Protein AF-0000000072801506 (afdb_homodimer)

Nearest PDB structures (foldseek):
  8ja7-assembly1_B  TM=7.988E-01  e=1.682E-12  Mycobacterium tuberculosis H37Rv
  7cad-assembly1_B  TM=8.313E-01  e=4.176E-12  Mycolicibacterium smegmatis MC2 155
  8hpn-assembly1_B  TM=8.371E-01  e=3.179E-12  Mycolicibacterium smegmatis MC2 155
  3puv-assembly1_G  TM=8.352E-01  e=3.378E-11  Escherichia coli K-12
  8y5f-assembly1_C  TM=8.318E-01  e=2.211E-09  Escherichia coli

Secondary structure (DSSP, 8-state):
------------------------------GGGS-----S----HHHHHHHHS--HHHHHHHHHHHHHHHHHHHHHHHHHHHHTS-HHHHTT-TT--TT-----HHHHHHHT-SSS-HHHHHHHHHHHHHHHHHHHHHHHHHHHHHHHH---TTHHHHHHHHHHHHHS-HHHHHHHHHHHHHHTT-TTSHHHHHHHHHHHHHHHHHHHHHHHHHTS-HHHHHHHHHTT--HHHHIIIIIHHHTHHHHHHHHHHHHHHHHT--HHHHHH--SGGG--HHHHGGGGS-SSS--HHHHHHHHHHHHHHHHHHHHHHHHHHHHHHHHHHH-/------------------------------GGGS-----S----HHHHHHHHS--HHHHHHHHHHHHHHHHHHHHHHHHHHHHTS-HHHHTT-TT--TT-----HHHHHHHT-SSS-HHHHHHHHHHHHHHHHHHHHHHHHHHHHHHHH---TTHHHHHHHHHHHHHS-HHHHHHHHHHHHHHTT-TTSHHHHHHHHHHHHHHHHHHHHHHHHHTS-HHHHHHHHHTT--HHHHIIIIIHHHTHHHHHHHHHHHHHHHHT--HHHHHH--SGGG--HHHHGGGGS-SSS--HHHHHHHHHHHHHHHHHHHHHHHHHHHHHHHHHHH-

Sequence (654 aa):
MTEDSFNSTDSSTDRNANTDARADGGRYLSVDEIPETAPVADRTWSERIADAVPSKRRGLKYVIAITIALLWIVPFIGLVMASIRPLSEIIGGWWHLEGMTITFENYYQAWNHSTAPMGQALRNTFIVTIPAVLVVMLLGVMAAYPFARFEFPLKRTLFFLILLVMAAPPELVAMGNYNALREFGLFDTYMGLILVHIGWGLGWVVLFLRNYLLGIPKELEEAARIDGASRYQIFRTIILPLSTPALVSVAVIQFTWVWNAFFFPLVFMRSPELYLAPQALPLMRGRVQVEWGLIAAGSIMTMAVPVILFLLLERYYKRGMVAAVADMTEDSFNSTDSSTDRNANTDARADGGRYLSVDEIPETAPVADRTWSERIADAVPSKRRGLKYVIAITIALLWIVPFIGLVMASIRPLSEIIGGWWHLEGMTITFENYYQAWNHSTAPMGQALRNTFIVTIPAVLVVMLLGVMAAYPFARFEFPLKRTLFFLILLVMAAPPELVAMGNYNALREFGLFDTYMGLILVHIGWGLGWVVLFLRNYLLGIPKELEEAARIDGASRYQIFRTIILPLSTPALVSVAVIQFTWVWNAFFFPLVFMRSPELYLAPQALPLMRGRVQVEWGLIAAGSIMTMAVPVILFLLLERYYKRGMVAAVAD

Structure (mmCIF, N/CA/C/O backbone):
data_AF-0000000072801506-model_v1
#
loop_
_entity.id
_entity.type
_entity.pdbx_description
1 polymer 'ABC transporter permease subunit'
#
loop_
_atom_site.group_PDB
_atom_site.id
_atom_site.type_symbol
_atom_site.label_atom_id
_atom_site.label_alt_id
_atom_site.label_comp_id
_atom_site.label_asym_id
_atom_site.label_entity_id
_atom_site.label_seq_id
_atom_site.pdbx_PDB_ins_code
_atom_site.Cartn_x
_atom_site.Cartn_y
_atom_site.Cartn_z
_atom_site.occupancy
_atom_site.B_iso_or_equiv
_atom_site.auth_seq_id
_atom_site.auth_comp_id
_atom_site.auth_asym_id
_atom_site.auth_atom_id
_atom_site.pdbx_PDB_model_num
ATOM 1 N N . MET A 1 1 ? -18.625 91.812 99.25 1 25.75 1 MET A N 1
ATOM 2 C CA . MET A 1 1 ? -18.391 92.312 97.875 1 25.75 1 MET A CA 1
ATOM 3 C C . MET A 1 1 ? -18.5 91.25 96.875 1 25.75 1 MET A C 1
ATOM 5 O O . MET A 1 1 ? -17.812 90.188 96.938 1 25.75 1 MET A O 1
ATOM 9 N N . THR A 1 2 ? -19.703 91 96.25 1 25.7 2 THR A N 1
ATOM 10 C CA . THR A 1 2 ? -20.828 90.188 95.938 1 25.7 2 THR A CA 1
ATOM 11 C C . THR A 1 2 ? -20.641 89.562 94.5 1 25.7 2 THR A C 1
ATOM 13 O O . THR A 1 2 ? -20.562 90.312 93.5 1 25.7 2 THR A O 1
ATOM 16 N N . GLU A 1 3 ? -19.672 88.562 94.5 1 25.98 3 GLU A N 1
ATOM 17 C CA . GLU A 1 3 ? -18.859 87.875 93.5 1 25.98 3 GLU A CA 1
ATOM 18 C C . GLU A 1 3 ? -19.734 87.312 92.375 1 25.98 3 GLU A C 1
ATOM 20 O O . GLU A 1 3 ? -20.609 86.438 92.625 1 25.98 3 GLU A O 1
ATOM 25 N N . ASP A 1 4 ? -20.031 88.188 91.438 1 24.28 4 ASP A N 1
ATOM 26 C CA . ASP A 1 4 ? -20.953 88.375 90.312 1 24.28 4 ASP A CA 1
ATOM 27 C C . ASP A 1 4 ? -20.781 87.25 89.312 1 24.28 4 ASP A C 1
ATOM 29 O O . ASP A 1 4 ? -19.719 87.062 88.688 1 24.28 4 ASP A O 1
ATOM 33 N N . SER A 1 5 ? -21.297 85.938 89.625 1 28.88 5 SER A N 1
ATOM 34 C CA . SER 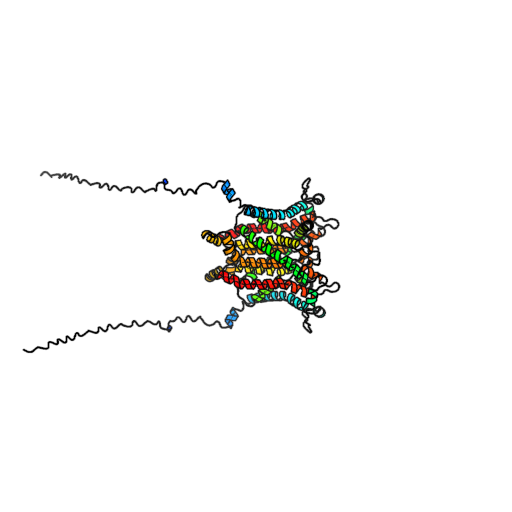A 1 5 ? -21.359 84.625 89.125 1 28.88 5 SER A CA 1
ATOM 35 C C . SER A 1 5 ? -21.828 84.562 87.688 1 28.88 5 SER A C 1
ATOM 37 O O . SER A 1 5 ? -23.016 84.75 87.375 1 28.88 5 SER A O 1
ATOM 39 N N . PHE A 1 6 ? -20.953 85.375 86.875 1 26.34 6 PHE A N 1
ATOM 40 C CA . PHE A 1 6 ? -21.359 85.812 85.5 1 26.34 6 PHE A CA 1
ATOM 41 C C . PHE A 1 6 ? -21.734 84.625 84.625 1 26.34 6 PHE A C 1
ATOM 43 O O . PHE A 1 6 ? -20.891 83.75 84.375 1 26.34 6 PHE A O 1
ATOM 50 N N . ASN A 1 7 ? -22.969 84.062 84.75 1 24.89 7 ASN A N 1
ATOM 51 C CA . ASN A 1 7 ? -23.734 82.938 84.188 1 24.89 7 ASN A CA 1
ATOM 52 C C . ASN A 1 7 ? -23.75 82.875 82.688 1 24.89 7 ASN A C 1
ATOM 54 O O . ASN A 1 7 ? -24.562 82.188 82.062 1 24.89 7 ASN A O 1
ATOM 58 N N . SER A 1 8 ? -22.781 83.688 82 1 24.42 8 SER A N 1
ATOM 59 C CA . SER A 1 8 ? -23.25 84.125 80.688 1 24.42 8 SER A CA 1
ATOM 60 C C . SER A 1 8 ? -23.5 82.875 79.812 1 24.42 8 SER A C 1
ATOM 62 O O . SER A 1 8 ? -22.672 82 79.75 1 24.42 8 SER A O 1
ATOM 64 N N . THR A 1 9 ? -24.734 82.5 79.438 1 26.19 9 THR A N 1
ATOM 65 C CA . THR A 1 9 ? -25.625 81.562 78.812 1 26.19 9 THR A CA 1
ATOM 66 C C . THR A 1 9 ? -25.312 81.375 77.375 1 26.19 9 THR A C 1
ATOM 68 O O . THR A 1 9 ? -26.031 80.688 76.625 1 26.19 9 THR A O 1
ATOM 71 N N . ASP A 1 10 ? -24.141 82 76.875 1 23.77 10 ASP A N 1
ATOM 72 C CA . ASP A 1 10 ? -24.266 82.312 75.438 1 23.77 10 ASP A CA 1
ATOM 73 C C . ASP A 1 10 ? -24.547 81.062 74.562 1 23.77 10 ASP A C 1
ATOM 75 O O . ASP A 1 10 ? -23.953 80.062 74.812 1 23.77 10 ASP A O 1
ATOM 79 N N . SER A 1 11 ? -25.703 81 73.875 1 26.81 11 SER A N 1
ATOM 80 C CA . SER A 1 11 ? -26.625 80.188 73.125 1 26.81 11 SER A CA 1
ATOM 81 C C . SER A 1 11 ? -26 79.75 71.812 1 26.81 11 SER A C 1
ATOM 83 O O . SER A 1 11 ? -26.703 79.375 70.812 1 26.81 11 SER A O 1
ATOM 85 N N . SER A 1 12 ? -24.672 79.625 71.688 1 24.58 12 SER A N 1
ATOM 86 C CA . SER A 1 12 ? -24.094 79.562 70.375 1 24.58 12 SER A CA 1
ATOM 87 C C . SER A 1 12 ? -24.719 78.5 69.5 1 24.58 12 SER A C 1
ATOM 89 O O . SER A 1 12 ? -24.703 77.312 69.938 1 24.58 12 SER A O 1
ATOM 91 N N . THR A 1 13 ? -25.734 78.812 68.688 1 27.42 13 THR A N 1
ATOM 92 C CA . THR A 1 13 ? -26.656 78.125 67.75 1 27.42 13 THR A CA 1
ATOM 93 C C . THR A 1 13 ? -25.891 77.312 66.75 1 27.42 13 THR A C 1
ATOM 95 O O . THR A 1 13 ? -25.156 77.875 65.938 1 27.42 13 THR A O 1
ATOM 98 N N . ASP A 1 14 ? -25.188 76.312 67.125 1 25.81 14 ASP A N 1
ATOM 99 C CA . ASP A 1 14 ? -24.391 75.375 66.312 1 25.81 14 ASP A CA 1
ATOM 100 C C . ASP A 1 14 ? -25.156 74.938 65.062 1 25.81 14 ASP A C 1
ATOM 102 O O . ASP A 1 14 ? -26.188 74.25 65.188 1 25.81 14 ASP A O 1
ATOM 106 N N . ARG A 1 15 ? -25.25 75.875 64.125 1 26.02 15 ARG A N 1
ATOM 107 C CA . ARG A 1 15 ? -25.922 75.688 62.812 1 26.02 15 ARG A CA 1
ATOM 108 C C . ARG A 1 15 ? -25.531 74.312 62.188 1 26.02 15 ARG A C 1
ATOM 110 O O . ARG A 1 15 ? -24.359 74.062 61.906 1 26.02 15 ARG A O 1
ATOM 117 N N . ASN A 1 16 ? -26.156 73.25 62.625 1 26.73 16 ASN A N 1
ATOM 118 C CA . ASN A 1 16 ? -26.125 71.875 62.156 1 26.73 16 ASN A CA 1
ATOM 119 C C . ASN A 1 16 ? -26.234 71.75 60.656 1 26.73 16 ASN A C 1
ATOM 121 O O . ASN A 1 16 ? -27.297 72 60.094 1 26.73 16 ASN A O 1
ATOM 125 N N . ALA A 1 17 ? -25.328 72.438 60 1 26.56 17 ALA A N 1
ATOM 126 C CA . ALA A 1 17 ? -25.391 72.438 58.531 1 26.56 17 ALA A CA 1
ATOM 127 C C . ALA A 1 17 ? -25.656 71 58.031 1 26.56 17 ALA A C 1
ATOM 129 O O . ALA A 1 17 ? -24.828 70.125 58.219 1 26.56 17 ALA A O 1
ATOM 130 N N . ASN A 1 18 ? -26.875 70.562 58 1 26.58 18 ASN A N 1
ATOM 131 C CA . ASN A 1 18 ? -27.516 69.375 57.438 1 26.58 18 ASN A CA 1
ATOM 132 C C . ASN A 1 18 ? -27.094 69.125 56 1 26.58 18 ASN A C 1
ATOM 134 O O . ASN A 1 18 ? -27.562 69.812 55.094 1 26.58 18 ASN A O 1
ATOM 138 N N . THR A 1 19 ? -25.828 69.25 55.688 1 26.78 19 THR A N 1
ATOM 139 C CA . THR A 1 19 ? -25.484 69 54.281 1 26.78 19 THR A CA 1
ATOM 140 C C . THR A 1 19 ? -26.203 67.812 53.719 1 26.78 19 THR A C 1
ATOM 142 O O . THR A 1 19 ? -26.078 66.688 54.25 1 26.78 19 THR A O 1
ATOM 145 N N . ASP A 1 20 ? -27.312 67.938 53.062 1 27.02 20 ASP A N 1
ATOM 146 C CA . ASP A 1 20 ? -28.203 67.062 52.312 1 27.02 20 ASP A CA 1
ATOM 147 C C . ASP A 1 20 ? -27.422 66.25 51.281 1 27.02 20 ASP A C 1
ATOM 149 O O . ASP A 1 20 ? -26.891 66.812 50.344 1 27.02 20 ASP A O 1
ATOM 153 N N . ALA A 1 21 ? -26.562 65.375 51.75 1 33.06 21 ALA A N 1
ATOM 154 C CA . ALA A 1 21 ? -25.922 64.438 50.844 1 33.06 21 ALA A CA 1
ATOM 155 C C . ALA A 1 21 ? -26.938 63.844 49.875 1 33.06 21 ALA A C 1
ATOM 157 O O . ALA A 1 21 ? -27.781 63.031 50.25 1 33.06 21 ALA A O 1
ATOM 158 N N . ARG A 1 22 ? -27.391 64.688 48.938 1 31.52 22 ARG A N 1
ATOM 159 C CA . ARG A 1 22 ? -28.25 64.125 47.906 1 31.52 22 ARG A CA 1
ATOM 160 C C . ARG A 1 22 ? -27.703 62.781 47.375 1 31.52 22 ARG A C 1
ATOM 162 O O . ARG A 1 22 ? -26.547 62.688 46.969 1 31.52 22 ARG A O 1
ATOM 169 N N . ALA A 1 23 ? -28.25 61.688 47.875 1 33.03 23 ALA A N 1
ATOM 170 C CA . ALA A 1 23 ? -28.172 60.281 47.5 1 33.03 23 ALA A CA 1
ATOM 171 C C . ALA A 1 23 ? -28.188 60.125 46 1 33.03 23 ALA A C 1
ATOM 173 O O . ALA A 1 23 ? -29.203 60.438 45.344 1 33.03 23 ALA A O 1
ATOM 174 N N . ASP A 1 24 ? -27.141 60.594 45.344 1 30.34 24 ASP A N 1
ATOM 175 C CA . ASP A 1 24 ? -27.156 60.312 43.906 1 30.34 24 ASP A CA 1
ATOM 176 C C . ASP A 1 24 ? -27.734 58.938 43.656 1 30.34 24 ASP A C 1
ATOM 178 O O . ASP A 1 24 ? -27.188 57.938 44.125 1 30.34 24 ASP A O 1
ATOM 182 N N . GLY A 1 25 ? -28.984 58.75 43.719 1 30.95 25 GLY A N 1
ATOM 183 C CA . GLY A 1 25 ? -29.734 57.562 43.344 1 30.95 25 GLY A CA 1
ATOM 184 C C . GLY A 1 25 ? -29.172 56.844 42.125 1 30.95 25 GLY A C 1
ATOM 185 O O . GLY A 1 25 ? -28.938 57.469 41.094 1 30.95 25 GLY A O 1
ATOM 186 N N . GLY A 1 26 ? -28.25 55.906 42.375 1 32.97 26 GLY A N 1
ATOM 187 C CA . GLY A 1 26 ? -27.688 55.031 41.375 1 32.97 26 GLY A CA 1
ATOM 188 C C . GLY A 1 26 ? -28.656 54.656 40.281 1 32.97 26 GLY A C 1
ATOM 189 O O . GLY A 1 26 ? -29.781 54.188 40.594 1 32.97 26 GLY A O 1
ATOM 190 N N . ARG A 1 27 ? -28.703 55.469 39.312 1 36.5 27 ARG A N 1
ATOM 191 C CA . ARG A 1 27 ? -29.484 55.125 38.125 1 36.5 27 ARG A CA 1
ATOM 192 C C . ARG A 1 27 ? -29.359 53.625 37.812 1 36.5 27 ARG A C 1
ATOM 194 O O . ARG A 1 27 ? -28.312 53.188 37.344 1 36.5 27 ARG A O 1
ATOM 201 N N . TYR A 1 28 ? -29.781 52.75 38.812 1 35.53 28 TYR A N 1
ATOM 202 C CA . TYR A 1 28 ? -30 51.375 38.344 1 35.53 28 TYR A CA 1
ATOM 203 C C . TYR A 1 28 ? -30.719 51.344 37 1 35.53 28 TYR A C 1
ATOM 205 O O . TYR A 1 28 ? -31.734 52.031 36.844 1 35.53 28 TYR A O 1
ATOM 213 N N . LEU A 1 29 ? -29.984 51.344 35.969 1 37.28 29 LEU A N 1
ATOM 214 C CA . LEU A 1 29 ? -30.641 51.156 34.688 1 37.28 29 LEU A CA 1
ATOM 215 C C . LEU A 1 29 ? -31.844 50.219 34.844 1 37.28 29 LEU A C 1
ATOM 217 O O . LEU A 1 29 ? -31.781 49.219 35.562 1 37.28 29 LEU A O 1
ATOM 221 N N . SER A 1 30 ? -32.969 50.688 34.969 1 36.06 30 SER A N 1
ATOM 222 C CA . SER A 1 30 ? -34.188 49.844 35.062 1 36.06 30 SER A CA 1
ATOM 223 C C . SER A 1 30 ? -34.094 48.625 34.188 1 36.06 30 SER A C 1
ATOM 225 O O . SER A 1 30 ? -33.406 48.625 33.156 1 36.06 30 SER A O 1
ATOM 227 N N . VAL A 1 31 ? -34.438 47.406 34.719 1 43.69 31 VAL A N 1
ATOM 228 C CA . VAL A 1 31 ? -34.531 46.094 34.156 1 43.69 31 VAL A CA 1
ATOM 229 C C . VAL A 1 31 ? -35.125 46.156 32.75 1 43.69 31 VAL A C 1
ATOM 231 O O . VAL A 1 31 ? -34.906 45.281 31.922 1 43.69 31 VAL A O 1
ATOM 234 N N . ASP A 1 32 ? -35.938 47.188 32.5 1 39.94 32 ASP A N 1
ATOM 235 C CA . ASP A 1 32 ? -36.688 47.188 31.25 1 39.94 32 ASP A CA 1
ATOM 236 C C . ASP A 1 32 ? -35.75 47.406 30.062 1 39.94 32 ASP A C 1
ATOM 238 O O . ASP A 1 32 ? -36.156 47.312 28.906 1 39.94 32 ASP A O 1
ATOM 242 N N . GLU A 1 33 ? -34.719 48.219 30.359 1 42.19 33 GLU A N 1
ATOM 243 C CA . GLU A 1 33 ? -33.906 48.469 29.172 1 42.19 33 GLU A CA 1
ATOM 244 C C . GLU A 1 33 ? -32.938 47.344 28.891 1 42.19 33 GLU A C 1
ATOM 246 O O . GLU A 1 33 ? -31.875 47.562 28.297 1 42.19 33 GLU A O 1
ATOM 251 N N . ILE A 1 34 ? -32.844 46.438 29.859 1 40.97 34 ILE A N 1
ATOM 252 C CA . ILE A 1 34 ? -32 45.312 29.391 1 40.97 34 ILE A CA 1
ATOM 253 C C . ILE A 1 34 ? -32.438 44.938 27.969 1 40.97 34 ILE A C 1
ATOM 255 O O . ILE A 1 34 ? -33.594 44.562 27.734 1 40.97 34 ILE A O 1
ATOM 259 N N . PRO A 1 35 ? -31.781 45.562 27 1 39.62 35 PRO A N 1
ATOM 260 C CA . PRO A 1 35 ? -32.219 45.094 25.688 1 39.62 35 PRO A CA 1
ATOM 261 C C . PRO A 1 35 ? -32.531 43.594 25.688 1 39.62 35 PRO A C 1
ATOM 263 O O . PRO A 1 35 ? -31.812 42.812 26.328 1 39.62 35 PRO A O 1
ATOM 266 N N . GLU A 1 36 ? -33.844 43.219 25.766 1 37.53 36 GLU A N 1
ATOM 267 C CA . GLU A 1 36 ? -34.25 41.812 25.578 1 37.53 36 GLU A CA 1
ATOM 268 C C . GLU A 1 36 ? -33.406 41.156 24.516 1 37.53 36 GLU A C 1
ATOM 270 O O . GLU A 1 36 ? -33.656 41.281 23.312 1 37.53 36 GLU A O 1
ATOM 275 N N . THR A 1 37 ? -32.156 41.281 24.484 1 41.22 37 THR A N 1
ATOM 276 C CA . THR A 1 37 ? -31.375 40.469 23.531 1 41.22 37 THR A CA 1
ATOM 277 C C . THR A 1 37 ? -31.828 39.031 23.547 1 41.22 37 THR A C 1
ATOM 279 O O . THR A 1 37 ? -31.094 38.125 23.969 1 41.22 37 THR A O 1
ATOM 282 N N . ALA A 1 38 ? -33.031 38.781 24.141 1 36.84 38 ALA A N 1
ATOM 283 C CA . ALA A 1 38 ? -33.469 37.375 24.031 1 36.84 38 ALA A CA 1
ATOM 284 C C . ALA A 1 38 ? -33.188 36.844 22.625 1 36.84 38 ALA A C 1
ATOM 286 O O . ALA A 1 38 ? -33.5 37.469 21.625 1 36.84 38 ALA A O 1
ATOM 287 N N . PRO A 1 39 ? -32.156 35.969 22.562 1 39.16 39 PRO A N 1
ATOM 288 C CA . PRO A 1 39 ? -32.062 35.375 21.234 1 39.16 39 PRO A CA 1
ATOM 289 C C . PRO A 1 39 ? -33.438 35.156 20.578 1 39.16 39 PRO A C 1
ATOM 291 O O . PRO A 1 39 ? -34.438 34.906 21.266 1 39.16 39 PRO A O 1
ATOM 294 N N . VAL A 1 40 ? -33.812 36.031 19.688 1 41.25 40 VAL A N 1
ATOM 295 C CA . VAL A 1 40 ? -35.062 35.812 18.938 1 41.25 40 VAL A CA 1
ATOM 296 C C . VAL A 1 40 ? -35.5 34.344 19.062 1 41.25 40 VAL A C 1
ATOM 298 O O . VAL A 1 40 ? -34.688 33.469 19.344 1 41.25 40 VAL A O 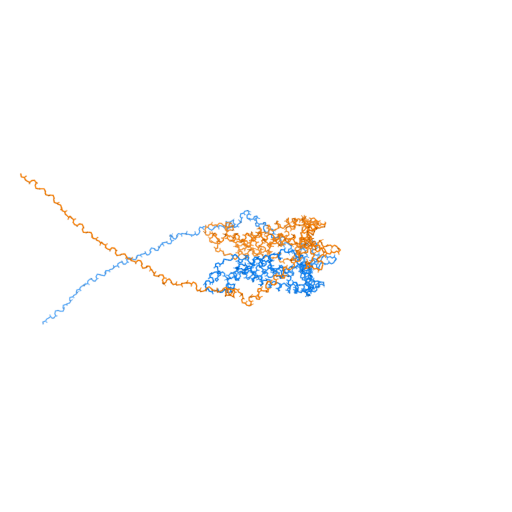1
ATOM 301 N N . ALA A 1 41 ? -36.719 34.094 18.828 1 40.88 41 ALA A N 1
ATOM 302 C CA . ALA A 1 41 ? -37.625 32.969 18.891 1 40.88 41 ALA A CA 1
ATOM 303 C C . ALA A 1 41 ? -36.969 31.672 18.406 1 40.88 41 ALA A C 1
ATOM 305 O O . ALA A 1 41 ? -36.062 31.703 17.547 1 40.88 41 ALA A O 1
ATOM 306 N N . ASP A 1 42 ? -37.219 30.531 19.062 1 43.19 42 ASP A N 1
ATOM 307 C CA . ASP A 1 42 ? -37.062 29.078 19.109 1 43.19 42 ASP A CA 1
ATOM 308 C C . ASP A 1 42 ? -37.281 28.453 17.719 1 43.19 42 ASP A C 1
ATOM 310 O O . ASP A 1 42 ? -38.375 28.516 17.172 1 43.19 42 ASP A O 1
ATOM 314 N N . ARG A 1 43 ? -36.312 28.641 16.859 1 47.81 43 ARG A N 1
ATOM 315 C CA . ARG A 1 43 ? -36.531 27.875 15.641 1 47.81 43 ARG A CA 1
ATOM 316 C C . ARG A 1 43 ? -37.25 26.562 15.945 1 47.81 43 ARG A C 1
ATOM 318 O O . ARG A 1 43 ? -36.938 25.891 16.938 1 47.81 43 ARG A O 1
ATOM 325 N N . THR A 1 44 ? -38.594 26.391 15.641 1 48.03 44 THR A N 1
ATOM 326 C CA . THR A 1 44 ? -39.375 25.188 15.836 1 48.03 44 THR A CA 1
ATOM 327 C C . THR A 1 44 ? -38.594 23.953 15.414 1 48.03 44 THR A C 1
ATOM 329 O O . THR A 1 44 ? -37.656 24.047 14.609 1 48.03 44 THR A O 1
ATOM 332 N N . TRP A 1 45 ? -38.719 22.875 16.109 1 46.09 45 TRP A N 1
ATOM 333 C CA . TRP A 1 45 ? -38.094 21.594 15.812 1 46.09 45 TRP A CA 1
ATOM 334 C C . TRP A 1 45 ? -38.094 21.328 14.312 1 46.09 45 TRP A C 1
ATOM 336 O O . TRP A 1 45 ? -37.125 20.828 13.75 1 46.09 45 TRP A O 1
ATOM 346 N N . SER A 1 46 ? -39.312 21.75 13.727 1 49.91 46 SER A N 1
ATOM 347 C CA . SER A 1 46 ? -39.438 21.531 12.289 1 49.91 46 SER A CA 1
ATOM 348 C C . SER A 1 46 ? -38.438 22.328 11.5 1 49.91 46 SER A C 1
ATOM 350 O O . SER A 1 46 ? -37.906 21.844 10.492 1 49.91 46 SER A O 1
ATOM 352 N N . GLU A 1 47 ? -38.156 23.531 11.953 1 51.34 47 GLU A N 1
ATOM 353 C CA . GLU A 1 47 ? -37.219 24.344 11.219 1 51.34 47 GLU A CA 1
ATOM 354 C C . GLU A 1 47 ? -35.781 23.859 11.453 1 51.34 47 GLU A C 1
ATOM 356 O O . GLU A 1 47 ? -34.938 23.938 10.555 1 51.34 47 GLU A O 1
ATOM 361 N N . ARG A 1 48 ? -35.562 23.469 12.695 1 51.22 48 ARG A N 1
ATOM 362 C CA . ARG A 1 48 ? -34.219 22.906 12.992 1 51.22 48 ARG A CA 1
ATOM 363 C C . ARG A 1 48 ? -33.969 21.641 12.172 1 51.22 48 ARG A C 1
ATOM 365 O O . ARG A 1 48 ? -32.875 21.422 11.68 1 51.22 48 ARG A O 1
ATOM 372 N N . ILE A 1 49 ? -35.062 20.781 12.133 1 49.34 49 ILE A N 1
ATOM 373 C CA . ILE A 1 49 ? -34.938 19.594 11.312 1 49.34 49 ILE A CA 1
ATOM 374 C C . ILE A 1 49 ? -34.875 19.984 9.836 1 49.34 49 ILE A C 1
ATOM 376 O O . ILE A 1 49 ? -34.125 19.391 9.062 1 49.34 49 ILE A O 1
ATOM 380 N N . ALA A 1 50 ? -35.688 20.922 9.492 1 51.44 50 ALA A N 1
ATOM 381 C CA . ALA A 1 50 ? -35.719 21.359 8.102 1 51.44 50 ALA A CA 1
ATOM 382 C C . ALA A 1 50 ? -34.344 21.922 7.695 1 51.44 50 ALA A C 1
ATOM 384 O O . ALA A 1 50 ? -33.906 21.734 6.559 1 51.44 50 ALA A O 1
ATOM 385 N N . ASP A 1 51 ? -33.75 22.656 8.609 1 51.25 51 ASP A N 1
ATOM 386 C CA . ASP A 1 51 ? -32.438 23.203 8.312 1 51.25 51 ASP A CA 1
ATOM 387 C C . ASP A 1 51 ? -31.359 22.109 8.367 1 51.25 51 ASP A C 1
ATOM 389 O O . ASP A 1 51 ? -30.266 22.266 7.809 1 51.25 51 ASP A O 1
ATOM 393 N N . ALA A 1 52 ? -31.625 21.203 9.297 1 51.72 52 ALA A N 1
ATOM 394 C CA . ALA A 1 52 ? -30.688 20.078 9.383 1 51.72 52 ALA A CA 1
ATOM 395 C C . ALA A 1 52 ? -30.875 19.125 8.203 1 51.72 52 ALA A C 1
ATOM 397 O O . ALA A 1 52 ? -30 18.297 7.926 1 51.72 52 ALA A O 1
ATOM 398 N N . VAL A 1 53 ? -32.125 18.984 7.746 1 50.38 53 VAL A N 1
ATOM 399 C CA . VAL A 1 53 ? -32.375 18.156 6.57 1 50.38 53 VAL A CA 1
ATOM 400 C C . VAL A 1 53 ? -31.594 18.719 5.379 1 50.38 53 VAL A C 1
ATOM 402 O O . VAL A 1 53 ? -31.812 19.875 4.988 1 50.38 53 VAL A O 1
ATOM 405 N N . PRO A 1 54 ? -30.469 18.188 5.121 1 54.5 54 PRO A N 1
ATOM 406 C CA . PRO A 1 54 ? -29.734 18.734 3.977 1 54.5 54 PRO A CA 1
ATOM 407 C C . PRO A 1 54 ? -30.625 19 2.77 1 54.5 54 PRO A C 1
ATOM 409 O O . PRO A 1 54 ? -31.688 18.391 2.629 1 54.5 54 PRO A O 1
ATOM 412 N N . SER A 1 55 ? -30.453 20.094 2.135 1 59.94 55 SER A N 1
ATOM 413 C CA . SER A 1 55 ? -31.125 20.359 0.866 1 59.94 55 SER A CA 1
ATOM 414 C C . SER A 1 55 ? -31.25 19.078 0.038 1 59.94 55 SER A C 1
ATOM 416 O O . SER A 1 55 ? -30.516 18.109 0.271 1 59.94 55 SER A O 1
ATOM 418 N N . LYS A 1 56 ? -32.312 18.859 -0.674 1 61.84 56 LYS A N 1
ATOM 419 C CA . LYS A 1 56 ? -32.625 17.703 -1.521 1 61.84 56 LYS A CA 1
ATOM 420 C C . LYS A 1 56 ? -31.344 17.156 -2.17 1 61.84 56 LYS A C 1
ATOM 422 O O . LYS A 1 56 ? -31.141 15.945 -2.236 1 61.84 56 LYS A O 1
ATOM 427 N N . ARG A 1 57 ? -30.516 18.062 -2.494 1 64.38 57 ARG A N 1
ATOM 428 C CA . ARG A 1 57 ? -29.297 17.641 -3.166 1 64.38 57 ARG A CA 1
ATOM 429 C C . ARG A 1 57 ? -28.312 17.031 -2.18 1 64.38 57 ARG A C 1
ATOM 431 O O . ARG A 1 57 ? -27.672 16.016 -2.482 1 64.38 57 ARG A O 1
ATOM 438 N N . ARG A 1 58 ? -28.281 17.609 -1.063 1 65.31 58 ARG A N 1
ATOM 439 C CA . ARG A 1 58 ? -27.391 17.062 -0.048 1 65.31 58 ARG A CA 1
ATOM 440 C C . ARG A 1 58 ? -27.891 15.727 0.463 1 65.31 58 ARG A C 1
ATOM 442 O O . ARG A 1 58 ? -27.109 14.805 0.697 1 65.31 58 ARG A O 1
ATOM 449 N N . GLY A 1 59 ? -29.203 15.695 0.62 1 64.06 59 GLY A N 1
ATOM 450 C CA . GLY A 1 59 ? -29.828 14.438 1.028 1 64.06 59 GLY A CA 1
ATOM 451 C C . GLY A 1 59 ? -29.547 13.297 0.073 1 64.06 59 GLY A C 1
ATOM 452 O O . GLY A 1 59 ? -29.219 12.188 0.503 1 64.06 59 GLY A O 1
ATOM 453 N N . LEU A 1 60 ? -29.562 13.609 -1.21 1 69.12 60 LEU A N 1
ATOM 454 C CA . LEU A 1 60 ? -29.312 12.594 -2.229 1 69.12 60 LEU A CA 1
ATOM 455 C C . LEU A 1 60 ? -27.859 12.109 -2.164 1 69.12 60 LEU A C 1
ATOM 457 O O . LEU A 1 60 ? -27.594 10.914 -2.314 1 69.12 60 LEU A O 1
ATOM 461 N N . LYS A 1 61 ? -27.031 13.047 -1.912 1 65.62 61 LYS A N 1
ATOM 462 C CA . LYS A 1 61 ? -25.625 12.672 -1.816 1 65.62 61 LYS A CA 1
ATOM 463 C C . LYS A 1 61 ? -25.391 11.758 -0.62 1 65.62 61 LYS A C 1
ATOM 465 O O . LYS A 1 61 ? -24.625 10.781 -0.719 1 65.62 61 LYS A O 1
ATOM 470 N N . TYR A 1 62 ? -26.094 12.07 0.418 1 64.31 62 TYR A N 1
ATOM 471 C CA . TYR A 1 62 ? -25.953 11.211 1.59 1 64.31 62 TYR A CA 1
ATOM 472 C C . TYR A 1 62 ? -26.547 9.836 1.343 1 64.31 62 TYR A C 1
ATOM 474 O O . TYR A 1 62 ? -25.969 8.82 1.744 1 64.31 62 TYR A O 1
ATOM 482 N N . VAL A 1 63 ? -27.625 9.852 0.699 1 66.5 63 VAL A N 1
ATOM 483 C CA . VAL A 1 63 ? -28.281 8.586 0.401 1 66.5 63 VAL A CA 1
ATOM 484 C C . VAL A 1 63 ? -27.375 7.73 -0.488 1 66.5 63 VAL A C 1
ATOM 486 O O . VAL A 1 63 ? -27.219 6.527 -0.255 1 66.5 63 VAL A O 1
ATOM 489 N N . ILE A 1 64 ? -26.75 8.383 -1.38 1 65.12 64 ILE A N 1
ATOM 490 C CA . ILE A 1 64 ? -25.859 7.664 -2.295 1 65.12 64 ILE A CA 1
ATOM 491 C C . ILE A 1 64 ? -24.641 7.16 -1.541 1 65.12 64 ILE A C 1
ATOM 493 O O . ILE A 1 64 ? -24.234 6.008 -1.703 1 65.12 64 ILE A O 1
ATOM 497 N N . ALA A 1 65 ? -24.219 8.039 -0.704 1 63.66 65 ALA A N 1
ATOM 498 C CA . ALA A 1 65 ? -23.031 7.664 0.06 1 63.66 65 ALA A CA 1
ATOM 499 C C . ALA A 1 65 ? -23.344 6.504 1.004 1 63.66 65 ALA A C 1
ATOM 501 O O . ALA A 1 65 ? -22.547 5.559 1.106 1 63.66 65 ALA A O 1
ATOM 502 N N . ILE A 1 66 ? -24.453 6.562 1.608 1 63.16 66 ILE A N 1
ATOM 503 C CA . ILE A 1 66 ? -24.844 5.531 2.561 1 63.16 66 ILE A CA 1
ATOM 504 C C . ILE A 1 66 ? -25.125 4.227 1.819 1 63.16 66 ILE A C 1
ATOM 506 O O . ILE A 1 66 ? -24.766 3.146 2.289 1 63.16 66 ILE A O 1
ATOM 510 N N . THR A 1 67 ? -25.719 4.348 0.666 1 64 67 THR A N 1
ATOM 511 C CA . THR A 1 67 ? -26.016 3.164 -0.132 1 64 67 THR A CA 1
ATOM 512 C C . THR A 1 67 ? -24.734 2.467 -0.58 1 64 67 THR A C 1
ATOM 514 O O . THR A 1 67 ? -24.625 1.242 -0.495 1 64 67 THR A O 1
ATOM 517 N N . ILE A 1 68 ? -23.859 3.291 -0.931 1 62.84 68 ILE A N 1
ATOM 518 C CA . ILE A 1 68 ? -22.578 2.746 -1.374 1 62.84 68 ILE A CA 1
ATOM 519 C C . ILE A 1 68 ? -21.859 2.082 -0.199 1 62.84 68 ILE A C 1
ATOM 521 O O . ILE A 1 68 ? -21.312 0.986 -0.337 1 62.84 68 ILE A O 1
ATOM 525 N N . ALA A 1 69 ? -22.016 2.777 0.888 1 62.94 69 ALA A N 1
ATOM 526 C CA . ALA A 1 69 ? -21.422 2.225 2.096 1 62.94 69 ALA A CA 1
ATOM 527 C C . ALA A 1 69 ? -22.078 0.902 2.482 1 62.94 69 ALA A C 1
ATOM 529 O O . ALA A 1 69 ? -21.391 -0.058 2.84 1 62.94 69 ALA A O 1
ATOM 530 N N . LEU A 1 70 ? -23.359 0.856 2.398 1 63.44 70 LEU A N 1
ATOM 531 C CA . LEU A 1 70 ? -24.094 -0.345 2.76 1 63.44 70 LEU A CA 1
ATOM 532 C C . LEU A 1 70 ? -23.781 -1.487 1.798 1 63.44 70 LEU A C 1
ATOM 534 O O . LEU A 1 70 ? -23.656 -2.639 2.219 1 63.44 70 LEU A O 1
ATOM 538 N N . LEU A 1 71 ? -23.578 -1.134 0.59 1 65.25 71 LEU A N 1
ATOM 539 C CA . LEU A 1 71 ? -23.281 -2.15 -0.41 1 65.25 71 LEU A CA 1
ATOM 540 C C . LEU A 1 71 ? -21.922 -2.781 -0.144 1 65.25 71 LEU A C 1
ATOM 542 O O . LEU A 1 71 ? -21.719 -3.979 -0.377 1 65.25 71 LEU A O 1
ATOM 546 N N . TRP A 1 72 ? -21.141 -1.956 0.457 1 63.66 72 TRP A N 1
ATOM 547 C CA . TRP A 1 72 ? -19.797 -2.465 0.729 1 63.66 72 TRP A CA 1
ATOM 548 C C . TRP A 1 72 ? -19.797 -3.322 1.989 1 63.66 72 TRP A C 1
ATOM 550 O O . TRP A 1 72 ? -18.891 -4.152 2.174 1 63.66 72 TRP A O 1
ATOM 560 N N . ILE A 1 73 ? -20.875 -3.24 2.775 1 71.88 73 ILE A N 1
ATOM 561 C CA . ILE A 1 73 ? -20.969 -3.973 4.035 1 71.88 73 ILE A CA 1
ATOM 562 C C . ILE A 1 73 ? -21.547 -5.363 3.775 1 71.88 73 ILE A C 1
ATOM 564 O O . ILE A 1 73 ? -21.297 -6.297 4.543 1 71.88 73 ILE A O 1
ATOM 568 N N . VAL A 1 74 ? -22.219 -5.512 2.75 1 72.25 74 VAL A N 1
ATOM 569 C CA . VAL A 1 74 ? -22.969 -6.73 2.465 1 72.25 74 VAL A CA 1
ATOM 570 C C . VAL A 1 74 ? -22.016 -7.914 2.361 1 72.25 74 VAL A C 1
ATOM 572 O O . VAL A 1 74 ? -22.25 -8.961 2.973 1 72.25 74 VAL A O 1
ATOM 575 N N . PRO A 1 75 ? -20.875 -7.742 1.683 1 73.31 75 PRO A N 1
ATOM 576 C CA . PRO A 1 75 ? -19.953 -8.891 1.613 1 73.31 75 PRO A CA 1
ATOM 577 C C . PRO A 1 75 ? -19.406 -9.281 2.98 1 73.31 75 PRO A C 1
ATOM 579 O O . PRO A 1 75 ? -19.156 -10.461 3.232 1 73.31 75 PRO A O 1
ATOM 582 N N . PHE A 1 76 ? -19.344 -8.375 3.801 1 80.5 76 PHE A N 1
ATOM 583 C CA . PHE A 1 76 ? -18.812 -8.664 5.133 1 80.5 76 PHE A CA 1
ATOM 584 C C . PHE A 1 76 ? -19.859 -9.391 5.973 1 80.5 76 PHE A C 1
ATOM 586 O O . PHE A 1 76 ? -19.531 -10.289 6.746 1 80.5 76 PHE A O 1
ATOM 593 N N . ILE A 1 77 ? -21.094 -8.977 5.828 1 82 77 ILE A N 1
ATOM 594 C CA . ILE A 1 77 ? -22.172 -9.688 6.516 1 82 77 ILE A CA 1
ATOM 595 C C . ILE A 1 77 ? -22.25 -11.125 6 1 82 77 ILE A C 1
ATOM 597 O O . ILE A 1 77 ? -22.406 -12.062 6.785 1 82 77 ILE A O 1
ATOM 601 N N . GLY A 1 78 ? -22.141 -11.258 4.77 1 82.62 78 GLY A N 1
ATOM 602 C CA . GLY A 1 78 ? -22.109 -12.586 4.188 1 82.62 78 GLY A CA 1
ATOM 603 C C . GLY A 1 78 ? -20.969 -13.445 4.711 1 82.62 78 GLY A C 1
ATOM 604 O O . GLY A 1 78 ? -21.141 -14.641 4.949 1 82.62 78 GLY A O 1
ATOM 605 N N . LEU A 1 79 ? -19.906 -12.773 4.844 1 85.88 79 LEU A N 1
ATOM 606 C CA . LEU A 1 79 ? -18.734 -13.469 5.367 1 85.88 79 LEU A CA 1
ATOM 607 C C . LEU A 1 79 ? -18.984 -13.961 6.793 1 85.88 79 LEU A C 1
ATOM 609 O O . LEU A 1 79 ? -18.641 -15.094 7.133 1 85.88 79 LEU A O 1
ATOM 613 N N . VAL A 1 80 ? -19.516 -13.117 7.582 1 89.44 80 VAL A N 1
ATOM 614 C CA . VAL A 1 80 ? -19.812 -13.484 8.961 1 89.44 80 VAL A CA 1
ATOM 615 C C . VAL A 1 80 ? -20.828 -14.625 8.977 1 89.44 80 VAL A C 1
ATOM 617 O O . VAL A 1 80 ? -20.656 -15.609 9.703 1 89.44 80 VAL A O 1
ATOM 620 N N . MET A 1 81 ? -21.797 -14.516 8.148 1 89.31 81 MET A N 1
ATOM 621 C CA . MET A 1 81 ? -22.844 -15.539 8.094 1 89.31 81 MET A CA 1
ATOM 622 C C . MET A 1 81 ? -22.266 -16.875 7.609 1 89.31 81 MET A C 1
ATOM 624 O O . MET A 1 81 ? -22.594 -17.922 8.133 1 89.31 81 MET A O 1
ATOM 628 N N . ALA A 1 82 ? -21.406 -16.812 6.684 1 88.94 82 ALA A N 1
ATOM 629 C CA . ALA A 1 82 ? -20.797 -18.016 6.141 1 88.94 82 ALA A CA 1
ATOM 630 C C . ALA A 1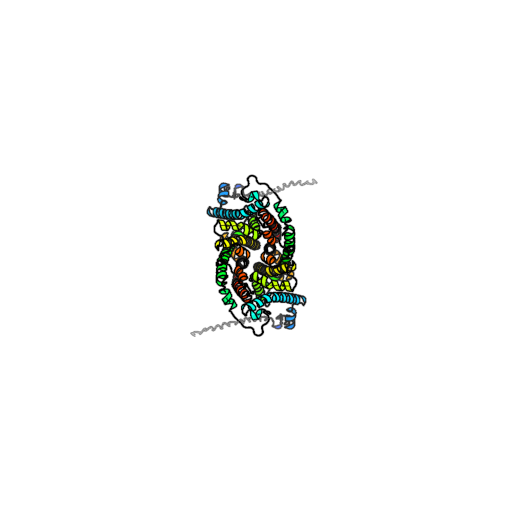 82 ? -19.859 -18.656 7.16 1 88.94 82 ALA A C 1
ATOM 632 O O . ALA A 1 82 ? -19.688 -19.891 7.176 1 88.94 82 ALA A O 1
ATOM 633 N N . SER A 1 83 ? -19.266 -17.844 7.992 1 92.88 83 SER A N 1
ATOM 634 C CA . SER A 1 83 ? -18.266 -18.359 8.93 1 92.88 83 SER A CA 1
ATOM 635 C C . SER A 1 83 ? -18.938 -19.062 10.109 1 92.88 83 SER A C 1
ATOM 637 O O . SER A 1 83 ? -18.312 -19.922 10.742 1 92.88 83 SER A O 1
ATOM 639 N N . ILE A 1 84 ? -20.219 -18.719 10.398 1 95.25 84 ILE A N 1
ATOM 640 C CA . ILE A 1 84 ? -20.812 -19.234 11.625 1 95.25 84 ILE A CA 1
ATOM 641 C C . ILE A 1 84 ? -21.969 -20.188 11.289 1 95.25 84 ILE A C 1
ATOM 643 O O . ILE A 1 84 ? -22.812 -20.484 12.141 1 95.25 84 ILE A O 1
ATOM 647 N N . ARG A 1 85 ? -22.016 -20.594 10.008 1 93.94 85 ARG A N 1
ATOM 648 C CA . ARG A 1 85 ? -23.078 -21.5 9.594 1 93.94 85 ARG A CA 1
ATOM 649 C C . ARG A 1 85 ? -22.516 -22.688 8.82 1 93.94 85 ARG A C 1
ATOM 651 O O . ARG A 1 85 ? -21.422 -22.609 8.242 1 93.94 85 ARG A O 1
ATOM 658 N N . PRO A 1 86 ? -23.312 -23.828 8.875 1 91.69 86 PRO A N 1
ATOM 659 C CA . PRO A 1 86 ? -22.875 -24.953 8.062 1 91.69 86 PRO A CA 1
ATOM 660 C C . PRO A 1 86 ? -22.969 -24.688 6.562 1 91.69 86 PRO A C 1
ATOM 662 O O . PRO A 1 86 ? -23.812 -23.891 6.133 1 91.69 86 PRO A O 1
ATOM 665 N N . LEU A 1 87 ? -22.094 -25.344 5.91 1 86.19 87 LEU A N 1
ATOM 666 C CA . LEU A 1 87 ? -22.016 -25.156 4.465 1 86.19 87 LEU A CA 1
ATOM 667 C C . LEU A 1 87 ? -23.359 -25.406 3.801 1 86.19 87 LEU A C 1
ATOM 669 O O . LEU A 1 87 ? -23.734 -24.719 2.855 1 86.19 87 LEU A O 1
ATOM 673 N N . SER A 1 88 ? -24.094 -26.375 4.227 1 85.94 88 SER A N 1
ATOM 674 C CA . SER A 1 88 ? -25.359 -26.781 3.631 1 85.94 88 SER A CA 1
ATOM 675 C C . SER A 1 88 ? -26.375 -25.656 3.656 1 85.94 88 SER A C 1
ATOM 677 O O . SER A 1 88 ? -27.25 -25.562 2.781 1 85.94 88 SER A O 1
ATOM 679 N N . GLU A 1 89 ? -26.188 -24.703 4.578 1 87.38 89 GLU A N 1
ATOM 680 C CA . GLU A 1 89 ? -27.156 -23.625 4.742 1 87.38 89 GLU A CA 1
ATOM 681 C C . GLU A 1 89 ? -26.766 -22.391 3.928 1 87.38 89 GLU A C 1
ATOM 683 O O . GLU A 1 89 ? -27.578 -21.5 3.711 1 87.38 89 GLU A O 1
ATOM 688 N N . ILE A 1 90 ? -25.531 -22.406 3.475 1 81.88 90 ILE A N 1
ATOM 689 C CA . ILE A 1 90 ? -25.078 -21.156 2.857 1 81.88 90 ILE A CA 1
ATOM 690 C C . ILE A 1 90 ? -24.922 -21.359 1.353 1 81.88 90 ILE A C 1
ATOM 692 O O . ILE A 1 90 ? -24.797 -20.391 0.602 1 81.88 90 ILE A O 1
ATOM 696 N N . ILE A 1 91 ? -24.953 -22.547 0.91 1 78 91 ILE A N 1
ATOM 697 C CA . ILE A 1 91 ? -24.766 -22.844 -0.506 1 78 91 ILE A CA 1
ATOM 698 C C . ILE A 1 91 ? -25.844 -22.156 -1.328 1 78 91 ILE A C 1
ATOM 700 O O . ILE A 1 91 ? -25.578 -21.672 -2.434 1 78 91 ILE A O 1
ATOM 704 N N . GLY A 1 92 ? -27.047 -22.062 -0.856 1 72.25 92 GLY A N 1
ATOM 705 C CA . GLY A 1 92 ? -28.125 -21.406 -1.575 1 72.25 92 GLY A CA 1
ATOM 706 C C . GLY A 1 92 ? -28.141 -19.906 -1.359 1 72.25 92 GLY A C 1
ATOM 707 O O . GLY A 1 92 ? -28.953 -19.188 -1.945 1 72.25 92 GLY A O 1
ATOM 708 N N . GLY A 1 93 ? -27.266 -19.375 -0.585 1 77.94 93 GLY A N 1
ATOM 709 C CA . GLY A 1 93 ? -27.219 -17.953 -0.251 1 77.94 93 GLY A CA 1
ATOM 710 C C . GLY A 1 93 ? -27.141 -17.703 1.241 1 77.94 93 GLY A C 1
ATOM 711 O O . GLY A 1 93 ? -27.953 -18.234 2.012 1 77.94 93 GLY A O 1
ATOM 712 N N . TRP A 1 94 ? -26.156 -16.859 1.541 1 78.62 94 TRP A N 1
ATOM 713 C CA . TRP A 1 94 ? -25.938 -16.578 2.957 1 78.62 94 TRP A CA 1
ATOM 714 C C . TRP A 1 94 ? -27.094 -15.758 3.531 1 78.62 94 TRP A C 1
ATOM 716 O O . TRP A 1 94 ? -27.25 -15.656 4.75 1 78.62 94 TRP A O 1
ATOM 726 N N . TRP A 1 95 ? -27.984 -15.25 2.643 1 79.19 95 TRP A N 1
ATOM 727 C CA . TRP A 1 95 ? -29.062 -14.375 3.074 1 79.19 95 TRP A CA 1
ATOM 728 C C . TRP A 1 95 ? -30.281 -15.188 3.525 1 79.19 95 TRP A C 1
ATOM 730 O O . TRP A 1 95 ? -31.234 -14.641 4.062 1 79.19 95 TRP A O 1
ATOM 740 N N . HIS A 1 96 ? -30.25 -16.453 3.258 1 83.25 96 HIS A N 1
ATOM 741 C CA . HIS A 1 96 ? -31.312 -17.312 3.764 1 83.25 96 HIS A CA 1
ATOM 742 C C . HIS A 1 96 ? -31.188 -17.531 5.266 1 83.25 96 HIS A C 1
ATOM 744 O O . HIS A 1 96 ? -30.375 -18.359 5.707 1 83.25 96 HIS A O 1
ATOM 750 N N . LEU A 1 97 ? -31.953 -16.812 6.062 1 84.31 97 LEU A N 1
ATOM 751 C CA . LEU A 1 97 ? -31.797 -16.797 7.512 1 84.31 97 LEU A CA 1
ATOM 752 C C . LEU A 1 97 ? -32.75 -17.797 8.172 1 84.31 97 LEU A C 1
ATOM 754 O O . LEU A 1 97 ? -32.594 -18.125 9.352 1 84.31 97 LEU A O 1
ATOM 758 N N . GLU A 1 98 ? -33.75 -18.188 7.402 1 82.62 98 GLU A N 1
ATOM 759 C CA . GLU A 1 98 ? -34.688 -19.125 7.988 1 82.62 98 GLU A CA 1
ATOM 760 C C . GLU A 1 98 ? -34.031 -20.453 8.336 1 82.62 98 GLU A C 1
ATOM 762 O O . GLU A 1 98 ? -33.406 -21.078 7.484 1 82.62 98 GLU A O 1
ATOM 767 N N . GLY A 1 99 ? -34.188 -20.938 9.602 1 83.69 99 GLY A N 1
ATOM 768 C CA . GLY A 1 99 ? -33.656 -22.203 10.055 1 83.69 99 GLY A CA 1
ATOM 769 C C . GLY A 1 99 ? -32.156 -22.188 10.227 1 83.69 99 GLY A C 1
ATOM 770 O O . GLY A 1 99 ? -31.5 -23.234 10.148 1 83.69 99 GLY A O 1
ATOM 771 N N . MET A 1 100 ? -31.641 -21.062 10.453 1 86 100 MET A N 1
ATOM 772 C CA . MET A 1 100 ? -30.188 -20.953 10.539 1 86 100 MET A CA 1
ATOM 773 C C . MET A 1 100 ? -29.672 -21.562 11.836 1 86 100 MET A C 1
ATOM 775 O O . MET A 1 100 ? -30.328 -21.469 12.883 1 86 100 MET A O 1
ATOM 779 N N . THR A 1 101 ? -28.625 -22.359 11.688 1 91.69 101 THR A N 1
ATOM 780 C CA . THR A 1 101 ? -27.891 -22.938 12.805 1 91.69 101 THR A CA 1
ATOM 781 C C . THR A 1 101 ? -26.531 -22.234 12.969 1 91.69 101 THR A C 1
ATOM 783 O O . THR A 1 101 ? -25.828 -22 11.984 1 91.69 101 THR A O 1
ATOM 786 N N . ILE A 1 102 ? -26.344 -21.781 14.172 1 93.12 102 ILE A N 1
ATOM 787 C CA . ILE A 1 102 ? -25.062 -21.141 14.477 1 93.12 102 ILE A CA 1
ATOM 788 C C . ILE A 1 102 ? -24.062 -22.188 14.961 1 93.12 102 ILE A C 1
ATOM 790 O O . ILE A 1 102 ? -24.391 -23.031 15.797 1 93.12 102 ILE A O 1
ATOM 794 N N . THR A 1 103 ? -22.938 -22.219 14.258 1 93.56 103 THR A N 1
ATOM 795 C CA . THR A 1 103 ? -21.891 -23.141 14.664 1 93.56 103 THR A CA 1
ATOM 796 C C . THR A 1 103 ? -20.531 -22.469 14.602 1 93.56 103 THR A C 1
ATOM 798 O O . THR A 1 103 ? -20.328 -21.516 13.828 1 93.56 103 THR A O 1
ATOM 801 N N . PHE A 1 104 ? -19.609 -22.938 15.461 1 95.5 104 PHE A N 1
ATOM 802 C CA . PHE A 1 104 ? -18.25 -22.453 15.43 1 95.5 104 PHE A CA 1
ATOM 803 C C . PHE A 1 104 ? -17.297 -23.516 14.906 1 95.5 104 PHE A C 1
ATOM 805 O O . PHE A 1 104 ? -16.078 -23.406 15.078 1 95.5 104 PHE A O 1
ATOM 812 N N . GLU A 1 105 ? -17.906 -24.484 14.266 1 95 105 GLU A N 1
ATOM 813 C CA . GLU A 1 105 ? -17.125 -25.594 13.727 1 95 105 GLU A CA 1
ATOM 814 C C . GLU A 1 105 ? -16.172 -25.109 12.633 1 95 105 GLU A C 1
ATOM 816 O O . GLU A 1 105 ? -15.062 -25.641 12.5 1 95 105 GLU A O 1
ATOM 821 N N . ASN A 1 106 ? -16.609 -24.125 11.867 1 94.88 106 ASN A N 1
ATOM 822 C CA . ASN A 1 106 ? -15.742 -23.578 10.828 1 94.88 106 ASN A CA 1
ATOM 823 C C . ASN A 1 106 ? -14.477 -22.969 11.422 1 94.88 106 ASN A C 1
ATOM 825 O O . ASN A 1 106 ? -13.398 -23.078 10.836 1 94.88 106 ASN A O 1
ATOM 829 N N . TYR A 1 107 ? -14.664 -22.375 12.531 1 96.44 107 TYR A N 1
ATOM 830 C CA . TYR A 1 107 ? -13.516 -21.766 13.195 1 96.44 107 TYR A CA 1
ATOM 831 C C . TYR A 1 107 ? -12.562 -22.828 13.727 1 96.44 107 TYR A C 1
ATOM 833 O O . TYR A 1 107 ? -11.344 -22.688 13.586 1 96.44 107 TYR A O 1
ATOM 841 N N . TYR A 1 108 ? -13.125 -23.812 14.297 1 96.25 108 TYR A N 1
ATOM 842 C CA . TYR A 1 108 ? -12.305 -24.906 14.82 1 96.25 108 TYR A CA 1
ATOM 843 C C . TYR A 1 108 ? -11.562 -25.609 13.695 1 96.25 108 TYR A C 1
ATOM 845 O O . TYR A 1 108 ? -10.359 -25.875 13.805 1 96.25 108 TYR A O 1
ATOM 853 N N . GLN A 1 109 ? -12.219 -25.875 12.664 1 94.25 109 GLN A N 1
ATOM 854 C CA . GLN A 1 109 ? -11.625 -26.594 11.531 1 94.25 109 GLN A CA 1
ATOM 855 C C . GLN A 1 109 ? -10.586 -25.734 10.82 1 94.25 109 GLN A C 1
ATOM 857 O O . GLN A 1 109 ? -9.555 -26.234 10.367 1 94.25 109 GLN A O 1
ATOM 862 N N . ALA A 1 110 ? -10.852 -24.484 10.727 1 94.62 110 ALA A N 1
ATOM 863 C CA . ALA A 1 110 ? -9.891 -23.578 10.102 1 94.62 110 ALA A CA 1
ATOM 864 C C . ALA A 1 110 ? -8.625 -23.453 10.953 1 94.62 110 ALA A C 1
ATOM 866 O O . ALA A 1 110 ? -7.512 -23.453 10.422 1 94.62 110 ALA A O 1
ATOM 867 N N . TRP A 1 111 ? -8.852 -23.422 12.273 1 96.06 111 TRP A N 1
ATOM 868 C CA . TRP A 1 111 ? -7.738 -23.266 13.203 1 96.06 111 TRP A CA 1
ATOM 869 C C . TRP A 1 111 ? -6.805 -24.469 13.141 1 96.06 111 TRP A C 1
ATOM 871 O O . TRP A 1 111 ? -5.578 -24.312 13.188 1 96.06 111 TRP A O 1
ATOM 881 N N . ASN A 1 112 ? -7.426 -25.625 12.953 1 94.38 112 ASN A N 1
ATOM 882 C CA . ASN A 1 112 ? -6.668 -26.859 13.008 1 94.38 112 ASN A CA 1
ATOM 883 C C . ASN A 1 112 ? -6.605 -27.547 11.641 1 94.38 112 ASN A C 1
ATOM 885 O O . ASN A 1 112 ? -6.461 -28.766 11.555 1 94.38 112 ASN A O 1
ATOM 889 N N . HIS A 1 113 ? -6.746 -26.75 10.695 1 91.75 113 HIS A N 1
ATOM 890 C CA . HIS A 1 113 ? -6.734 -27.312 9.359 1 91.75 113 HIS A CA 1
ATOM 891 C C . HIS A 1 113 ? -5.5 -28.188 9.141 1 91.75 113 HIS A C 1
ATOM 893 O O . HIS A 1 113 ? -4.41 -27.844 9.602 1 91.75 113 HIS A O 1
ATOM 899 N N . SER A 1 114 ? -5.625 -29.203 8.375 1 87.81 114 SER A N 1
ATOM 900 C CA . SER A 1 114 ? -4.578 -30.219 8.227 1 87.81 114 SER A CA 1
ATOM 901 C C . SER A 1 114 ? -3.416 -29.688 7.398 1 87.81 114 SER A C 1
ATOM 903 O O . SER A 1 114 ? -2.252 -29.906 7.742 1 87.81 114 SER A O 1
ATOM 905 N N . THR A 1 115 ? -3.688 -28.984 6.406 1 85.38 115 THR A N 1
ATOM 906 C CA . THR A 1 115 ? -2.648 -28.562 5.473 1 85.38 115 THR A CA 1
ATOM 907 C C . THR A 1 115 ? -2.184 -27.141 5.785 1 85.38 115 THR A C 1
ATOM 909 O O . THR A 1 115 ? -1.012 -26.812 5.598 1 85.38 115 THR A O 1
ATOM 912 N N . ALA A 1 116 ? -3.051 -26.391 6.223 1 87.75 116 ALA A N 1
ATOM 913 C CA . ALA A 1 116 ? -2.738 -24.984 6.477 1 87.75 116 ALA A CA 1
ATOM 914 C C . ALA A 1 116 ? -3.463 -24.469 7.723 1 87.75 116 ALA A C 1
ATOM 916 O O . ALA A 1 116 ? -4.371 -23.641 7.625 1 87.75 116 ALA A O 1
ATOM 917 N N . PRO A 1 117 ? -2.969 -24.938 8.844 1 94.75 117 PRO A N 1
ATOM 918 C CA . PRO A 1 117 ? -3.633 -24.5 10.07 1 94.75 117 PRO A CA 1
ATOM 919 C C . PRO A 1 117 ? -3.527 -23 10.305 1 94.75 117 PRO A C 1
ATOM 921 O O . PRO A 1 117 ? -2.422 -22.453 10.414 1 94.75 117 PRO A O 1
ATOM 924 N N . MET A 1 118 ? -4.656 -22.406 10.477 1 96.06 118 MET A N 1
ATOM 925 C CA . MET A 1 118 ? -4.715 -20.953 10.594 1 96.06 118 MET A CA 1
ATOM 926 C C . MET A 1 118 ? -4.031 -20.484 11.867 1 96.06 118 MET A C 1
ATOM 928 O O . MET A 1 118 ? -3.428 -19.406 11.898 1 96.06 118 MET A O 1
ATOM 932 N N . GLY A 1 119 ? -4.086 -21.312 12.891 1 97 119 GLY A N 1
ATOM 933 C CA . GLY A 1 119 ? -3.395 -20.938 14.117 1 97 119 GLY A CA 1
ATOM 934 C C . GLY A 1 119 ? -1.905 -20.719 13.922 1 97 119 GLY A C 1
ATOM 935 O O . GLY A 1 119 ? -1.352 -19.719 14.383 1 97 119 GLY A O 1
ATOM 936 N N . GLN A 1 120 ? -1.311 -21.625 13.297 1 97.06 120 GLN A N 1
ATOM 937 C CA . GLN A 1 120 ? 0.114 -21.516 12.992 1 97.06 120 GLN A CA 1
ATOM 938 C C . GLN A 1 120 ? 0.387 -20.406 11.992 1 97.06 120 GLN A C 1
ATOM 940 O O . GLN A 1 120 ? 1.356 -19.656 12.141 1 97.06 120 GLN A O 1
ATOM 945 N N . ALA A 1 121 ? -0.433 -20.312 11.055 1 97.44 121 ALA A N 1
ATOM 946 C CA . ALA A 1 121 ? -0.266 -19.297 10.023 1 97.44 121 ALA A CA 1
ATOM 947 C C . ALA A 1 121 ? -0.35 -17.891 10.625 1 97.44 121 ALA A C 1
ATOM 949 O O . ALA A 1 121 ? 0.397 -17 10.234 1 97.44 121 ALA A O 1
ATOM 950 N N . LEU A 1 122 ? -1.259 -17.734 11.555 1 97.88 122 LEU A N 1
ATOM 951 C CA . LEU A 1 122 ? -1.386 -16.438 12.227 1 97.88 122 LEU A CA 1
ATOM 952 C C . LEU A 1 122 ? -0.138 -16.125 13.047 1 97.88 122 LEU A C 1
ATOM 954 O O . LEU A 1 122 ? 0.352 -15 13.039 1 97.88 122 LEU A O 1
ATOM 958 N N . ARG A 1 123 ? 0.326 -17.078 13.711 1 98 123 ARG A N 1
ATOM 959 C CA . ARG A 1 123 ? 1.555 -16.891 14.477 1 98 123 ARG A CA 1
ATOM 960 C C . ARG A 1 123 ? 2.713 -16.5 13.57 1 98 123 ARG A C 1
ATOM 962 O O . ARG A 1 123 ? 3.467 -15.578 13.883 1 98 123 ARG A O 1
ATOM 969 N N . ASN A 1 124 ? 2.854 -17.219 12.484 1 98.44 124 ASN A N 1
ATOM 970 C CA . ASN A 1 124 ? 3.891 -16.891 11.508 1 98.44 124 ASN A CA 1
ATOM 971 C C . ASN A 1 124 ? 3.74 -15.469 10.984 1 98.44 124 ASN A C 1
ATOM 973 O O . ASN A 1 124 ? 4.734 -14.773 10.789 1 98.44 124 ASN A O 1
ATOM 977 N N . THR A 1 125 ? 2.514 -15.094 10.734 1 98.38 125 THR A N 1
ATOM 978 C CA . THR A 1 125 ? 2.24 -13.75 10.227 1 98.38 125 THR A CA 1
ATOM 979 C C . THR A 1 125 ? 2.672 -12.695 11.242 1 98.38 125 THR A C 1
ATOM 981 O O . THR A 1 125 ? 3.242 -11.664 10.867 1 98.38 125 THR A O 1
ATOM 984 N N . PHE A 1 126 ? 2.49 -12.984 12.531 1 98.5 126 PHE A N 1
ATOM 985 C CA . PHE A 1 126 ? 2.941 -12.078 13.578 1 98.5 126 PHE A CA 1
ATOM 986 C C . PHE A 1 126 ? 4.461 -11.977 13.586 1 98.5 126 PHE A C 1
ATOM 988 O O . PHE A 1 126 ? 5.02 -10.883 13.695 1 98.5 126 PHE A O 1
ATOM 995 N N . ILE A 1 127 ? 5.07 -13.031 13.516 1 98.56 127 ILE A N 1
ATOM 996 C CA . ILE A 1 127 ? 6.527 -13.109 13.602 1 98.56 127 ILE A CA 1
ATOM 997 C C . ILE A 1 127 ? 7.152 -12.281 12.477 1 98.56 127 ILE A C 1
ATOM 999 O O . ILE A 1 127 ? 8.164 -11.609 12.68 1 98.56 127 ILE A O 1
ATOM 1003 N N . VAL A 1 128 ? 6.543 -12.281 11.336 1 98.62 128 VAL A N 1
ATOM 1004 C CA . VAL A 1 128 ? 7.09 -11.578 10.18 1 98.62 128 VAL A CA 1
ATOM 1005 C C . VAL A 1 128 ? 6.672 -10.109 10.211 1 98.62 128 VAL A C 1
ATOM 1007 O O . VAL A 1 128 ? 7.5 -9.219 10.008 1 98.62 128 VAL A O 1
ATOM 1010 N N . THR A 1 129 ? 5.445 -9.859 10.523 1 98.5 129 THR A N 1
ATOM 1011 C CA . THR A 1 129 ? 4.863 -8.531 10.359 1 98.5 129 THR A CA 1
ATOM 1012 C C . THR A 1 129 ? 5.414 -7.562 11.406 1 98.5 129 THR A C 1
ATOM 1014 O O . THR A 1 129 ? 5.773 -6.43 11.078 1 98.5 129 THR A O 1
ATOM 1017 N N . ILE A 1 130 ? 5.551 -7.977 12.648 1 98.06 130 ILE A N 1
ATOM 1018 C CA . ILE A 1 130 ? 5.891 -7.07 13.742 1 98.06 130 ILE A CA 1
ATOM 1019 C C . ILE A 1 130 ? 7.289 -6.504 13.523 1 98.06 130 ILE A C 1
ATOM 1021 O O . ILE A 1 130 ? 7.473 -5.285 13.453 1 98.06 130 ILE A O 1
ATOM 1025 N N . PRO A 1 131 ? 8.281 -7.328 13.312 1 98.25 131 PRO A N 1
ATOM 1026 C CA . PRO A 1 131 ? 9.602 -6.742 13.094 1 98.25 131 PRO A CA 1
ATOM 1027 C C . PRO A 1 131 ? 9.695 -5.957 11.789 1 98.25 131 PRO A C 1
ATOM 1029 O O . PRO A 1 131 ? 10.383 -4.93 11.727 1 98.25 131 PRO A O 1
ATOM 1032 N N . ALA A 1 132 ? 9.039 -6.434 10.727 1 97.88 132 ALA A N 1
ATOM 1033 C CA . ALA A 1 132 ? 9.086 -5.742 9.445 1 97.88 132 ALA A CA 1
ATOM 1034 C C . ALA A 1 132 ? 8.531 -4.328 9.562 1 97.88 132 ALA A C 1
ATOM 1036 O O . ALA A 1 132 ? 9.094 -3.381 9.008 1 97.88 132 ALA A O 1
ATOM 1037 N N . VAL A 1 133 ? 7.461 -4.191 10.305 1 97.69 133 VAL A N 1
ATOM 1038 C CA . VAL A 1 133 ? 6.812 -2.895 10.461 1 97.69 133 VAL A CA 1
ATOM 1039 C C . VAL A 1 133 ? 7.645 -2.008 11.383 1 97.69 133 VAL A C 1
ATOM 1041 O O . VAL A 1 133 ? 7.879 -0.834 11.086 1 97.69 133 VAL A O 1
ATOM 1044 N N . LEU A 1 134 ? 8.117 -2.539 12.5 1 97.31 134 LEU A N 1
ATOM 1045 C CA . LEU A 1 134 ? 8.867 -1.762 13.477 1 97.31 134 LEU A CA 1
ATOM 1046 C C . LEU A 1 134 ? 10.156 -1.222 12.875 1 97.31 134 LEU A C 1
ATOM 1048 O O . LEU A 1 134 ? 10.492 -0.049 13.055 1 97.31 134 LEU A O 1
ATOM 1052 N N . VAL A 1 135 ? 10.828 -2.061 12.164 1 95.62 135 VAL A N 1
ATOM 1053 C CA . VAL A 1 135 ? 12.109 -1.652 11.586 1 95.62 135 VAL A CA 1
ATOM 1054 C C . VAL A 1 135 ? 11.875 -0.614 10.492 1 95.62 135 VAL A C 1
ATOM 1056 O O . VAL A 1 135 ? 12.594 0.38 10.406 1 95.62 135 VAL A O 1
ATOM 1059 N N . VAL A 1 136 ? 10.859 -0.824 9.672 1 95.12 136 VAL A N 1
ATOM 1060 C CA . VAL A 1 136 ? 10.555 0.124 8.602 1 95.12 136 VAL A CA 1
ATOM 1061 C C . VAL A 1 136 ? 10.148 1.469 9.211 1 95.12 136 VAL A C 1
ATOM 1063 O O . VAL A 1 136 ? 10.523 2.523 8.688 1 95.12 136 VAL A O 1
ATOM 1066 N N . MET A 1 137 ? 9.383 1.412 10.273 1 94.5 137 MET A N 1
ATOM 1067 C CA . MET A 1 137 ? 8.977 2.639 10.953 1 94.5 137 MET A CA 1
ATOM 1068 C C . MET A 1 137 ? 10.188 3.379 11.508 1 94.5 137 MET A C 1
ATOM 1070 O O . MET A 1 137 ? 10.312 4.594 11.344 1 94.5 137 MET A O 1
ATOM 1074 N N . LEU A 1 138 ? 11.031 2.703 12.125 1 92.69 138 LEU A N 1
ATOM 1075 C CA . LEU A 1 138 ? 12.219 3.295 12.727 1 92.69 138 LEU A CA 1
ATOM 1076 C C . LEU A 1 138 ? 13.125 3.896 11.656 1 92.69 138 LEU A C 1
ATOM 1078 O O . LEU A 1 138 ? 13.508 5.066 11.75 1 92.69 138 LEU A O 1
ATOM 1082 N N . LEU A 1 139 ? 13.406 3.109 10.672 1 90.25 139 LEU A N 1
ATOM 1083 C CA . LEU A 1 139 ? 14.281 3.574 9.609 1 90.25 139 LEU A CA 1
ATOM 1084 C C . LEU A 1 139 ? 13.617 4.684 8.797 1 90.25 139 LEU A C 1
ATOM 1086 O O . LEU A 1 139 ? 14.281 5.621 8.352 1 90.25 139 LEU A O 1
ATOM 1090 N N . GLY A 1 140 ? 12.32 4.539 8.586 1 92.62 140 GLY A N 1
ATOM 1091 C CA . GLY A 1 140 ? 11.586 5.535 7.82 1 92.62 140 GLY A CA 1
ATOM 1092 C C . GLY A 1 140 ? 11.578 6.902 8.477 1 92.62 140 GLY A C 1
ATOM 1093 O O . GLY A 1 140 ? 11.836 7.914 7.812 1 92.62 140 GLY A O 1
ATOM 1094 N N . VAL A 1 141 ? 11.297 6.926 9.742 1 90.62 141 VAL A N 1
ATOM 1095 C CA . VAL A 1 141 ? 11.258 8.18 10.484 1 90.62 141 VAL A CA 1
ATOM 1096 C C . VAL A 1 141 ? 12.656 8.805 10.508 1 90.62 141 VAL A C 1
ATOM 1098 O O . VAL A 1 141 ? 12.805 10.016 10.312 1 90.62 141 VAL A O 1
ATOM 1101 N N . MET A 1 142 ? 13.609 8 10.68 1 86.94 142 MET A N 1
ATOM 1102 C CA . MET A 1 142 ? 14.992 8.477 10.742 1 86.94 142 MET A CA 1
ATOM 1103 C C . MET A 1 142 ? 15.438 9.031 9.398 1 86.94 142 MET A C 1
ATOM 1105 O O . MET A 1 142 ? 16.219 9.984 9.344 1 86.94 142 MET A O 1
ATOM 1109 N N . ALA A 1 143 ? 14.984 8.477 8.391 1 89.56 143 ALA A N 1
ATOM 1110 C CA . ALA A 1 143 ? 15.391 8.906 7.059 1 89.56 143 ALA A CA 1
ATOM 1111 C C . ALA A 1 143 ? 14.562 10.094 6.586 1 89.56 143 ALA A C 1
ATOM 1113 O O . ALA A 1 143 ? 15.07 10.977 5.887 1 89.56 143 ALA A O 1
ATOM 1114 N N . ALA A 1 144 ? 13.344 10.133 6.949 1 93.44 144 ALA A N 1
ATOM 1115 C CA . ALA A 1 144 ? 12.422 11.156 6.457 1 93.44 144 ALA A CA 1
ATOM 1116 C C . ALA A 1 144 ? 12.828 12.547 6.953 1 93.44 144 ALA A C 1
ATOM 1118 O O . ALA A 1 144 ? 12.734 13.531 6.215 1 93.44 144 ALA A O 1
ATOM 1119 N N . TYR A 1 145 ? 13.32 12.672 8.156 1 91.62 145 TYR A N 1
ATOM 1120 C CA . TYR A 1 145 ? 13.617 13.961 8.758 1 91.62 145 TYR A CA 1
ATOM 1121 C C . TYR A 1 145 ? 14.75 14.664 8.023 1 91.62 145 TYR A C 1
ATOM 1123 O O . TYR A 1 145 ? 14.602 15.812 7.598 1 91.62 145 TYR A O 1
ATOM 1131 N N . PRO A 1 146 ? 15.891 13.969 7.828 1 89.88 146 PRO A N 1
ATOM 1132 C CA . PRO A 1 146 ? 16.953 14.625 7.055 1 89.88 146 PRO A CA 1
ATOM 1133 C C . PRO A 1 146 ? 16.516 14.969 5.633 1 89.88 146 PRO A C 1
ATOM 1135 O O . PRO A 1 146 ? 16.922 16 5.094 1 89.88 146 PRO A O 1
ATOM 1138 N N . PHE A 1 147 ? 15.711 14.234 5.07 1 90.38 147 PHE A N 1
ATOM 1139 C CA . PHE A 1 147 ? 15.273 14.5 3.709 1 90.38 147 PHE A CA 1
ATOM 1140 C C . PHE A 1 147 ? 14.328 15.695 3.67 1 90.38 147 PHE A C 1
ATOM 1142 O O . PHE A 1 147 ? 14.219 16.375 2.65 1 90.38 147 PHE A O 1
ATOM 1149 N N . ALA A 1 148 ? 13.703 15.969 4.762 1 90.75 148 ALA A N 1
ATOM 1150 C CA . ALA A 1 148 ? 12.766 17.094 4.832 1 90.75 148 ALA A CA 1
ATOM 1151 C C . ALA A 1 148 ? 13.469 18.375 5.25 1 90.75 148 ALA A C 1
ATOM 1153 O O . ALA A 1 148 ? 13.094 19.469 4.82 1 90.75 148 ALA A O 1
ATOM 1154 N N . ARG A 1 149 ? 14.5 18.266 6.051 1 90.38 149 ARG A N 1
ATOM 1155 C CA . ARG A 1 149 ? 14.969 19.453 6.738 1 90.38 149 ARG A CA 1
ATOM 1156 C C . ARG A 1 149 ? 16.422 19.766 6.375 1 90.38 149 ARG A C 1
ATOM 1158 O O . ARG A 1 149 ? 16.844 20.922 6.434 1 90.38 149 ARG A O 1
ATOM 1165 N N . PHE A 1 150 ? 17.141 18.797 6.051 1 88.25 150 PHE A N 1
ATOM 1166 C CA . PHE A 1 150 ? 18.562 19.016 5.859 1 88.25 150 PHE A CA 1
ATOM 1167 C C . PHE A 1 150 ? 18.906 19.125 4.379 1 88.25 150 PHE A C 1
ATOM 1169 O O . PHE A 1 150 ? 18.141 18.688 3.523 1 88.25 150 PHE A O 1
ATOM 1176 N N . GLU A 1 151 ? 19.984 19.922 4.23 1 86.56 151 GLU A N 1
ATOM 1177 C CA . GLU A 1 151 ? 20.625 19.938 2.916 1 86.56 151 GLU A CA 1
ATOM 1178 C C . GLU A 1 151 ? 21.984 19.25 2.953 1 86.56 151 GLU A C 1
ATOM 1180 O O . GLU A 1 151 ? 22.844 19.594 3.768 1 86.56 151 GLU A O 1
ATOM 1185 N N . PHE A 1 152 ? 22.062 18.156 2.32 1 81.62 152 PHE A N 1
ATOM 1186 C CA . PHE A 1 152 ? 23.312 17.422 2.279 1 81.62 152 PHE A CA 1
ATOM 1187 C C . PHE A 1 152 ? 23.625 16.938 0.862 1 81.62 152 PHE A C 1
ATOM 1189 O O . PHE A 1 152 ? 22.734 16.906 0.01 1 81.62 152 PHE A O 1
ATOM 1196 N N . PRO A 1 153 ? 24.953 16.734 0.767 1 80.75 153 PRO A N 1
ATOM 1197 C CA . PRO A 1 153 ? 25.328 16.297 -0.579 1 80.75 153 PRO A CA 1
ATOM 1198 C C . PRO A 1 153 ? 24.656 14.984 -0.978 1 80.75 153 PRO A C 1
ATOM 1200 O O . PRO A 1 153 ? 24.453 14.102 -0.134 1 80.75 153 PRO A O 1
ATOM 1203 N N . LEU A 1 154 ? 24.219 14.719 -2.158 1 80.62 154 LEU A N 1
ATOM 1204 C CA . LEU A 1 154 ? 23.625 13.531 -2.762 1 80.62 154 LEU A CA 1
ATOM 1205 C C . LEU A 1 154 ? 22.188 13.336 -2.297 1 80.62 154 LEU A C 1
ATOM 1207 O O . LEU A 1 154 ? 21.625 12.25 -2.453 1 80.62 154 LEU A O 1
ATOM 1211 N N . LYS A 1 155 ? 21.656 14.266 -1.622 1 85.88 155 LYS A N 1
ATOM 1212 C CA . LYS A 1 155 ? 20.297 14.195 -1.128 1 85.88 155 LYS A CA 1
ATOM 1213 C C . LYS A 1 155 ? 19.328 13.805 -2.244 1 85.88 155 LYS A C 1
ATOM 1215 O O . LYS A 1 155 ? 18.547 12.867 -2.094 1 85.88 155 LYS A O 1
ATOM 1220 N N . ARG A 1 156 ? 19.516 14.477 -3.295 1 83.31 156 ARG A N 1
ATOM 1221 C CA . ARG A 1 156 ? 18.609 14.25 -4.414 1 83.31 156 ARG A CA 1
ATOM 1222 C C . ARG A 1 156 ? 18.797 12.859 -5.004 1 83.31 156 ARG A C 1
ATOM 1224 O O . ARG A 1 156 ? 17.828 12.156 -5.293 1 83.31 156 ARG A O 1
ATOM 1231 N N . THR A 1 157 ? 20.016 12.523 -5.113 1 82.12 157 THR A N 1
ATOM 1232 C CA . THR A 1 157 ? 20.328 11.211 -5.68 1 82.12 157 THR A CA 1
ATOM 1233 C C . THR A 1 157 ? 19.828 10.094 -4.77 1 82.12 157 THR A C 1
ATOM 1235 O O . THR A 1 157 ? 19.266 9.109 -5.242 1 82.12 157 THR A O 1
ATOM 1238 N N . LEU A 1 158 ? 20.016 10.266 -3.484 1 83 158 LEU A N 1
ATOM 1239 C CA . LEU A 1 158 ? 19.594 9.25 -2.533 1 83 158 LEU A CA 1
ATOM 1240 C C . LEU A 1 158 ? 18.078 9.141 -2.496 1 83 158 LEU A C 1
ATOM 1242 O O . LEU A 1 158 ? 17.531 8.039 -2.426 1 83 158 LEU A O 1
ATOM 1246 N N . PHE A 1 159 ? 17.516 10.227 -2.541 1 85.31 159 PHE A N 1
ATOM 1247 C CA . PHE A 1 159 ? 16.047 10.219 -2.531 1 85.31 159 PHE A CA 1
ATOM 1248 C C . PHE A 1 159 ? 15.5 9.586 -3.805 1 85.31 159 PHE A C 1
ATOM 1250 O O . PHE A 1 159 ? 14.531 8.828 -3.758 1 85.31 159 PHE A O 1
ATOM 1257 N N . PHE A 1 160 ? 16.141 9.812 -4.887 1 81.06 160 PHE A N 1
ATOM 1258 C CA . PHE A 1 160 ? 15.742 9.211 -6.156 1 81.06 160 PHE A CA 1
ATOM 1259 C C . PHE A 1 160 ? 15.906 7.695 -6.109 1 81.06 160 PHE A C 1
ATOM 1261 O O . PHE A 1 160 ? 15.094 6.961 -6.672 1 81.06 160 PHE A O 1
ATOM 1268 N N . LEU A 1 161 ? 16.906 7.285 -5.539 1 81.94 161 LEU A N 1
ATOM 1269 C CA . LEU A 1 161 ? 17.125 5.848 -5.418 1 81.94 161 LEU A CA 1
ATOM 1270 C C . LEU A 1 161 ? 16.016 5.188 -4.613 1 81.94 161 LEU A C 1
ATOM 1272 O O . LEU A 1 161 ? 15.578 4.082 -4.941 1 81.94 161 LEU A O 1
ATOM 1276 N N . ILE A 1 162 ? 15.625 5.816 -3.594 1 83.44 162 ILE A N 1
ATOM 1277 C CA . ILE A 1 162 ? 14.523 5.309 -2.773 1 83.44 162 ILE A CA 1
ATOM 1278 C C . ILE A 1 162 ? 13.258 5.207 -3.615 1 83.44 162 ILE A C 1
ATOM 1280 O O . ILE A 1 162 ? 12.547 4.203 -3.559 1 83.44 162 ILE A O 1
ATOM 1284 N N . LEU A 1 163 ? 13.047 6.125 -4.445 1 82.69 163 LEU A N 1
ATOM 1285 C CA . LEU A 1 163 ? 11.867 6.156 -5.305 1 82.69 163 LEU A CA 1
ATOM 1286 C C . LEU A 1 163 ? 11.953 5.078 -6.379 1 82.69 163 LEU A C 1
ATOM 1288 O O . LEU A 1 163 ? 10.93 4.52 -6.781 1 82.69 163 LEU A O 1
ATOM 1292 N N . LEU A 1 164 ? 13.148 4.848 -6.824 1 83.19 164 LEU A N 1
ATOM 1293 C CA . LEU A 1 164 ? 13.359 3.812 -7.828 1 83.19 164 LEU A CA 1
ATOM 1294 C C . LEU A 1 164 ? 12.961 2.441 -7.293 1 83.19 164 LEU A C 1
ATOM 1296 O O . LEU A 1 164 ? 12.352 1.645 -8.008 1 83.19 164 LEU A O 1
ATOM 1300 N N . VAL A 1 165 ? 13.266 2.178 -6.109 1 81.12 165 VAL A N 1
ATOM 1301 C CA . VAL A 1 165 ? 12.914 0.91 -5.48 1 81.12 165 VAL A CA 1
ATOM 1302 C C . VAL A 1 165 ? 11.391 0.797 -5.379 1 81.12 165 VAL A C 1
ATOM 1304 O O . VAL A 1 165 ? 10.82 -0.267 -5.633 1 81.12 165 VAL A O 1
ATOM 1307 N N . MET A 1 166 ? 10.773 1.829 -5.047 1 83.5 166 MET A N 1
ATOM 1308 C CA . MET A 1 166 ? 9.32 1.866 -4.918 1 83.5 166 MET A CA 1
ATOM 1309 C C . MET A 1 166 ? 8.648 1.63 -6.266 1 83.5 166 MET A C 1
ATOM 1311 O O . MET A 1 166 ? 7.562 1.049 -6.328 1 83.5 166 MET A O 1
ATOM 1315 N N . ALA A 1 167 ? 9.344 2.018 -7.273 1 86 167 ALA A N 1
ATOM 1316 C CA . ALA A 1 167 ? 8.766 1.95 -8.617 1 86 167 ALA A CA 1
ATOM 1317 C C . ALA A 1 167 ? 8.898 0.545 -9.195 1 86 167 ALA A C 1
ATOM 1319 O O . ALA A 1 167 ? 8.25 0.217 -10.195 1 86 167 ALA A O 1
ATOM 1320 N N . ALA A 1 168 ? 9.719 -0.203 -8.648 1 86 168 ALA A N 1
ATOM 1321 C CA . ALA A 1 168 ? 9.969 -1.546 -9.164 1 86 168 ALA A CA 1
ATOM 1322 C C . ALA A 1 168 ? 8.75 -2.441 -8.984 1 86 168 ALA A C 1
ATOM 1324 O O . ALA A 1 168 ? 8.117 -2.439 -7.922 1 86 168 ALA A O 1
ATOM 1325 N N . PRO A 1 169 ? 8.359 -3.146 -10.008 1 86.06 169 PRO A N 1
ATOM 1326 C CA . PRO A 1 169 ? 7.297 -4.137 -9.82 1 86.06 169 PRO A CA 1
ATOM 1327 C C . PRO A 1 169 ? 7.691 -5.254 -8.859 1 86.06 169 PRO A C 1
ATOM 1329 O O . PRO A 1 169 ? 8.867 -5.617 -8.781 1 86.06 169 PRO A O 1
ATOM 1332 N N . PRO A 1 170 ? 6.738 -5.762 -8.18 1 84.94 170 PRO A N 1
ATOM 1333 C CA . PRO A 1 170 ? 7.047 -6.805 -7.199 1 84.94 170 PRO A CA 1
ATOM 1334 C C . PRO A 1 170 ? 7.703 -8.031 -7.832 1 84.94 170 PRO A C 1
ATOM 1336 O O . PRO A 1 170 ? 8.523 -8.695 -7.191 1 84.94 170 PRO A O 1
ATOM 1339 N N . GLU A 1 171 ? 7.363 -8.336 -8.992 1 82.31 171 GLU A N 1
ATOM 1340 C CA . GLU A 1 171 ? 7.941 -9.477 -9.688 1 82.31 171 GLU A CA 1
ATOM 1341 C C . GLU A 1 171 ? 9.453 -9.312 -9.859 1 82.31 171 GLU A C 1
ATOM 1343 O O . GLU A 1 171 ? 10.203 -10.289 -9.742 1 82.31 171 GLU A O 1
ATOM 1348 N N . LEU A 1 172 ? 9.805 -8.109 -10.203 1 78.62 172 LEU A N 1
ATOM 1349 C CA . LEU A 1 172 ? 11.234 -7.828 -10.328 1 78.62 172 LEU A CA 1
ATOM 1350 C C . LEU A 1 172 ? 11.938 -8.008 -8.984 1 78.62 172 LEU A C 1
ATOM 1352 O O . LEU A 1 172 ? 13.039 -8.562 -8.93 1 78.62 172 LEU A O 1
ATOM 1356 N N . VAL A 1 173 ? 11.328 -7.512 -8 1 81.5 173 VAL A N 1
ATOM 1357 C CA . VAL A 1 173 ? 11.891 -7.633 -6.664 1 81.5 173 VAL A CA 1
ATOM 1358 C C . VAL A 1 173 ? 12.008 -9.109 -6.281 1 81.5 173 VAL A C 1
ATOM 1360 O O . VAL A 1 173 ? 13.016 -9.539 -5.723 1 81.5 173 VAL A O 1
ATOM 1363 N N . ALA A 1 174 ? 10.984 -9.828 -6.633 1 84.25 174 ALA A N 1
ATOM 1364 C CA . ALA A 1 174 ? 10.992 -11.25 -6.328 1 84.25 174 ALA A CA 1
ATOM 1365 C C . ALA A 1 174 ? 12.102 -11.977 -7.086 1 84.25 174 ALA A C 1
ATOM 1367 O O . ALA A 1 174 ? 12.852 -12.766 -6.5 1 84.25 174 ALA A O 1
ATOM 1368 N N . MET A 1 175 ? 12.195 -11.703 -8.297 1 75.56 175 MET A N 1
ATOM 1369 C CA . MET A 1 175 ? 13.195 -12.367 -9.125 1 75.56 175 MET A CA 1
ATOM 1370 C C . MET A 1 175 ? 14.602 -11.992 -8.695 1 75.56 175 MET A C 1
ATOM 1372 O O . MET A 1 175 ? 15.492 -12.844 -8.633 1 75.56 175 MET A O 1
ATOM 1376 N N . GLY A 1 176 ? 14.805 -10.75 -8.422 1 75.38 176 GLY A N 1
ATOM 1377 C CA . GLY A 1 176 ? 16.125 -10.281 -8.023 1 75.38 176 GLY A CA 1
ATOM 1378 C C . GLY A 1 176 ? 16.578 -10.828 -6.688 1 75.38 176 GLY A C 1
ATOM 1379 O O . GLY A 1 176 ? 17.766 -11.07 -6.48 1 75.38 176 GLY A O 1
ATOM 1380 N N . ASN A 1 177 ? 15.625 -11.062 -5.816 1 80.88 177 ASN A N 1
ATOM 1381 C CA . ASN A 1 177 ? 15.984 -11.492 -4.473 1 80.88 177 ASN A CA 1
ATOM 1382 C C . ASN A 1 177 ? 15.969 -13.016 -4.352 1 80.88 177 ASN A C 1
ATOM 1384 O O . ASN A 1 177 ? 16.516 -13.57 -3.396 1 80.88 177 ASN A O 1
ATOM 1388 N N . TYR A 1 178 ? 15.352 -13.641 -5.27 1 83.31 178 TYR A N 1
ATOM 1389 C CA . TYR A 1 178 ? 15.188 -15.086 -5.18 1 83.31 178 TYR A CA 1
ATOM 1390 C C . TYR A 1 178 ? 16.547 -15.781 -5.051 1 83.31 178 TYR A C 1
ATOM 1392 O O . TYR A 1 178 ? 16.797 -16.5 -4.078 1 83.31 178 TYR A O 1
ATOM 1400 N N . ASN A 1 179 ? 17.422 -15.523 -5.984 1 77.25 179 ASN A N 1
ATOM 1401 C CA . ASN A 1 179 ? 18.734 -16.172 -5.977 1 77.25 179 ASN A CA 1
ATOM 1402 C C . ASN A 1 179 ? 19.594 -15.688 -4.812 1 77.25 179 ASN A C 1
ATOM 1404 O O . ASN A 1 179 ? 20.312 -16.469 -4.191 1 77.25 179 ASN A O 1
ATOM 1408 N N . ALA A 1 180 ? 19.5 -14.375 -4.539 1 79.25 180 ALA A N 1
ATOM 1409 C CA . ALA A 1 180 ? 20.266 -13.82 -3.432 1 79.25 180 ALA A CA 1
ATOM 1410 C C . ALA A 1 180 ? 19.875 -14.469 -2.107 1 79.25 180 ALA A C 1
ATOM 1412 O O . ALA A 1 180 ? 20.734 -14.867 -1.322 1 79.25 180 ALA A O 1
ATOM 1413 N N . LEU A 1 181 ? 18.625 -14.625 -1.857 1 89 181 LEU A N 1
ATOM 1414 C CA . LEU A 1 181 ? 18.156 -15.219 -0.611 1 89 181 LEU A CA 1
ATOM 1415 C C . LEU A 1 181 ? 18.562 -16.688 -0.527 1 89 181 LEU A C 1
ATOM 1417 O O . LEU A 1 181 ? 18.891 -17.188 0.554 1 89 181 LEU A O 1
ATOM 1421 N N . ARG A 1 182 ? 18.531 -17.328 -1.634 1 90.19 182 ARG A N 1
ATOM 1422 C CA . ARG A 1 182 ? 18.953 -18.719 -1.664 1 90.19 182 ARG A CA 1
ATOM 1423 C C . ARG A 1 182 ? 20.438 -18.844 -1.37 1 90.19 182 ARG A C 1
ATOM 1425 O O . ARG A 1 182 ? 20.859 -19.688 -0.578 1 90.19 182 ARG A O 1
ATOM 1432 N N . GLU A 1 183 ? 21.203 -18 -1.967 1 86.81 183 GLU A N 1
ATOM 1433 C CA . GLU A 1 183 ? 22.656 -18.031 -1.812 1 86.81 183 GLU A CA 1
ATOM 1434 C C . GLU A 1 183 ? 23.062 -17.703 -0.378 1 86.81 183 GLU A C 1
ATOM 1436 O O . GLU A 1 183 ? 24.016 -18.281 0.145 1 86.81 183 GLU A O 1
ATOM 1441 N N . PHE A 1 184 ? 22.359 -16.844 0.274 1 91.5 184 PHE A N 1
ATOM 1442 C CA . PHE A 1 184 ? 22.734 -16.422 1.62 1 91.5 184 PHE A CA 1
ATOM 1443 C C . PHE A 1 184 ? 22.031 -17.281 2.668 1 91.5 184 PHE A C 1
ATOM 1445 O O . PHE A 1 184 ? 22.156 -17.031 3.869 1 91.5 184 PHE A O 1
ATOM 1452 N N . GLY A 1 185 ? 21.281 -18.203 2.201 1 94.81 185 GLY A N 1
ATOM 1453 C CA . GLY A 1 185 ? 20.609 -19.109 3.115 1 94.81 185 GLY A CA 1
ATOM 1454 C C . GLY A 1 185 ? 19.422 -18.469 3.814 1 94.81 185 GLY A C 1
ATOM 1455 O O . GLY A 1 185 ? 19.062 -18.875 4.926 1 94.81 185 GLY A O 1
ATOM 1456 N N . LEU A 1 186 ? 18.844 -17.5 3.217 1 96.12 186 LEU A N 1
ATOM 1457 C CA . LEU A 1 186 ? 17.734 -16.781 3.832 1 96.12 186 LEU A CA 1
ATOM 1458 C C . LEU A 1 186 ? 16.422 -17.109 3.129 1 96.12 186 LEU A C 1
ATOM 1460 O O . LEU A 1 186 ? 15.367 -16.578 3.484 1 96.12 186 LEU A O 1
ATOM 1464 N N . PHE A 1 187 ? 16.531 -18.016 2.154 1 95.06 187 PHE A N 1
ATOM 1465 C CA . PHE A 1 187 ? 15.32 -18.469 1.467 1 95.06 187 PHE A CA 1
ATOM 1466 C C . PHE A 1 187 ? 14.492 -19.375 2.371 1 95.06 187 PHE A C 1
ATOM 1468 O O . PHE A 1 187 ? 15.039 -20.188 3.125 1 95.06 187 PHE A O 1
ATOM 1475 N N . ASP A 1 188 ? 13.148 -19.141 2.305 1 97.62 188 ASP A N 1
ATOM 1476 C CA . ASP A 1 188 ? 12.219 -19.938 3.096 1 97.62 188 ASP A CA 1
ATOM 1477 C C . ASP A 1 188 ? 12.5 -19.797 4.59 1 97.62 188 ASP A C 1
ATOM 1479 O O . ASP A 1 188 ? 12.578 -20.781 5.312 1 97.62 188 ASP A O 1
ATOM 1483 N N . THR A 1 189 ? 12.773 -18.531 4.977 1 98.12 189 THR A N 1
ATOM 1484 C CA . THR A 1 189 ? 12.969 -18.172 6.375 1 98.12 189 THR A CA 1
ATOM 1485 C C . THR A 1 189 ? 12.195 -16.906 6.719 1 98.12 189 THR A C 1
ATOM 1487 O O . THR A 1 189 ? 11.898 -16.094 5.84 1 98.12 189 THR A O 1
ATOM 1490 N N . TYR A 1 190 ? 11.898 -16.797 8.055 1 98.19 190 TYR A N 1
ATOM 1491 C CA . TYR A 1 190 ? 11.258 -15.57 8.516 1 98.19 190 TYR A CA 1
ATOM 1492 C C . TYR A 1 190 ? 12.133 -14.352 8.219 1 98.19 190 TYR A C 1
ATOM 1494 O O . TYR A 1 190 ? 11.641 -13.336 7.727 1 98.19 190 TYR A O 1
ATOM 1502 N N . MET A 1 191 ? 13.398 -14.5 8.453 1 97.62 191 MET A N 1
ATOM 1503 C CA . MET A 1 191 ? 14.312 -13.375 8.32 1 97.62 191 MET A CA 1
ATOM 1504 C C . MET A 1 191 ? 14.398 -12.906 6.871 1 97.62 191 MET A C 1
ATOM 1506 O O . MET A 1 191 ? 14.43 -11.703 6.602 1 97.62 191 MET A O 1
ATOM 1510 N N . GLY A 1 192 ? 14.5 -13.859 5.961 1 96.62 192 GLY A N 1
ATOM 1511 C CA . GLY A 1 192 ? 14.508 -13.484 4.555 1 96.62 192 GLY A CA 1
ATOM 1512 C C . GLY A 1 192 ? 13.289 -12.68 4.141 1 96.62 192 GLY A C 1
ATOM 1513 O O . GLY A 1 192 ? 13.422 -11.648 3.479 1 96.62 192 GLY A O 1
ATOM 1514 N N . LEU A 1 193 ? 12.117 -13.133 4.555 1 97.19 193 LEU A N 1
ATOM 1515 C CA . LEU A 1 193 ? 10.875 -12.445 4.207 1 97.19 193 LEU A CA 1
ATOM 1516 C C . LEU A 1 193 ? 10.797 -11.086 4.902 1 97.19 193 LEU A C 1
ATOM 1518 O O . LEU A 1 193 ? 10.344 -10.109 4.309 1 97.19 193 LEU A O 1
ATOM 1522 N N . ILE A 1 194 ? 11.242 -11.016 6.156 1 97.69 194 ILE A N 1
ATOM 1523 C CA . ILE A 1 194 ? 11.266 -9.773 6.918 1 97.69 194 ILE A CA 1
ATOM 1524 C C . ILE A 1 194 ? 12.117 -8.734 6.191 1 97.69 194 ILE A C 1
ATOM 1526 O O . ILE A 1 194 ? 11.695 -7.59 6.016 1 97.69 194 ILE A O 1
ATOM 1530 N N . LEU A 1 195 ? 13.234 -9.148 5.707 1 93.44 195 LEU A N 1
ATOM 1531 C CA . LEU A 1 195 ? 14.148 -8.242 5.02 1 93.44 195 LEU A CA 1
ATOM 1532 C C . LEU A 1 195 ? 13.531 -7.738 3.719 1 93.44 195 LEU A C 1
ATOM 1534 O O . LEU A 1 195 ? 13.672 -6.562 3.377 1 93.44 195 LEU A O 1
ATOM 1538 N N . VAL A 1 196 ? 12.867 -8.617 3.016 1 91.88 196 VAL A N 1
ATOM 1539 C CA . VAL A 1 196 ? 12.211 -8.227 1.772 1 91.88 196 VAL A CA 1
ATOM 1540 C C . VAL A 1 196 ? 11.133 -7.18 2.062 1 91.88 196 VAL A C 1
ATOM 1542 O O . VAL A 1 196 ? 11.039 -6.168 1.364 1 91.88 196 VAL A O 1
ATOM 1545 N N . HIS A 1 197 ? 10.367 -7.379 3.105 1 95 197 HIS A N 1
ATOM 1546 C CA . HIS A 1 197 ? 9.297 -6.445 3.459 1 95 197 HIS A CA 1
ATOM 1547 C C . HIS A 1 197 ? 9.867 -5.102 3.898 1 95 197 HIS A C 1
ATOM 1549 O O . HIS A 1 197 ? 9.289 -4.055 3.613 1 95 197 HIS A O 1
ATOM 1555 N N . ILE A 1 198 ? 10.969 -5.16 4.602 1 92.75 198 ILE A N 1
ATOM 1556 C CA . ILE A 1 198 ? 11.609 -3.918 5.035 1 92.75 198 ILE A CA 1
ATOM 1557 C C . ILE A 1 198 ? 12.047 -3.113 3.814 1 92.75 198 ILE A C 1
ATOM 1559 O O . ILE A 1 198 ? 11.742 -1.924 3.703 1 92.75 198 ILE A O 1
ATOM 1563 N N . GLY A 1 199 ? 12.727 -3.777 2.934 1 88.25 199 GLY A N 1
ATOM 1564 C CA . GLY A 1 199 ? 13.188 -3.105 1.726 1 88.25 199 GLY A CA 1
ATOM 1565 C C . GLY A 1 199 ? 12.047 -2.551 0.886 1 88.25 199 GLY A C 1
ATOM 1566 O O . GLY A 1 199 ? 12.141 -1.438 0.364 1 88.25 199 GLY A O 1
ATOM 1567 N N . TRP A 1 200 ? 10.992 -3.307 0.834 1 88.81 200 TRP A N 1
ATOM 1568 C CA . TRP A 1 200 ? 9.859 -2.938 -0.002 1 88.81 200 TRP A CA 1
ATOM 1569 C C . TRP A 1 200 ? 9.078 -1.782 0.617 1 88.81 200 TRP A C 1
ATOM 1571 O O . TRP A 1 200 ? 8.547 -0.927 -0.099 1 88.81 200 TRP A O 1
ATOM 1581 N N . GLY A 1 201 ? 9 -1.691 1.865 1 92.06 201 GLY A N 1
ATOM 1582 C CA . GLY A 1 201 ? 8.164 -0.728 2.561 1 92.06 201 GLY A CA 1
ATOM 1583 C C . GLY A 1 201 ? 8.859 0.598 2.809 1 92.06 201 GLY A C 1
ATOM 1584 O O . GLY A 1 201 ? 8.195 1.62 3.014 1 92.06 201 GLY A O 1
ATOM 1585 N N . LEU A 1 202 ? 10.148 0.633 2.727 1 90.31 202 LEU A N 1
ATOM 1586 C CA . LEU A 1 202 ? 10.898 1.814 3.139 1 90.31 202 LEU A CA 1
ATOM 1587 C C . LEU A 1 202 ? 10.609 2.992 2.213 1 90.31 202 LEU A C 1
ATOM 1589 O O . LEU A 1 202 ? 10.461 4.125 2.672 1 90.31 202 LEU A O 1
ATOM 1593 N N . GLY A 1 203 ? 10.508 2.717 0.955 1 89.88 203 GLY A N 1
ATOM 1594 C CA . GLY A 1 203 ? 10.344 3.791 -0.01 1 89.88 203 GLY A CA 1
ATOM 1595 C C . GLY A 1 203 ? 9.102 4.629 0.241 1 89.88 203 GLY A C 1
ATOM 1596 O O . GLY A 1 203 ? 9.195 5.855 0.36 1 89.88 203 GLY A O 1
ATOM 1597 N N . TRP A 1 204 ? 7.977 3.992 0.39 1 91.44 204 TRP A N 1
ATOM 1598 C CA . TRP A 1 204 ? 6.746 4.762 0.547 1 91.44 204 TRP A CA 1
ATOM 1599 C C . TRP A 1 204 ? 6.688 5.422 1.921 1 91.44 204 TRP A C 1
ATOM 1601 O O . TRP A 1 204 ? 6.18 6.539 2.061 1 91.44 204 TRP A O 1
ATOM 1611 N N . VAL A 1 205 ? 7.211 4.805 2.916 1 94.44 205 VAL A N 1
ATOM 1612 C CA . VAL A 1 205 ? 7.188 5.355 4.266 1 94.44 205 VAL A CA 1
ATOM 1613 C C . VAL A 1 205 ? 8.031 6.629 4.32 1 94.44 205 VAL A C 1
ATOM 1615 O O . VAL A 1 205 ? 7.602 7.641 4.875 1 94.44 205 VAL A O 1
ATOM 1618 N N . VAL A 1 206 ? 9.195 6.582 3.717 1 92.19 206 VAL A N 1
ATOM 1619 C CA . VAL A 1 206 ? 10.07 7.746 3.701 1 92.19 206 VAL A CA 1
ATOM 1620 C C . VAL A 1 206 ? 9.414 8.883 2.916 1 92.19 206 VAL A C 1
ATOM 1622 O O . VAL A 1 206 ? 9.398 10.031 3.367 1 92.19 206 VAL A O 1
ATOM 1625 N N . LEU A 1 207 ? 8.898 8.539 1.798 1 89.69 207 LEU A N 1
ATOM 1626 C CA . LEU A 1 207 ? 8.25 9.547 0.967 1 89.69 207 LEU A CA 1
ATOM 1627 C C . LEU A 1 207 ? 7.09 10.195 1.712 1 89.69 207 LEU A C 1
ATOM 1629 O O . LEU A 1 207 ? 6.973 11.422 1.737 1 89.69 207 LEU A O 1
ATOM 1633 N N . PHE A 1 208 ? 6.305 9.406 2.307 1 91.12 208 PHE A N 1
ATOM 1634 C CA . PHE A 1 208 ? 5.129 9.891 3.02 1 91.12 208 PHE A CA 1
ATOM 1635 C C . PHE A 1 208 ? 5.531 10.773 4.191 1 91.12 208 PHE A C 1
ATOM 1637 O O . PHE A 1 208 ? 5.023 11.891 4.34 1 91.12 208 PHE A O 1
ATOM 1644 N N . LEU A 1 209 ? 6.375 10.328 4.992 1 93.62 209 LEU A N 1
ATOM 1645 C CA . LEU A 1 209 ? 6.77 11.07 6.188 1 93.62 209 LEU A CA 1
ATOM 1646 C C . LEU A 1 209 ? 7.523 12.336 5.816 1 93.62 209 LEU A C 1
ATOM 1648 O O . LEU A 1 209 ? 7.348 13.383 6.449 1 93.62 209 LEU A O 1
ATOM 1652 N N . ARG A 1 210 ? 8.375 12.188 4.859 1 91.69 210 ARG A N 1
ATOM 1653 C CA . ARG A 1 210 ? 9.062 13.383 4.387 1 91.69 210 ARG A CA 1
ATOM 1654 C C . ARG A 1 210 ? 8.07 14.461 3.973 1 91.69 210 ARG A C 1
ATOM 1656 O O . ARG A 1 210 ? 8.219 15.625 4.348 1 91.69 210 ARG A O 1
ATOM 1663 N N . ASN A 1 211 ? 7.113 14.117 3.244 1 87.94 211 ASN A N 1
ATOM 1664 C CA . ASN A 1 211 ? 6.133 15.078 2.758 1 87.94 211 ASN A CA 1
ATOM 1665 C C . ASN A 1 211 ? 5.273 15.625 3.895 1 87.94 211 ASN A C 1
ATOM 1667 O O . ASN A 1 211 ? 4.883 16.797 3.879 1 87.94 211 ASN A O 1
ATOM 1671 N N . TYR A 1 212 ? 4.992 14.781 4.82 1 90.19 212 TYR A N 1
ATOM 1672 C CA . TYR A 1 212 ? 4.277 15.266 5.996 1 90.19 212 TYR A CA 1
ATOM 1673 C C . TYR A 1 212 ? 5.09 16.328 6.734 1 90.19 212 TYR A C 1
ATOM 1675 O O . TYR A 1 212 ? 4.559 17.359 7.117 1 90.19 212 TYR A O 1
ATOM 1683 N N . LEU A 1 213 ? 6.305 16.109 6.863 1 90.56 213 LEU A N 1
ATOM 1684 C CA . LEU A 1 213 ? 7.191 17 7.594 1 90.56 213 LEU A CA 1
ATOM 1685 C C . LEU A 1 213 ? 7.352 18.328 6.855 1 90.56 213 LEU A C 1
ATOM 1687 O O . LEU A 1 213 ? 7.5 19.375 7.484 1 90.56 213 LEU A O 1
ATOM 1691 N N . LEU A 1 214 ? 7.316 18.219 5.605 1 87.94 214 LEU A N 1
ATOM 1692 C CA . LEU A 1 214 ? 7.41 19.438 4.809 1 87.94 214 LEU A CA 1
ATOM 1693 C C . LEU A 1 214 ? 6.199 20.328 5.043 1 87.94 214 LEU A C 1
ATOM 1695 O O . LEU A 1 214 ? 6.266 21.547 4.82 1 87.94 214 LEU A O 1
ATOM 1699 N N . GLY A 1 215 ? 5.176 19.719 5.543 1 83.38 215 GLY A N 1
ATOM 1700 C CA . GLY A 1 215 ? 3.977 20.484 5.855 1 83.38 215 GLY A CA 1
ATOM 1701 C C . GLY A 1 215 ? 4.055 21.188 7.195 1 83.38 215 GLY A C 1
ATOM 1702 O O . GLY A 1 215 ? 3.268 22.109 7.473 1 83.38 215 GLY A O 1
ATOM 1703 N N . ILE A 1 216 ? 5.008 20.828 7.98 1 83.69 216 ILE A N 1
ATOM 1704 C CA . ILE A 1 216 ? 5.227 21.469 9.266 1 83.69 216 ILE A CA 1
ATOM 1705 C C . ILE A 1 216 ? 6.098 22.719 9.078 1 83.69 216 ILE A C 1
ATOM 1707 O O . ILE A 1 216 ? 7.199 22.625 8.531 1 83.69 216 ILE A O 1
ATOM 1711 N N . PRO A 1 217 ? 5.656 23.859 9.539 1 86.31 217 PRO A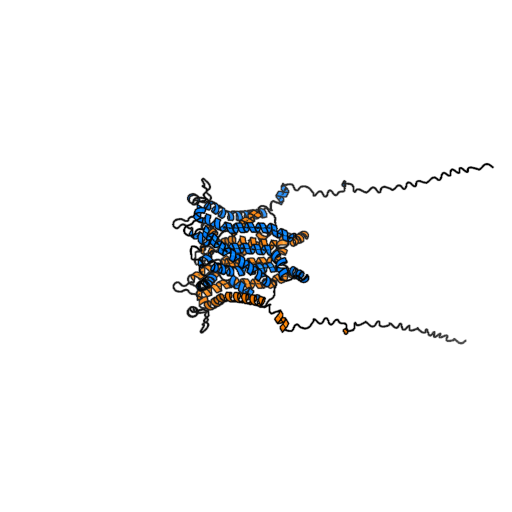 N 1
ATOM 1712 C CA . PRO A 1 217 ? 6.434 25.078 9.367 1 86.31 217 PRO A CA 1
ATOM 1713 C C . PRO A 1 217 ? 7.832 24.984 9.977 1 86.31 217 PRO A C 1
ATOM 1715 O O . PRO A 1 217 ? 7.984 24.594 11.133 1 86.31 217 PRO A O 1
ATOM 1718 N N . LYS A 1 218 ? 8.773 25.438 9.234 1 89.38 218 LYS A N 1
ATOM 1719 C CA . LYS A 1 218 ? 10.164 25.406 9.68 1 89.38 218 LYS A CA 1
ATOM 1720 C C . LYS A 1 218 ? 10.398 26.391 10.82 1 89.38 218 LYS A C 1
ATOM 1722 O O . LYS A 1 218 ? 11.359 26.234 11.586 1 89.38 218 LYS A O 1
ATOM 1727 N N . GLU A 1 219 ? 9.523 27.328 10.883 1 90.31 219 GLU A N 1
ATOM 1728 C CA . GLU A 1 219 ? 9.641 28.391 11.883 1 90.31 219 GLU A CA 1
ATOM 1729 C C . GLU A 1 219 ? 9.586 27.812 13.297 1 90.31 219 GLU A C 1
ATOM 1731 O O . GLU A 1 219 ? 10.211 28.344 14.211 1 90.31 219 GLU A O 1
ATOM 1736 N N . LEU A 1 220 ? 8.898 26.719 13.367 1 88.06 220 LEU A N 1
ATOM 1737 C CA . LEU A 1 220 ? 8.805 26.062 14.672 1 88.06 220 LEU A CA 1
ATOM 1738 C C . LEU A 1 220 ? 10.172 25.547 15.117 1 88.06 220 LEU A C 1
ATOM 1740 O O . LEU A 1 220 ? 10.539 25.672 16.281 1 88.06 220 LEU A O 1
ATOM 1744 N N . GLU A 1 221 ? 10.859 25.047 14.203 1 91.88 221 GLU A N 1
ATOM 1745 C CA . GLU A 1 221 ? 12.188 24.516 14.5 1 91.88 221 GLU A CA 1
ATOM 1746 C C . GLU A 1 221 ? 13.203 25.641 14.695 1 91.88 221 GLU A C 1
ATOM 1748 O O . GLU A 1 221 ? 14.07 25.562 15.57 1 91.88 221 GLU A O 1
ATOM 1753 N N . GLU A 1 222 ? 13.102 26.656 13.945 1 92.62 222 GLU A N 1
ATOM 1754 C CA . GLU A 1 222 ? 14.008 27.797 14.031 1 92.62 222 GLU A CA 1
ATOM 1755 C C . GLU A 1 222 ? 13.859 28.516 15.375 1 92.62 222 GLU A C 1
ATOM 1757 O O . GLU A 1 222 ? 14.852 28.906 15.984 1 92.62 222 GLU A O 1
ATOM 1762 N N . ALA A 1 223 ? 12.641 28.641 15.758 1 93.25 223 ALA A N 1
ATOM 1763 C CA . ALA A 1 223 ? 12.383 29.266 17.047 1 93.25 223 ALA A CA 1
ATOM 1764 C C . ALA A 1 223 ? 13.008 28.469 18.188 1 93.25 223 ALA A C 1
ATOM 1766 O O . ALA A 1 223 ? 13.594 29.047 19.109 1 93.25 223 ALA A O 1
ATOM 1767 N N . ALA A 1 224 ? 12.906 27.219 18.109 1 93.81 224 ALA A N 1
ATOM 1768 C CA . ALA A 1 224 ? 13.469 26.359 19.141 1 93.81 224 ALA A CA 1
ATOM 1769 C C . ALA A 1 224 ? 15 26.422 19.141 1 93.81 224 ALA A C 1
ATOM 1771 O O . ALA A 1 224 ? 15.633 26.359 20.188 1 93.81 224 ALA A O 1
ATOM 1772 N N . ARG A 1 225 ? 15.562 26.562 17.984 1 93.75 225 ARG A N 1
ATOM 1773 C CA . ARG A 1 225 ? 17.016 26.688 17.859 1 93.75 225 ARG A CA 1
ATOM 1774 C C . ARG A 1 225 ? 17.5 27.984 18.484 1 93.75 225 ARG A C 1
ATOM 1776 O O . ARG A 1 225 ? 18.578 28.016 19.094 1 93.75 225 ARG A O 1
ATOM 1783 N N . ILE A 1 226 ? 16.75 28.953 18.219 1 94.19 226 ILE A N 1
ATOM 1784 C CA . ILE A 1 226 ? 17.062 30.25 18.797 1 94.19 226 ILE A CA 1
ATOM 1785 C C . ILE A 1 226 ? 17.047 30.172 20.328 1 94.19 226 ILE A C 1
ATOM 1787 O O . ILE A 1 226 ? 17.875 30.797 21 1 94.19 226 ILE A O 1
ATOM 1791 N N . ASP A 1 227 ? 16.203 29.359 20.891 1 94.31 227 ASP A N 1
ATOM 1792 C CA . ASP A 1 227 ? 16.094 29.156 22.328 1 94.31 227 ASP A CA 1
ATOM 1793 C C . ASP A 1 227 ? 17.188 28.219 22.828 1 94.31 227 ASP A C 1
ATOM 1795 O O . ASP A 1 227 ? 17.25 27.922 24.031 1 94.31 227 ASP A O 1
ATOM 1799 N N . GLY A 1 228 ? 17.969 27.719 21.953 1 93.94 228 GLY A N 1
ATOM 1800 C CA . GLY A 1 228 ? 19.125 26.953 22.344 1 93.94 228 GLY A CA 1
ATOM 1801 C C . GLY A 1 228 ? 18.906 25.453 22.281 1 93.94 228 GLY A C 1
ATOM 1802 O O . GLY A 1 228 ? 19.75 24.672 22.719 1 93.94 228 GLY A O 1
ATOM 1803 N N . ALA A 1 229 ? 17.797 25.016 21.734 1 94.25 229 ALA A N 1
ATOM 1804 C CA . ALA A 1 229 ? 17.5 23.594 21.641 1 94.25 229 ALA A CA 1
ATOM 1805 C C . ALA A 1 229 ? 18.359 22.906 20.578 1 94.25 229 ALA A C 1
ATOM 1807 O O . ALA A 1 229 ? 18.609 23.484 19.516 1 94.25 229 ALA A O 1
ATOM 1808 N N . SER A 1 230 ? 18.781 21.703 20.953 1 94 230 SER A N 1
ATOM 1809 C CA . SER A 1 230 ? 19.547 20.906 20 1 94 230 SER A CA 1
ATOM 1810 C C . SER A 1 230 ? 18.641 20.266 18.953 1 94 230 SER A C 1
ATOM 1812 O O . SER A 1 230 ? 17.422 20.234 19.109 1 94 230 SER A O 1
ATOM 1814 N N . ARG A 1 231 ? 19.266 19.766 17.891 1 89.5 231 ARG A N 1
ATOM 1815 C CA . ARG A 1 231 ? 18.5 19.141 16.812 1 89.5 231 ARG A CA 1
ATOM 1816 C C . ARG A 1 231 ? 17.766 17.906 17.312 1 89.5 231 ARG A C 1
ATOM 1818 O O . ARG A 1 231 ? 16.641 17.641 16.906 1 89.5 231 ARG A O 1
ATOM 1825 N N . TYR A 1 232 ? 18.469 17.203 18.125 1 90.25 232 TYR A N 1
ATOM 1826 C CA . TYR A 1 232 ? 17.844 16 18.672 1 90.25 232 TYR A CA 1
ATOM 1827 C C . TYR A 1 232 ? 16.688 16.359 19.578 1 90.25 232 TYR A C 1
ATOM 1829 O O . TYR A 1 232 ? 15.648 15.688 19.578 1 90.25 232 TYR A O 1
ATOM 1837 N N . GLN A 1 233 ? 16.844 17.375 20.344 1 92.44 233 GLN A N 1
ATOM 1838 C CA . GLN A 1 233 ? 15.766 17.844 21.219 1 92.44 233 GLN A CA 1
ATOM 1839 C C . GLN A 1 233 ? 14.562 18.312 20.422 1 92.44 233 GLN A C 1
ATOM 1841 O O . GLN A 1 233 ? 13.422 18.031 20.766 1 92.44 233 GLN A O 1
ATOM 1846 N N . ILE A 1 234 ? 14.867 19.016 19.359 1 93.56 234 ILE A N 1
ATOM 1847 C CA . ILE A 1 234 ? 13.805 19.516 18.5 1 93.56 234 ILE A CA 1
ATOM 1848 C C . ILE A 1 234 ? 13.062 18.344 17.859 1 93.56 234 ILE A C 1
ATOM 1850 O O . ILE A 1 234 ? 11.828 18.328 17.859 1 93.56 234 ILE A O 1
ATOM 1854 N N . PHE A 1 235 ? 13.836 17.406 17.453 1 92.31 235 PHE A N 1
ATOM 1855 C CA . PHE A 1 235 ? 13.242 16.234 16.828 1 92.31 235 PHE A CA 1
ATOM 1856 C C . PHE A 1 235 ? 12.359 15.477 17.812 1 92.31 235 PHE A C 1
ATOM 1858 O O . PHE A 1 235 ? 11.211 15.156 17.5 1 92.31 235 PHE A O 1
ATOM 1865 N N . ARG A 1 236 ? 12.773 15.242 18.922 1 91.31 236 ARG A N 1
ATOM 1866 C CA . ARG A 1 236 ? 12.094 14.414 19.906 1 91.31 236 ARG A CA 1
ATOM 1867 C C . ARG A 1 236 ? 10.914 15.156 20.547 1 91.31 236 ARG A C 1
ATOM 1869 O O . ARG A 1 236 ? 9.875 14.562 20.812 1 91.31 236 ARG A O 1
ATOM 1876 N N . THR A 1 237 ? 11.016 16.484 20.719 1 92.12 237 THR A N 1
ATOM 1877 C CA . THR A 1 237 ? 10.039 17.219 21.531 1 92.12 237 THR A CA 1
ATOM 1878 C C . THR A 1 237 ? 9.07 17.984 20.641 1 92.12 237 THR A C 1
ATOM 1880 O O . THR A 1 237 ? 7.957 18.312 21.078 1 92.12 237 THR A O 1
ATOM 1883 N N . ILE A 1 238 ? 9.453 18.266 19.438 1 91.06 238 ILE A N 1
ATOM 1884 C CA . ILE A 1 238 ? 8.594 19.078 18.594 1 91.06 238 ILE A CA 1
ATOM 1885 C C . ILE A 1 238 ? 8.141 18.266 17.375 1 91.06 238 ILE A C 1
ATOM 1887 O O . ILE A 1 238 ? 6.949 18 17.203 1 91.06 238 ILE A O 1
ATOM 1891 N N . ILE A 1 239 ? 9.086 17.75 16.688 1 91.38 239 ILE A N 1
ATOM 1892 C CA . ILE A 1 239 ? 8.789 17.141 15.391 1 91.38 239 ILE A CA 1
ATOM 1893 C C . ILE A 1 239 ? 8.055 15.812 15.594 1 91.38 239 ILE A C 1
ATOM 1895 O O . ILE A 1 239 ? 7.02 15.57 14.969 1 91.38 239 ILE A O 1
ATOM 1899 N N . LEU A 1 240 ? 8.555 14.984 16.453 1 91.12 240 LEU A N 1
ATOM 1900 C CA . LEU A 1 240 ? 7.984 13.656 16.641 1 91.12 240 LEU A CA 1
ATOM 1901 C C . LEU A 1 240 ? 6.555 13.758 17.172 1 91.12 240 LEU A C 1
ATOM 1903 O O . LEU A 1 240 ? 5.645 13.117 16.641 1 91.12 240 LEU A O 1
ATOM 1907 N N . PRO A 1 241 ? 6.312 14.578 18.125 1 88.69 241 PRO A N 1
ATOM 1908 C CA . PRO A 1 241 ? 4.938 14.719 18.625 1 88.69 241 PRO A CA 1
ATOM 1909 C C . PRO A 1 241 ? 4 15.312 17.578 1 88.69 241 PRO A C 1
ATOM 1911 O O . PRO A 1 241 ? 2.855 14.875 17.438 1 88.69 241 PRO A O 1
ATOM 1914 N N . LEU A 1 242 ? 4.492 16.281 16.859 1 86.62 242 LEU A N 1
ATOM 1915 C CA . LEU A 1 242 ? 3.67 16.906 15.82 1 86.62 242 LEU A CA 1
ATOM 1916 C C . LEU A 1 242 ? 3.391 15.93 14.68 1 86.62 242 LEU A C 1
ATOM 1918 O O . LEU A 1 242 ? 2.424 16.094 13.938 1 86.62 242 LEU A O 1
ATOM 1922 N N . SER A 1 243 ? 4.234 14.883 14.578 1 90.56 243 SER A N 1
ATOM 1923 C CA . SER A 1 243 ? 4.117 13.93 13.484 1 90.56 243 SER A CA 1
ATOM 1924 C C . SER A 1 243 ? 3.33 12.688 13.906 1 90.56 243 SER A C 1
ATOM 1926 O O . SER A 1 243 ? 3.207 11.734 13.141 1 90.56 243 SER A O 1
ATOM 1928 N N . THR A 1 244 ? 2.76 12.648 15.047 1 88.94 244 THR A N 1
ATOM 1929 C CA . THR A 1 244 ? 2.102 11.477 15.602 1 88.94 244 THR A CA 1
ATOM 1930 C C . THR A 1 244 ? 0.971 11.008 14.688 1 88.94 244 THR A C 1
ATOM 1932 O O . THR A 1 244 ? 0.862 9.812 14.383 1 88.94 244 THR A O 1
ATOM 1935 N N . PRO A 1 245 ? 0.125 11.891 14.172 1 86.25 245 PRO A N 1
ATOM 1936 C CA . PRO A 1 245 ? -0.931 11.406 13.273 1 86.25 245 PRO A CA 1
ATOM 1937 C C . PRO A 1 245 ? -0.382 10.711 12.031 1 86.25 245 PRO A C 1
ATOM 1939 O O . PRO A 1 245 ? -0.927 9.695 11.602 1 86.25 245 PRO A O 1
ATOM 1942 N N . ALA A 1 246 ? 0.656 11.336 11.555 1 89.56 246 ALA A N 1
ATOM 1943 C CA . ALA A 1 246 ? 1.281 10.734 10.375 1 89.56 246 ALA A CA 1
ATOM 1944 C C . ALA A 1 246 ? 1.915 9.391 10.719 1 89.56 246 ALA A C 1
ATOM 1946 O O . ALA A 1 246 ? 1.817 8.438 9.945 1 89.56 246 ALA A O 1
ATOM 1947 N N . LEU A 1 247 ? 2.561 9.312 11.875 1 91.81 247 LEU A N 1
ATOM 1948 C CA . LEU A 1 247 ? 3.223 8.086 12.305 1 91.81 247 LEU A CA 1
ATOM 1949 C C . LEU A 1 247 ? 2.207 6.969 12.531 1 91.81 247 LEU A C 1
ATOM 1951 O O . LEU A 1 247 ? 2.447 5.816 12.156 1 91.81 247 LEU A O 1
ATOM 1955 N N . VAL A 1 248 ? 1.126 7.301 13.07 1 89 248 VAL A N 1
ATOM 1956 C CA . VAL A 1 248 ? 0.07 6.32 13.305 1 89 248 VAL A CA 1
ATOM 1957 C C . VAL A 1 248 ? -0.477 5.82 11.969 1 89 248 VAL A C 1
ATOM 1959 O O . VAL A 1 248 ? -0.685 4.621 11.781 1 89 248 VAL A O 1
ATOM 1962 N N . SER A 1 249 ? -0.735 6.766 11.062 1 89.5 249 SER A N 1
ATOM 1963 C CA . SER A 1 249 ? -1.232 6.395 9.742 1 89.5 249 SER A CA 1
ATOM 1964 C C . SER A 1 249 ? -0.283 5.426 9.047 1 89.5 249 SER A C 1
ATOM 1966 O O . SER A 1 249 ? -0.711 4.391 8.539 1 89.5 249 SER A O 1
ATOM 1968 N N . VAL A 1 250 ? 1.008 5.793 9.047 1 93.12 250 VAL A N 1
ATOM 1969 C CA . VAL A 1 250 ? 2.004 4.977 8.367 1 93.12 250 VAL A CA 1
ATOM 1970 C C . VAL A 1 250 ? 2.098 3.607 9.039 1 93.12 250 VAL A C 1
ATOM 1972 O O . VAL A 1 250 ? 2.219 2.584 8.359 1 93.12 250 VAL A O 1
ATOM 1975 N N . ALA A 1 251 ? 2.062 3.6 10.312 1 93.06 251 ALA A N 1
ATOM 1976 C CA . ALA A 1 251 ? 2.156 2.34 11.047 1 93.06 251 ALA A CA 1
ATOM 1977 C C . ALA A 1 251 ? 0.982 1.423 10.719 1 93.06 251 ALA A C 1
ATOM 1979 O O . ALA A 1 251 ? 1.171 0.232 10.453 1 93.06 251 ALA A O 1
ATOM 1980 N N . VAL A 1 252 ? -0.172 1.952 10.727 1 91.94 252 VAL A N 1
ATOM 1981 C CA . VAL A 1 252 ? -1.378 1.17 10.477 1 91.94 252 VAL A CA 1
ATOM 1982 C C . VAL A 1 252 ? -1.37 0.654 9.039 1 91.94 252 VAL A C 1
ATOM 1984 O O . VAL A 1 252 ? -1.65 -0.522 8.797 1 91.94 252 VAL A O 1
ATOM 1987 N N . ILE A 1 253 ? -1.104 1.546 8.195 1 92.25 253 ILE A N 1
ATOM 1988 C CA . ILE A 1 253 ? -1.118 1.191 6.777 1 92.25 253 ILE A CA 1
ATOM 1989 C C . ILE A 1 253 ? -0.022 0.168 6.488 1 92.25 253 ILE A C 1
ATOM 1991 O O . ILE A 1 253 ? -0.272 -0.854 5.848 1 92.25 253 ILE A O 1
ATOM 1995 N N . GLN A 1 254 ? 1.201 0.438 6.953 1 95.62 254 GLN A N 1
ATOM 1996 C CA . GLN A 1 254 ? 2.312 -0.487 6.762 1 95.62 254 GLN A CA 1
ATOM 1997 C C . GLN A 1 254 ? 2.016 -1.844 7.395 1 95.62 254 GLN A C 1
ATOM 1999 O O . GLN A 1 254 ? 2.33 -2.887 6.816 1 95.62 254 GLN A O 1
ATOM 2004 N N . PHE A 1 255 ? 1.501 -1.828 8.562 1 96.5 255 PHE A N 1
ATOM 2005 C CA . PHE A 1 255 ? 1.136 -3.072 9.227 1 96.5 255 PHE A CA 1
ATOM 2006 C C . PHE A 1 255 ? 0.135 -3.861 8.391 1 96.5 255 PHE A C 1
ATOM 2008 O O . PHE A 1 255 ? 0.314 -5.059 8.172 1 96.5 255 PHE A O 1
ATOM 2015 N N . THR A 1 256 ? -0.881 -3.203 8.008 1 94.44 256 THR A N 1
ATOM 2016 C CA . THR A 1 256 ? -1.938 -3.861 7.246 1 94.44 256 THR A CA 1
ATOM 2017 C C . THR A 1 256 ? -1.389 -4.434 5.941 1 94.44 256 THR A C 1
ATOM 2019 O O . THR A 1 256 ? -1.749 -5.543 5.543 1 94.44 256 THR A O 1
ATOM 2022 N N . TRP A 1 257 ? -0.563 -3.713 5.32 1 92.88 257 TRP A N 1
ATOM 2023 C CA . TRP A 1 257 ? 0.004 -4.148 4.047 1 92.88 257 TRP A CA 1
ATOM 2024 C C . TRP A 1 257 ? 0.889 -5.375 4.238 1 92.88 257 TRP A C 1
ATOM 2026 O O . TRP A 1 257 ? 0.8 -6.34 3.473 1 92.88 257 TRP A O 1
ATOM 2036 N N . VAL A 1 258 ? 1.713 -5.352 5.188 1 96.75 258 VAL A N 1
ATOM 2037 C CA . VAL A 1 258 ? 2.588 -6.488 5.441 1 96.75 258 VAL A CA 1
ATOM 2038 C C . VAL A 1 258 ? 1.764 -7.676 5.93 1 96.75 258 VAL A C 1
ATOM 2040 O O . VAL A 1 258 ? 1.974 -8.812 5.492 1 96.75 258 VAL A O 1
ATOM 2043 N N . TRP A 1 259 ? 0.838 -7.418 6.773 1 97.06 259 TRP A N 1
ATOM 2044 C CA . TRP A 1 259 ? -0.025 -8.445 7.344 1 97.06 259 TRP A CA 1
ATOM 2045 C C . TRP A 1 259 ? -0.789 -9.188 6.25 1 97.06 259 TRP A C 1
ATOM 2047 O O . TRP A 1 259 ? -0.979 -10.398 6.332 1 97.06 259 TRP A O 1
ATOM 2057 N N . ASN A 1 260 ? -1.157 -8.492 5.238 1 94.19 260 ASN A N 1
ATOM 2058 C CA . ASN A 1 260 ? -2.02 -9.047 4.199 1 94.19 260 ASN A CA 1
ATOM 2059 C C . ASN A 1 260 ? -1.227 -9.414 2.947 1 94.19 260 ASN A C 1
ATOM 2061 O O . ASN A 1 260 ? -1.808 -9.781 1.924 1 94.19 260 ASN A O 1
ATOM 2065 N N . ALA A 1 261 ? 0.04 -9.312 3.057 1 93.56 261 ALA A N 1
ATOM 2066 C CA . ALA A 1 261 ? 0.876 -9.586 1.894 1 93.56 261 ALA A CA 1
ATOM 2067 C C . ALA A 1 261 ? 0.72 -11.039 1.441 1 93.56 261 ALA A C 1
ATOM 2069 O O . ALA A 1 261 ? 0.816 -11.961 2.254 1 93.56 261 ALA A O 1
ATOM 2070 N N . PHE A 1 262 ? 0.512 -11.266 0.168 1 89.44 262 PHE A N 1
ATOM 2071 C CA . PHE A 1 262 ? 0.321 -12.602 -0.398 1 89.44 262 PHE A CA 1
ATOM 2072 C C . PHE A 1 262 ? 1.442 -12.938 -1.371 1 89.44 262 PHE A C 1
ATOM 2074 O O . PHE A 1 262 ? 1.946 -14.062 -1.377 1 89.44 262 PHE A O 1
ATOM 2081 N N . PHE A 1 263 ? 1.865 -11.992 -2.133 1 87.88 263 PHE A N 1
ATOM 2082 C CA . PHE A 1 263 ? 2.756 -12.266 -3.254 1 87.88 263 PHE A CA 1
ATOM 2083 C C . PHE A 1 263 ? 4.133 -12.695 -2.762 1 87.88 263 PHE A C 1
ATOM 2085 O O . PHE A 1 263 ? 4.621 -13.766 -3.125 1 87.88 263 PHE A O 1
ATOM 2092 N N . PHE A 1 264 ? 4.75 -11.93 -1.916 1 92.75 264 PHE A N 1
ATOM 2093 C CA . PHE A 1 264 ? 6.105 -12.242 -1.486 1 92.75 264 PHE A CA 1
ATOM 2094 C C . PHE A 1 264 ? 6.133 -13.539 -0.681 1 92.75 264 PHE A C 1
ATOM 2096 O O . PHE A 1 264 ? 6.992 -14.398 -0.902 1 92.75 264 PHE A O 1
ATOM 2103 N N . PRO A 1 265 ? 5.184 -13.695 0.215 1 94.94 265 PRO A N 1
ATOM 2104 C CA . PRO A 1 265 ? 5.148 -15 0.88 1 94.94 265 PRO A CA 1
ATOM 2105 C C . PRO A 1 265 ? 4.988 -16.156 -0.101 1 94.94 265 PRO A C 1
ATOM 2107 O O . PRO A 1 265 ? 5.609 -17.203 0.074 1 94.94 265 PRO A O 1
ATOM 2110 N N . LEU A 1 266 ? 4.199 -15.984 -1.046 1 90.56 266 LEU A N 1
ATOM 2111 C CA . LEU A 1 266 ? 4 -17.031 -2.043 1 90.56 266 LEU A CA 1
ATOM 2112 C C . LEU A 1 266 ? 5.312 -17.375 -2.738 1 90.56 266 LEU A C 1
ATOM 2114 O O . LEU A 1 266 ? 5.57 -18.531 -3.053 1 90.56 266 LEU A O 1
ATOM 2118 N N . VAL A 1 267 ? 6.105 -16.438 -2.941 1 89.88 267 VAL A N 1
ATOM 2119 C CA . VAL A 1 267 ? 7.332 -16.625 -3.705 1 89.88 267 VAL A CA 1
ATOM 2120 C C . VAL A 1 267 ? 8.438 -17.141 -2.787 1 89.88 267 VAL A C 1
ATOM 2122 O O . VAL A 1 267 ? 9.227 -18 -3.176 1 89.88 267 VAL A O 1
ATOM 2125 N N . PHE A 1 268 ? 8.508 -16.672 -1.557 1 95.25 268 PHE A N 1
ATOM 2126 C CA . PHE A 1 268 ? 9.719 -16.859 -0.767 1 95.25 268 PHE A CA 1
ATOM 2127 C C . PHE A 1 268 ? 9.492 -17.875 0.346 1 95.25 268 PHE A C 1
ATOM 2129 O O . PHE A 1 268 ? 10.445 -18.359 0.961 1 95.25 268 PHE A O 1
ATOM 2136 N N . MET A 1 269 ? 8.289 -18.125 0.68 1 96.12 269 MET A N 1
ATOM 2137 C CA . MET A 1 269 ? 7.965 -19.094 1.723 1 96.12 269 MET A CA 1
ATOM 2138 C C . MET A 1 269 ? 7.406 -20.391 1.118 1 96.12 269 MET A C 1
ATOM 2140 O O . MET A 1 269 ? 6.262 -20.422 0.666 1 96.12 269 MET A O 1
ATOM 2144 N N . ARG A 1 270 ? 8.141 -21.484 1.265 1 94.25 270 ARG A N 1
ATOM 2145 C CA . ARG A 1 270 ? 7.777 -22.719 0.565 1 94.25 270 ARG A CA 1
ATOM 2146 C C . ARG A 1 270 ? 7.352 -23.797 1.548 1 94.25 270 ARG A C 1
ATOM 2148 O O . ARG A 1 270 ? 6.469 -24.609 1.25 1 94.25 270 ARG A O 1
ATOM 2155 N N . SER A 1 271 ? 7.93 -23.812 2.682 1 95.88 271 SER A N 1
ATOM 2156 C CA . SER A 1 271 ? 7.598 -24.828 3.682 1 95.88 271 SER A CA 1
ATOM 2157 C C . SER A 1 271 ? 6.23 -24.547 4.301 1 95.88 271 SER A C 1
ATOM 2159 O O . SER A 1 271 ? 5.973 -23.453 4.809 1 95.88 271 SER A O 1
ATOM 2161 N N . PRO A 1 272 ? 5.43 -25.547 4.352 1 93.81 272 PRO A N 1
ATOM 2162 C CA . PRO A 1 272 ? 4.074 -25.375 4.875 1 93.81 272 PRO A CA 1
ATOM 2163 C C . PRO A 1 272 ? 4.059 -24.859 6.312 1 93.81 272 PRO A C 1
ATOM 2165 O O . PRO A 1 272 ? 3.156 -24.109 6.691 1 93.81 272 PRO A O 1
ATOM 2168 N N . GLU A 1 273 ? 5.004 -25.234 7.031 1 95.38 273 GLU A N 1
ATOM 2169 C CA . GLU A 1 273 ? 5.066 -24.797 8.422 1 95.38 273 GLU A CA 1
ATOM 2170 C C . GLU A 1 273 ? 5.324 -23.312 8.539 1 95.38 273 GLU A C 1
ATOM 2172 O O . GLU A 1 273 ? 5.152 -22.719 9.609 1 95.38 273 GLU A O 1
ATOM 2177 N N . LEU A 1 274 ? 5.734 -22.688 7.422 1 97.19 274 LEU A N 1
ATOM 2178 C CA . LEU A 1 274 ? 6.109 -21.281 7.453 1 97.19 274 LEU A CA 1
ATOM 2179 C C . LEU A 1 274 ? 5.066 -20.422 6.734 1 97.19 274 LEU A C 1
ATOM 2181 O O . LEU A 1 274 ? 5.223 -19.203 6.629 1 97.19 274 LEU A O 1
ATOM 2185 N N . TYR A 1 275 ? 3.963 -21 6.352 1 96.44 275 TYR A N 1
ATOM 2186 C CA . TYR A 1 275 ? 2.941 -20.266 5.621 1 96.44 275 TYR A CA 1
ATOM 2187 C C . TYR A 1 275 ? 2.344 -19.156 6.492 1 96.44 275 TYR A C 1
ATOM 2189 O O . TYR A 1 275 ? 2.131 -19.359 7.691 1 96.44 275 TYR A O 1
ATOM 2197 N N . LEU A 1 276 ? 2.123 -18.047 5.848 1 97.25 276 LEU A N 1
ATOM 2198 C CA . LEU A 1 276 ? 1.428 -16.953 6.512 1 97.25 276 LEU A CA 1
ATOM 2199 C C . LEU A 1 276 ? -0.075 -17.031 6.262 1 97.25 276 LEU A C 1
ATOM 2201 O O . LEU A 1 276 ? -0.529 -17.812 5.418 1 97.25 276 LEU A O 1
ATOM 2205 N N . ALA A 1 277 ? -0.822 -16.281 6.953 1 96 277 ALA A N 1
ATOM 2206 C CA . ALA A 1 277 ? -2.279 -16.375 6.98 1 96 277 ALA A CA 1
ATOM 2207 C C . ALA A 1 277 ? -2.871 -16.156 5.594 1 96 277 ALA A C 1
ATOM 2209 O O . ALA A 1 277 ? -3.689 -16.953 5.125 1 96 277 ALA A O 1
ATOM 2210 N N . PRO A 1 278 ? -2.441 -15.117 4.859 1 92.62 278 PRO A N 1
ATOM 2211 C CA . PRO A 1 278 ? -3.029 -14.922 3.529 1 92.62 278 PRO A CA 1
ATOM 2212 C C . PRO A 1 278 ? -2.711 -16.062 2.572 1 92.62 278 PRO A C 1
ATOM 2214 O O . PRO A 1 278 ? -3.492 -16.344 1.658 1 92.62 278 PRO A O 1
ATOM 2217 N N . GLN A 1 279 ? -1.617 -16.734 2.748 1 90.56 279 GLN A N 1
ATOM 2218 C CA . GLN A 1 279 ? -1.235 -17.875 1.936 1 90.56 279 GLN A CA 1
ATOM 2219 C C . GLN A 1 279 ? -2.08 -19.109 2.283 1 90.56 279 GLN A C 1
ATOM 2221 O O . GLN A 1 279 ? -2.354 -19.938 1.421 1 90.56 279 GLN A O 1
ATOM 2226 N N . ALA A 1 280 ? -2.428 -19.188 3.48 1 92.38 280 ALA A N 1
ATOM 2227 C CA . ALA A 1 280 ? -3.137 -20.375 3.975 1 92.38 280 ALA A CA 1
ATOM 2228 C C . ALA A 1 280 ? -4.59 -20.359 3.514 1 92.38 280 ALA A C 1
ATOM 2230 O O . ALA A 1 280 ? -5.188 -21.422 3.311 1 92.38 280 ALA A O 1
ATOM 2231 N N . LEU A 1 281 ? -5.156 -19.266 3.297 1 90.25 281 LEU A N 1
ATOM 2232 C CA . LEU A 1 281 ? -6.586 -19.109 3.045 1 90.25 281 LEU A CA 1
ATOM 2233 C C . LEU A 1 281 ? -6.996 -19.859 1.78 1 90.25 281 LEU A C 1
ATOM 2235 O O . LEU A 1 281 ? -7.93 -20.672 1.805 1 90.25 281 LEU A O 1
ATOM 2239 N N . PRO A 1 282 ? -6.277 -19.672 0.682 1 85.5 282 PRO A N 1
ATOM 2240 C CA . PRO A 1 282 ? -6.68 -20.391 -0.526 1 85.5 282 PRO A CA 1
ATOM 2241 C C . PRO A 1 282 ? -6.508 -21.906 -0.392 1 85.5 282 PRO A C 1
ATOM 2243 O O . PRO A 1 282 ? -7.137 -22.672 -1.131 1 85.5 282 PRO A O 1
ATOM 2246 N N . LEU A 1 283 ? -5.691 -22.328 0.467 1 87.44 283 LEU A N 1
ATOM 2247 C CA . LEU A 1 283 ? -5.426 -23.75 0.644 1 87.44 283 LEU A CA 1
ATOM 2248 C C . LEU A 1 283 ? -6.559 -24.422 1.417 1 87.44 283 LEU A C 1
ATOM 2250 O O . LEU A 1 283 ? -6.645 -25.641 1.457 1 87.44 283 LEU A O 1
ATOM 2254 N N . MET A 1 284 ? -7.352 -23.641 1.976 1 85.81 284 MET A N 1
ATOM 2255 C CA . MET A 1 284 ? -8.484 -24.172 2.73 1 85.81 284 MET A CA 1
ATOM 2256 C C . MET A 1 284 ? -9.648 -24.5 1.803 1 85.81 284 MET A C 1
ATOM 2258 O O . MET A 1 284 ? -10.68 -25 2.25 1 85.81 284 MET A O 1
ATOM 2262 N N . ARG A 1 285 ? -9.273 -24.219 0.525 1 81.06 285 ARG A N 1
ATOM 2263 C CA . ARG A 1 285 ? -10.297 -24.562 -0.455 1 81.06 285 ARG A CA 1
ATOM 2264 C C . ARG A 1 285 ? -10.406 -26.078 -0.627 1 81.06 285 ARG A C 1
ATOM 2266 O O . ARG A 1 285 ? -9.391 -26.781 -0.673 1 81.06 285 ARG A O 1
ATOM 2273 N N . GLY A 1 286 ? -11.445 -26.688 -0.218 1 72.06 286 GLY A N 1
ATOM 2274 C CA . GLY A 1 286 ? -11.641 -28.109 -0.372 1 72.06 286 GLY A CA 1
ATOM 2275 C C . GLY A 1 286 ? -11.305 -28.625 -1.761 1 72.06 286 GLY A C 1
ATOM 2276 O O . GLY A 1 286 ? -11.227 -27.844 -2.711 1 72.06 286 GLY A O 1
ATOM 2277 N N . ARG A 1 287 ? -10.766 -29.828 -1.893 1 68.25 287 ARG A N 1
ATOM 2278 C CA . ARG A 1 287 ? -10.391 -30.469 -3.152 1 68.25 287 ARG A CA 1
ATOM 2279 C C . ARG A 1 287 ? -11.625 -30.766 -3.998 1 68.25 287 ARG A C 1
ATOM 2281 O O . ARG A 1 287 ? -11.609 -30.562 -5.215 1 68.25 287 ARG A O 1
ATOM 2288 N N . VAL A 1 288 ? -12.594 -31.25 -3.33 1 65.31 288 VAL A N 1
ATOM 2289 C CA . VAL A 1 288 ? -13.797 -31.688 -4.035 1 65.31 288 VAL A CA 1
ATOM 2290 C C . VAL A 1 288 ? -14.789 -30.531 -4.125 1 65.31 288 VAL A C 1
ATOM 2292 O O . VAL A 1 288 ? -15.305 -30.219 -5.207 1 65.31 288 VAL A O 1
ATOM 2295 N N . GLN A 1 289 ? -15.102 -29.906 -2.963 1 71.38 289 GLN A N 1
ATOM 2296 C CA . GLN A 1 289 ? -16 -28.75 -2.881 1 71.38 289 GLN A CA 1
ATOM 2297 C C . GLN A 1 289 ? -15.352 -27.609 -2.109 1 71.38 289 GLN A C 1
ATOM 2299 O O . GLN A 1 289 ? -14.625 -27.828 -1.141 1 71.38 289 GLN A O 1
ATOM 2304 N N . VAL A 1 290 ? -15.688 -26.5 -2.668 1 73.62 290 VAL A N 1
ATOM 2305 C CA . VAL A 1 290 ? -15.148 -25.328 -1.976 1 73.62 290 VAL A CA 1
ATOM 2306 C C . VAL A 1 290 ? -15.773 -25.219 -0.585 1 73.62 290 VAL A C 1
ATOM 2308 O O . VAL A 1 290 ? -17 -25.234 -0.444 1 73.62 290 VAL A O 1
ATOM 2311 N N . GLU A 1 291 ? -14.938 -25.188 0.417 1 84.81 291 GLU A N 1
ATOM 2312 C CA . GLU A 1 291 ? -15.383 -25.031 1.799 1 84.81 291 GLU A CA 1
ATOM 2313 C C . GLU A 1 291 ? -15.469 -23.562 2.186 1 84.81 291 GLU A C 1
ATOM 2315 O O . GLU A 1 291 ? -14.648 -23.062 2.957 1 84.81 291 GLU A O 1
ATOM 2320 N N . TRP A 1 292 ? -16.531 -23.016 1.873 1 83.69 292 TRP A N 1
ATOM 2321 C CA . TRP A 1 292 ? -16.719 -21.578 2.037 1 83.69 292 TRP A CA 1
ATOM 2322 C C . TRP A 1 292 ? -16.734 -21.188 3.514 1 83.69 292 TRP A C 1
ATOM 2324 O O . TRP A 1 292 ? -16.266 -20.109 3.887 1 83.69 292 TRP A O 1
ATOM 2334 N N . GLY A 1 293 ? -17.312 -22.047 4.246 1 88.19 293 GLY A N 1
ATOM 2335 C CA . GLY A 1 293 ? -17.328 -21.766 5.672 1 88.19 293 GLY A CA 1
ATOM 2336 C C . GLY A 1 293 ? -15.938 -21.656 6.273 1 88.19 293 GLY A C 1
ATOM 2337 O O . GLY A 1 293 ? -15.672 -20.75 7.078 1 88.19 293 GLY A O 1
ATOM 2338 N N . LEU A 1 294 ? -15.07 -22.547 5.82 1 90 294 LEU A N 1
ATOM 2339 C CA . LEU A 1 294 ? -13.703 -22.531 6.316 1 90 294 LEU A CA 1
ATOM 2340 C C . LEU A 1 294 ? -12.969 -21.281 5.859 1 90 294 LEU A C 1
ATOM 2342 O O . LEU A 1 294 ? -12.266 -20.641 6.652 1 90 294 LEU A O 1
ATOM 2346 N N . ILE A 1 295 ? -13.148 -20.984 4.684 1 88.5 295 ILE A N 1
ATOM 2347 C CA . ILE A 1 295 ? -12.492 -19.797 4.121 1 88.5 295 ILE A CA 1
ATOM 2348 C C . ILE A 1 295 ? -13.008 -18.547 4.82 1 88.5 295 ILE A C 1
ATOM 2350 O O . ILE A 1 295 ? -12.227 -17.641 5.148 1 88.5 295 ILE A O 1
ATOM 2354 N N . ALA A 1 296 ? -14.305 -18.562 5.016 1 90.19 296 ALA A N 1
ATOM 2355 C CA . ALA A 1 296 ? -14.914 -17.406 5.691 1 90.19 296 ALA A CA 1
ATOM 2356 C C . ALA A 1 296 ? -14.375 -17.266 7.113 1 90.19 296 ALA A C 1
ATOM 2358 O O . ALA A 1 296 ? -14 -16.172 7.535 1 90.19 296 ALA A O 1
ATOM 2359 N N . ALA A 1 297 ? -14.328 -18.312 7.801 1 93.75 297 ALA A N 1
ATOM 2360 C CA . ALA A 1 297 ? -13.82 -18.297 9.172 1 93.75 297 ALA A CA 1
ATOM 2361 C C . ALA A 1 297 ? -12.359 -17.875 9.203 1 93.75 297 ALA A C 1
ATOM 2363 O O . ALA A 1 297 ? -11.961 -17.031 10.023 1 93.75 297 ALA A O 1
ATOM 2364 N N . GLY A 1 298 ? -11.57 -18.484 8.352 1 93.69 298 GLY A N 1
ATOM 2365 C CA . GLY A 1 298 ? -10.172 -18.094 8.258 1 93.69 298 GLY A CA 1
ATOM 2366 C C . GLY A 1 298 ? -9.992 -16.625 7.926 1 93.69 298 GLY A C 1
ATOM 2367 O O . GLY A 1 298 ? -9.094 -15.961 8.461 1 93.69 298 GLY A O 1
ATOM 2368 N N . SER A 1 299 ? -10.797 -16.109 7.074 1 91.94 299 SER A N 1
ATOM 2369 C CA . SER A 1 299 ? -10.742 -14.711 6.68 1 91.94 299 SER A CA 1
ATOM 2370 C C . SER A 1 299 ? -11.062 -13.789 7.852 1 91.94 299 SER A C 1
ATOM 2372 O O . SER A 1 299 ? -10.406 -12.758 8.039 1 91.94 299 SER A O 1
ATOM 2374 N N . ILE A 1 300 ? -12.039 -14.148 8.562 1 93 300 ILE A N 1
ATOM 2375 C CA . ILE A 1 300 ? -12.422 -13.352 9.719 1 93 300 ILE A CA 1
ATOM 2376 C C . ILE A 1 300 ? -11.273 -13.328 10.734 1 93 300 ILE A C 1
ATOM 2378 O O . ILE A 1 300 ? -10.938 -12.281 11.289 1 93 300 ILE A O 1
ATOM 2382 N N . MET A 1 301 ? -10.68 -14.445 10.953 1 95.5 301 MET A N 1
ATOM 2383 C CA . MET A 1 301 ? -9.555 -14.516 11.867 1 95.5 301 MET A CA 1
ATOM 2384 C C . MET A 1 301 ? -8.406 -13.633 11.391 1 95.5 301 MET A C 1
ATOM 2386 O O . MET A 1 301 ? -7.754 -12.961 12.195 1 95.5 301 MET A O 1
ATOM 2390 N N . THR A 1 302 ? -8.188 -13.68 10.156 1 94.56 302 THR A N 1
ATOM 2391 C CA . THR A 1 302 ? -7.105 -12.898 9.578 1 94.56 302 THR A CA 1
ATOM 2392 C C . THR A 1 302 ? -7.422 -11.406 9.648 1 94.56 302 THR A C 1
ATOM 2394 O O . THR A 1 302 ? -6.551 -10.594 9.977 1 94.56 302 THR A O 1
ATOM 2397 N N . MET A 1 303 ? -8.602 -11.031 9.391 1 93.19 303 MET A N 1
ATOM 2398 C CA . MET A 1 303 ? -9.008 -9.633 9.367 1 93.19 303 MET A CA 1
ATOM 2399 C C . MET A 1 303 ? -9.07 -9.062 10.781 1 93.19 303 MET A C 1
ATOM 2401 O O . MET A 1 303 ? -8.953 -7.852 10.969 1 93.19 303 MET A O 1
ATOM 2405 N N . ALA A 1 304 ? -9.266 -9.867 11.742 1 94.12 304 ALA A N 1
ATOM 2406 C CA . ALA A 1 304 ? -9.445 -9.43 13.117 1 94.12 304 ALA A CA 1
ATOM 2407 C C . ALA A 1 304 ? -8.234 -8.656 13.617 1 94.12 304 ALA A C 1
ATOM 2409 O O . ALA A 1 304 ? -8.367 -7.684 14.359 1 94.12 304 ALA A O 1
ATOM 2410 N N . VAL A 1 305 ? -7.098 -9 13.172 1 95.19 305 VAL A N 1
ATOM 2411 C CA . VAL A 1 305 ? -5.867 -8.438 13.727 1 95.19 305 VAL A CA 1
ATOM 2412 C C . VAL A 1 305 ? -5.723 -6.98 13.297 1 95.19 305 VAL A C 1
ATOM 2414 O O . VAL A 1 305 ? -5.617 -6.086 14.141 1 95.19 305 VAL A O 1
ATOM 2417 N N . PRO A 1 306 ? -5.781 -6.715 12.031 1 93.75 306 PRO A N 1
ATOM 2418 C CA . PRO A 1 306 ? -5.715 -5.297 11.672 1 93.75 306 PRO A CA 1
ATOM 2419 C C . PRO A 1 306 ? -6.875 -4.488 12.242 1 93.75 306 PRO A C 1
ATOM 2421 O O . PRO A 1 306 ? -6.711 -3.316 12.586 1 93.75 306 PRO A O 1
ATOM 2424 N N . VAL A 1 307 ? -8.008 -5.113 12.336 1 89.88 307 VAL A N 1
ATOM 2425 C CA . VAL A 1 307 ? -9.172 -4.418 12.883 1 89.88 307 VAL A CA 1
ATOM 2426 C C . VAL A 1 307 ? -8.914 -4.043 14.336 1 89.88 307 VAL A C 1
ATOM 2428 O O . VAL A 1 307 ? -9.188 -2.916 14.758 1 89.88 307 VAL A O 1
ATOM 2431 N N . ILE A 1 308 ? -8.414 -4.93 15.086 1 91.44 308 ILE A N 1
ATOM 2432 C CA . ILE A 1 308 ? -8.102 -4.684 16.484 1 91.44 308 ILE A CA 1
ATOM 2433 C C . ILE A 1 308 ? -7.027 -3.604 16.594 1 91.44 308 ILE A C 1
ATOM 2435 O O . ILE A 1 308 ? -7.117 -2.713 17.438 1 91.44 308 ILE A O 1
ATOM 2439 N N . LEU A 1 309 ? -6.055 -3.697 15.719 1 89.81 309 LEU A N 1
ATOM 2440 C CA . LEU A 1 309 ? -5.008 -2.68 15.703 1 89.81 309 LEU A CA 1
ATOM 2441 C C . LEU A 1 309 ? -5.602 -1.297 15.453 1 89.81 309 LEU A C 1
ATOM 2443 O O . LEU A 1 309 ? -5.227 -0.328 16.125 1 89.81 309 LEU A O 1
ATOM 2447 N N . PHE A 1 310 ? -6.473 -1.232 14.578 1 83.38 310 PHE A N 1
ATOM 2448 C CA . PHE A 1 310 ? -7.109 0.036 14.25 1 83.38 310 PHE A CA 1
ATOM 2449 C C . PHE A 1 310 ? -7.898 0.568 15.438 1 83.38 310 PHE A C 1
ATOM 2451 O O . PHE A 1 310 ? -7.836 1.76 15.75 1 83.38 310 PHE A O 1
ATOM 2458 N N . LEU A 1 311 ? -8.57 -0.28 16.062 1 81.44 311 LEU A N 1
ATOM 2459 C CA . LEU A 1 311 ? -9.398 0.12 17.203 1 81.44 311 LEU A CA 1
ATOM 2460 C C . LEU A 1 311 ? -8.531 0.594 18.359 1 81.44 311 LEU A C 1
ATOM 2462 O O . LEU A 1 311 ? -8.898 1.537 19.078 1 81.44 311 LEU A O 1
ATOM 2466 N N . LEU A 1 312 ? -7.473 0.022 18.5 1 82.44 312 LEU A N 1
ATOM 2467 C CA . LEU A 1 312 ? -6.566 0.386 19.594 1 82.44 312 LEU A CA 1
ATOM 2468 C C . LEU A 1 312 ? -5.91 1.734 19.312 1 82.44 312 LEU A C 1
ATOM 2470 O O . LEU A 1 312 ? -5.73 2.539 20.234 1 82.44 312 LEU A O 1
ATOM 2474 N N . LEU A 1 313 ? -5.586 1.984 18.094 1 75.5 313 LEU A N 1
ATOM 2475 C CA . LEU A 1 313 ? -4.867 3.211 17.766 1 75.5 313 LEU A CA 1
ATOM 2476 C C . LEU A 1 313 ? -5.828 4.391 17.672 1 75.5 313 LEU A C 1
ATOM 2478 O O . LEU A 1 313 ? -5.441 5.535 17.922 1 75.5 313 LEU A O 1
ATOM 2482 N N . GLU A 1 314 ? -6.977 4.125 17.203 1 69.12 314 GLU A N 1
ATOM 2483 C CA . GLU A 1 314 ? -7.977 5.184 17.156 1 69.12 314 GLU A CA 1
ATOM 2484 C C . GLU A 1 314 ? -8.281 5.719 18.562 1 69.12 314 GLU A C 1
ATOM 2486 O O . GLU A 1 314 ? -8.516 6.918 18.734 1 69.12 314 GLU A O 1
ATOM 2491 N N . ARG A 1 315 ? -8.297 4.926 19.5 1 65.81 315 ARG A N 1
ATOM 2492 C CA . ARG A 1 315 ? -8.531 5.355 20.875 1 65.81 315 ARG A CA 1
ATOM 2493 C C . ARG A 1 315 ? -7.391 6.242 21.375 1 65.81 315 ARG A C 1
ATOM 2495 O O . ARG A 1 315 ? -7.625 7.211 22.094 1 65.81 315 ARG A O 1
ATOM 2502 N N . TYR A 1 316 ? -6.258 5.883 20.969 1 59.06 316 TYR A N 1
ATOM 2503 C CA . TYR A 1 316 ? -5.102 6.68 21.359 1 59.06 316 TYR A CA 1
ATOM 2504 C C . TYR A 1 316 ? -5.164 8.07 20.734 1 59.06 316 TYR A C 1
ATOM 2506 O O . TYR A 1 316 ? -4.816 9.062 21.391 1 59.06 316 TYR A O 1
ATOM 2514 N N . TYR A 1 317 ? -5.547 8.109 19.516 1 58.75 317 TYR A N 1
ATOM 2515 C CA . TYR A 1 317 ? -5.637 9.383 18.797 1 58.75 317 TYR A CA 1
ATOM 2516 C C . TYR A 1 317 ? -6.594 10.328 19.5 1 58.75 317 TYR A C 1
ATOM 2518 O O . TYR A 1 317 ? -6.328 11.531 19.609 1 58.75 317 TYR A O 1
ATOM 2526 N N . LYS A 1 318 ? -7.656 9.812 19.844 1 54.91 318 LYS A N 1
ATOM 2527 C CA . LYS A 1 318 ? -8.641 10.656 20.516 1 54.91 318 LYS A CA 1
ATOM 2528 C C . LYS A 1 318 ? -8.07 11.227 21.812 1 54.91 318 LYS A C 1
ATOM 2530 O O . LYS A 1 318 ? -8.297 12.391 22.141 1 54.91 318 LYS A O 1
ATOM 2535 N N . ARG A 1 319 ? -7.207 10.461 22.359 1 50.19 319 ARG A N 1
ATOM 2536 C CA . ARG A 1 319 ? -6.707 10.914 23.656 1 50.19 319 ARG A CA 1
ATOM 2537 C C . ARG A 1 319 ? -5.457 11.773 23.484 1 50.19 319 ARG A C 1
ATOM 2539 O O . ARG A 1 319 ? -5.289 12.773 24.188 1 50.19 319 ARG A O 1
ATOM 2546 N N . GLY A 1 320 ? -4.523 11.328 22.688 1 47.69 320 GLY A N 1
ATOM 2547 C CA . GLY A 1 320 ? -3.219 11.961 22.594 1 47.69 320 GLY A CA 1
ATOM 2548 C C . GLY A 1 320 ? -3.236 13.258 21.812 1 47.69 320 GLY A C 1
ATOM 2549 O O . GLY A 1 320 ? -2.529 14.211 22.141 1 47.69 320 GLY A O 1
ATOM 2550 N N . MET A 1 321 ? -3.867 13.234 20.641 1 48.66 321 MET A N 1
ATOM 2551 C CA . MET A 1 321 ? -3.967 14.492 19.906 1 48.66 321 MET A CA 1
ATOM 2552 C C . MET A 1 321 ? -4.668 15.555 20.75 1 48.66 321 MET A C 1
ATOM 2554 O O . MET A 1 321 ? -4.316 16.734 20.688 1 48.66 321 MET A O 1
ATOM 2558 N N . VAL A 1 322 ? -5.578 15.156 21.531 1 43.16 322 VAL A N 1
ATOM 2559 C CA . VAL A 1 322 ? -6.23 16.094 22.453 1 43.16 322 VAL A CA 1
ATOM 2560 C C . VAL A 1 322 ? -5.211 16.609 23.453 1 43.16 322 VAL A C 1
ATOM 2562 O O . VAL A 1 322 ? -5.199 17.812 23.766 1 43.16 322 VAL A O 1
ATOM 2565 N N . ALA A 1 323 ? -4.379 15.789 23.922 1 43 323 ALA A N 1
ATOM 2566 C CA . ALA A 1 323 ? -3.451 16.25 24.953 1 43 323 ALA A CA 1
ATOM 2567 C C . ALA A 1 323 ? -2.391 17.172 24.359 1 43 323 ALA A C 1
ATOM 2569 O O . ALA A 1 323 ? -1.964 18.141 25 1 43 323 ALA A O 1
ATOM 2570 N N . ALA A 1 324 ? -1.894 17 23.219 1 44.5 324 ALA A N 1
ATOM 2571 C CA . ALA A 1 324 ? -0.837 17.828 22.641 1 44.5 324 ALA A CA 1
ATOM 2572 C C . ALA A 1 324 ? -1.353 19.234 22.328 1 44.5 324 ALA A C 1
ATOM 2574 O O . ALA A 1 324 ? -0.616 20.219 22.453 1 44.5 324 ALA A O 1
ATOM 2575 N N . VAL A 1 325 ? -2.578 19.391 21.875 1 42.31 325 VAL A N 1
ATOM 2576 C CA . VAL A 1 325 ? -3.135 20.719 21.609 1 42.31 325 VAL A CA 1
ATOM 2577 C C . VAL A 1 325 ? -3.426 21.422 22.938 1 42.31 325 VAL A C 1
ATOM 2579 O O . VAL A 1 325 ? -3.352 22.656 23.016 1 42.31 325 VAL A O 1
ATOM 2582 N N . ALA A 1 326 ? -3.736 20.766 23.969 1 40.19 326 ALA A N 1
ATOM 2583 C CA . ALA A 1 326 ? -4.102 21.391 25.234 1 40.19 326 ALA A CA 1
ATOM 2584 C C . ALA A 1 326 ? -2.861 21.891 25.984 1 40.19 326 ALA A C 1
ATOM 2586 O O . ALA A 1 326 ? -2.957 22.75 26.859 1 40.1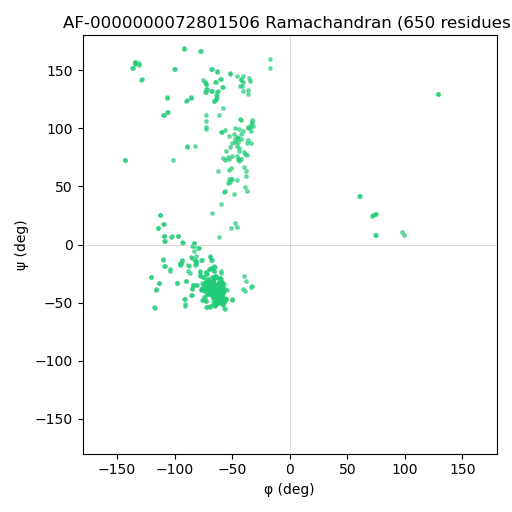9 326 ALA A O 1
ATOM 2587 N N . ASP A 1 327 ? -1.661 21.234 25.75 1 37.41 327 ASP A N 1
ATOM 2588 C CA . ASP A 1 327 ? -0.543 21.828 26.484 1 37.41 327 ASP A CA 1
ATOM 2589 C C . ASP A 1 327 ? 0.163 22.891 25.656 1 37.41 327 ASP A C 1
ATOM 2591 O O . ASP A 1 327 ? 0.385 22.703 24.453 1 37.41 327 ASP A O 1
ATOM 2595 N N . MET B 1 1 ? 21.641 134 -1.296 1 24.41 1 MET B N 1
ATOM 2596 C CA . MET B 1 1 ? 21.766 133.25 -0.037 1 24.41 1 MET B CA 1
ATOM 2597 C C . MET B 1 1 ? 21.719 131.75 -0.276 1 24.41 1 MET B C 1
ATOM 2599 O O . MET B 1 1 ? 20.922 131.25 -1.071 1 24.41 1 MET B O 1
ATOM 2603 N N . THR B 1 2 ? 22.781 131.125 0.075 1 25.47 2 THR B N 1
ATOM 2604 C CA . THR B 1 2 ? 23.828 130.125 -0.167 1 25.47 2 THR B CA 1
ATOM 2605 C C . THR B 1 2 ? 23.344 128.75 0.225 1 25.47 2 THR B C 1
ATOM 2607 O O . THR B 1 2 ? 22.906 128.5 1.356 1 25.47 2 THR B O 1
ATOM 2610 N N . GLU B 1 3 ? 22.641 128.125 -0.723 1 27.3 3 GLU B N 1
ATOM 2611 C CA . GLU B 1 3 ? 21.828 127 -0.927 1 27.3 3 GLU B CA 1
ATOM 2612 C C . GLU B 1 3 ? 22.547 125.75 -0.449 1 27.3 3 GLU B C 1
ATOM 2614 O O . GLU B 1 3 ? 23.484 125.25 -1.094 1 27.3 3 GLU B O 1
ATOM 2619 N N . ASP B 1 4 ? 22.938 125.812 0.857 1 26.39 4 ASP B N 1
ATOM 2620 C CA . ASP B 1 4 ? 23.734 125 1.742 1 26.39 4 ASP B CA 1
ATOM 2621 C C . ASP B 1 4 ? 23.312 123.5 1.654 1 26.39 4 ASP B C 1
ATOM 2623 O O . ASP B 1 4 ? 22.141 123.188 1.784 1 26.39 4 ASP B O 1
ATOM 2627 N N . SER B 1 5 ? 23.984 122.75 0.845 1 29.59 5 SER B N 1
ATOM 2628 C CA . SER B 1 5 ? 24.125 121.438 0.21 1 29.59 5 SER B CA 1
ATOM 2629 C C . SER B 1 5 ? 24.109 120.312 1.243 1 29.59 5 SER B C 1
ATOM 2631 O O . SER B 1 5 ? 25.062 120.125 1.995 1 29.59 5 SER B O 1
ATOM 2633 N N . PHE B 1 6 ? 23.062 120.312 2.066 1 27.77 6 PHE B N 1
ATOM 2634 C CA . PHE B 1 6 ? 22.984 119.625 3.352 1 27.77 6 PHE B CA 1
ATOM 2635 C C . PHE B 1 6 ? 23.172 118.125 3.184 1 27.77 6 PHE B C 1
ATOM 2637 O O . PHE B 1 6 ? 22.203 117.375 3.055 1 27.77 6 PHE B O 1
ATOM 2644 N N . ASN B 1 7 ? 24.062 117.625 2.197 1 28.3 7 ASN B N 1
ATOM 2645 C CA . ASN B 1 7 ? 24.031 116.25 1.739 1 28.3 7 ASN B CA 1
ATOM 2646 C C . ASN B 1 7 ? 24.328 115.312 2.875 1 28.3 7 ASN B C 1
ATOM 2648 O O . ASN B 1 7 ? 25.453 115.25 3.393 1 28.3 7 ASN B O 1
ATOM 2652 N N . SER B 1 8 ? 23.5 115.25 3.934 1 25.8 8 SER B N 1
ATOM 2653 C CA . SER B 1 8 ? 23.734 114.5 5.199 1 25.8 8 SER B CA 1
ATOM 2654 C C . SER B 1 8 ? 24.047 113.062 4.973 1 25.8 8 SER B C 1
ATOM 2656 O O . SER B 1 8 ? 23.203 112.312 4.449 1 25.8 8 SER B O 1
ATOM 2658 N N . THR B 1 9 ? 25.266 112.688 4.516 1 28.97 9 THR B N 1
ATOM 2659 C CA . THR B 1 9 ? 25.875 111.375 4.156 1 28.97 9 THR B CA 1
ATOM 2660 C C . THR B 1 9 ? 25.797 110.438 5.32 1 28.97 9 THR B C 1
ATOM 2662 O O . THR B 1 9 ? 26.562 110.5 6.285 1 28.97 9 THR B O 1
ATOM 2665 N N . ASP B 1 10 ? 24.656 110.312 6.016 1 24.73 10 ASP B N 1
ATOM 2666 C CA . ASP B 1 10 ? 24.656 109.562 7.277 1 24.73 10 ASP B CA 1
ATOM 2667 C C . ASP B 1 10 ? 25.172 108.125 7.086 1 24.73 10 ASP B C 1
ATOM 2669 O O . ASP B 1 10 ? 24.672 107.438 6.223 1 24.73 10 ASP B O 1
ATOM 2673 N N . SER B 1 11 ? 26.438 107.812 7.387 1 27.77 11 SER B N 1
ATOM 2674 C CA . SER B 1 11 ? 27.375 106.688 7.379 1 27.77 11 SER B CA 1
ATOM 2675 C C . SER B 1 11 ? 26.859 105.5 8.211 1 27.77 11 SER B C 1
ATOM 2677 O O . SER B 1 11 ? 26.859 105.562 9.445 1 27.77 11 SER B O 1
ATOM 2679 N N . SER B 1 12 ? 25.594 105.125 8.062 1 26.09 12 SER B N 1
ATOM 2680 C CA . SER B 1 12 ? 25.047 104.062 8.922 1 26.09 12 SER B CA 1
ATOM 2681 C C . SER B 1 12 ? 25.938 102.875 8.93 1 26.09 12 SER B C 1
ATOM 2683 O O . SER B 1 12 ? 26.172 102.25 7.883 1 26.09 12 SER B O 1
ATOM 2685 N N . THR B 1 13 ? 26.969 102.75 9.789 1 27.94 13 THR B N 1
ATOM 2686 C CA . THR B 1 13 ? 27.984 101.75 10.07 1 27.94 13 THR B CA 1
ATOM 2687 C C . THR B 1 13 ? 27.328 100.375 10.398 1 27.94 13 THR B C 1
ATOM 2689 O O . THR B 1 13 ? 26.625 100.25 11.406 1 27.94 13 THR B O 1
ATOM 2692 N N . ASP B 1 14 ? 26.781 99.688 9.438 1 27.31 14 ASP B N 1
ATOM 2693 C CA . ASP B 1 14 ? 26.141 98.375 9.469 1 27.31 14 ASP B CA 1
ATOM 2694 C C . ASP B 1 14 ? 27.016 97.312 10.172 1 27.31 14 ASP B C 1
ATOM 2696 O O . ASP B 1 14 ? 28.141 97.062 9.734 1 27.31 14 ASP B O 1
ATOM 2700 N N . ARG B 1 15 ? 27.047 97.375 11.523 1 26.14 15 ARG B N 1
ATOM 2701 C CA . ARG B 1 15 ? 27.766 96.438 12.406 1 26.14 15 ARG B CA 1
ATOM 2702 C C . ARG B 1 15 ? 27.547 95 11.992 1 26.14 15 ARG B C 1
ATOM 2704 O O . ARG B 1 15 ? 26.422 94.5 11.977 1 26.14 15 ARG B O 1
ATOM 2711 N N . ASN B 1 16 ? 28.359 94.438 11.078 1 27.36 16 ASN B N 1
ATOM 2712 C CA . ASN B 1 16 ? 28.516 93.125 10.531 1 27.36 16 ASN B CA 1
ATOM 2713 C C . ASN B 1 16 ? 28.641 92.062 11.641 1 27.36 16 ASN B C 1
ATOM 2715 O O . ASN B 1 16 ? 29.656 92 12.344 1 27.36 16 ASN B O 1
ATOM 2719 N N . ALA B 1 17 ? 27.656 92 12.531 1 27.98 17 ALA B N 1
ATOM 2720 C CA . ALA B 1 17 ? 27.703 91 13.578 1 27.98 17 ALA B CA 1
ATOM 2721 C C . ALA B 1 17 ? 28.078 89.625 13.008 1 27.98 17 ALA B C 1
ATOM 2723 O O . ALA B 1 17 ? 27.344 89.062 12.211 1 27.98 17 ALA B O 1
ATOM 2724 N N . ASN B 1 18 ? 29.359 89.312 12.844 1 27.28 18 ASN B N 1
ATOM 2725 C CA . ASN B 1 18 ? 30.062 88.125 12.453 1 27.28 18 ASN B CA 1
ATOM 2726 C C . ASN B 1 18 ? 29.656 86.938 13.336 1 27.28 18 ASN B C 1
ATOM 2728 O O . ASN B 1 18 ? 30.062 86.875 14.5 1 27.28 18 ASN B O 1
ATOM 2732 N N . THR B 1 19 ? 28.375 86.625 13.492 1 28.14 19 THR B N 1
ATOM 2733 C CA . THR B 1 19 ? 28 85.5 14.281 1 28.14 19 THR B CA 1
ATOM 2734 C C . THR B 1 19 ? 28.844 84.25 13.898 1 28.14 19 THR B C 1
ATOM 2736 O O . THR B 1 19 ? 28.812 83.812 12.75 1 28.14 19 THR B O 1
ATOM 2739 N N . ASP B 1 20 ? 29.953 84.062 14.492 1 27.8 20 ASP B N 1
ATOM 2740 C CA . ASP B 1 20 ? 30.875 82.875 14.367 1 27.8 20 ASP B CA 1
ATOM 2741 C C . ASP B 1 20 ? 30.141 81.562 14.617 1 27.8 20 ASP B C 1
ATOM 2743 O O . ASP B 1 20 ? 29.656 81.312 15.719 1 27.8 20 ASP B O 1
ATOM 2747 N N . ALA B 1 21 ? 29.359 81.125 13.727 1 32.97 21 ALA B N 1
ATOM 2748 C CA . ALA B 1 21 ? 28.781 79.812 13.711 1 32.97 21 ALA B CA 1
ATOM 2749 C C . ALA B 1 21 ? 29.844 78.75 14.039 1 32.97 21 ALA B C 1
ATOM 2751 O O . ALA B 1 21 ? 30.719 78.438 13.219 1 32.97 21 ALA B O 1
ATOM 2752 N N . ARG B 1 22 ? 30.266 78.625 15.266 1 31.95 22 ARG B N 1
ATOM 2753 C CA . ARG B 1 22 ? 31.156 77.562 15.633 1 31.95 22 ARG B CA 1
ATOM 2754 C C . ARG B 1 22 ? 30.641 76.188 15.078 1 31.95 22 ARG B C 1
ATOM 2756 O O . ARG B 1 22 ? 29.484 75.875 15.297 1 31.95 22 ARG B O 1
ATOM 2763 N N . ALA B 1 23 ? 31.219 75.75 13.992 1 31.34 23 ALA B N 1
ATOM 2764 C CA . ALA B 1 23 ? 31.094 74.438 13.289 1 31.34 23 ALA B CA 1
ATOM 2765 C C . ALA B 1 23 ? 31.156 73.25 14.266 1 31.34 23 ALA B C 1
ATOM 2767 O O . ALA B 1 23 ? 32.156 73.125 14.969 1 31.34 23 ALA B O 1
ATOM 2768 N N . ASP B 1 24 ? 30.078 73 14.992 1 30.38 24 ASP B N 1
ATOM 2769 C CA . ASP B 1 24 ? 30.062 71.812 15.773 1 30.38 24 ASP B CA 1
ATOM 2770 C C . ASP B 1 24 ? 30.734 70.625 15.016 1 30.38 24 ASP B C 1
ATOM 2772 O O . ASP B 1 24 ? 30.281 70.25 13.93 1 30.38 24 ASP B O 1
ATOM 2776 N N . GLY B 1 25 ? 32 70.5 14.93 1 31.64 25 GLY B N 1
ATOM 2777 C CA . GLY B 1 25 ? 32.781 69.438 14.352 1 31.64 25 GLY B CA 1
ATOM 2778 C C . GLY B 1 25 ? 32.219 68.062 14.672 1 31.64 25 GLY B C 1
ATOM 2779 O O . GLY B 1 25 ? 31.906 67.75 15.82 1 31.64 25 GLY B O 1
ATOM 2780 N N . GLY B 1 26 ? 31.438 67.438 13.781 1 33.34 26 GLY B N 1
ATOM 2781 C CA . GLY B 1 26 ? 30.922 66.125 13.773 1 33.34 26 GLY B CA 1
ATOM 2782 C C . GLY B 1 26 ? 31.891 65.062 14.336 1 33.34 26 GLY B C 1
ATOM 2783 O O . GLY B 1 26 ? 33.062 65 13.906 1 33.34 26 GLY B O 1
ATOM 2784 N N . ARG B 1 27 ? 31.844 64.875 15.617 1 36.44 27 ARG B N 1
ATOM 2785 C CA . ARG B 1 27 ? 32.562 63.781 16.219 1 36.44 27 ARG B CA 1
ATOM 2786 C C . ARG B 1 27 ? 32.5 62.562 15.344 1 36.44 27 ARG B C 1
ATOM 2788 O O . ARG B 1 27 ? 31.453 61.906 15.258 1 36.44 27 ARG B O 1
ATOM 2795 N N . TYR B 1 28 ? 33.062 62.594 14.086 1 35.66 28 TYR B N 1
ATOM 2796 C CA . TYR B 1 28 ? 33.312 61.344 13.422 1 35.66 28 TYR B CA 1
ATOM 2797 C C . TYR B 1 28 ? 33.969 60.344 14.375 1 35.66 28 TYR B C 1
ATOM 2799 O O . TYR B 1 28 ? 34.938 60.656 15.078 1 35.66 28 TYR B O 1
ATOM 2807 N N . LEU B 1 29 ? 33.156 59.562 15 1 37.53 29 LEU B N 1
ATOM 2808 C CA . LEU B 1 29 ? 33.719 58.438 15.758 1 37.53 29 LEU B CA 1
ATOM 2809 C C . LEU B 1 29 ? 35 57.906 15.094 1 37.53 29 LEU B C 1
ATOM 2811 O O . LEU B 1 29 ? 35.031 57.781 13.867 1 37.53 29 LEU B O 1
ATOM 2815 N N . SER B 1 30 ? 36.094 58.188 15.523 1 36.62 30 SER B N 1
ATOM 2816 C CA . SER B 1 30 ? 37.344 57.688 14.977 1 36.62 30 SER B CA 1
ATOM 2817 C C . SER B 1 30 ? 37.219 56.219 14.617 1 36.62 30 SER B C 1
ATOM 2819 O O . SER B 1 30 ? 36.469 55.469 15.258 1 36.62 30 SER B O 1
ATOM 2821 N N . VAL B 1 31 ? 37.656 55.781 13.383 1 44.16 31 VAL B N 1
ATOM 2822 C CA . VAL B 1 31 ? 37.781 54.469 12.75 1 44.16 31 VAL B CA 1
ATOM 2823 C C . VAL B 1 31 ? 38.25 53.438 13.773 1 44.16 31 VAL B C 1
ATOM 2825 O O . VAL B 1 31 ? 37.969 52.219 13.633 1 44.16 31 VAL B O 1
ATOM 2828 N N . ASP B 1 32 ? 39.031 53.844 14.742 1 40.53 32 ASP B N 1
ATOM 2829 C CA . ASP B 1 32 ? 39.688 52.844 15.594 1 40.53 32 ASP B CA 1
ATOM 2830 C C . ASP B 1 32 ? 38.688 52.156 16.484 1 40.53 32 ASP B C 1
ATOM 2832 O O . ASP B 1 32 ? 39.031 51.188 17.188 1 40.53 32 ASP B O 1
ATOM 2836 N N . GLU B 1 33 ? 37.656 52.906 16.859 1 42.56 33 GLU B N 1
ATOM 2837 C CA . GLU B 1 33 ? 36.781 52.219 17.781 1 42.56 33 GLU B CA 1
ATOM 2838 C C . GLU B 1 33 ? 35.781 51.312 17.031 1 42.56 33 GLU B C 1
ATOM 2840 O O . GLU B 1 33 ? 34.688 51.062 17.516 1 42.56 33 GLU B O 1
ATOM 2845 N N . ILE B 1 34 ? 35.812 51.406 15.703 1 40.97 34 ILE B N 1
ATOM 2846 C CA . ILE B 1 34 ? 34.969 50.375 15.109 1 40.97 34 ILE B CA 1
ATOM 2847 C C . ILE B 1 34 ? 35.281 49.031 15.75 1 40.97 34 ILE B C 1
ATOM 2849 O O . ILE B 1 34 ? 36.438 48.562 15.719 1 40.97 34 ILE B O 1
ATOM 2853 N N . PRO B 1 35 ? 34.531 48.719 16.828 1 40.22 35 PRO B N 1
ATOM 2854 C CA . PRO B 1 35 ? 34.844 47.375 17.312 1 40.22 35 PRO B CA 1
ATOM 2855 C C . PRO B 1 35 ? 35.156 46.406 16.172 1 40.22 35 PRO B C 1
ATOM 2857 O O . PRO B 1 35 ? 34.5 46.438 15.141 1 40.22 35 PRO B O 1
ATOM 2860 N N . GLU B 1 36 ? 36.5 46.125 15.914 1 38.31 36 GLU B N 1
ATOM 2861 C CA . GLU B 1 36 ? 36.875 45.062 14.977 1 38.31 36 GLU B CA 1
ATOM 2862 C C . GLU B 1 36 ? 35.938 43.844 15.109 1 38.31 36 GLU B C 1
ATOM 2864 O O . GLU B 1 36 ? 36.125 43.031 16 1 38.31 36 GLU B O 1
ATOM 2869 N N . THR B 1 37 ? 34.688 43.969 15.102 1 41.78 37 THR B N 1
ATOM 2870 C CA . THR B 1 37 ? 33.844 42.781 15.016 1 41.78 37 THR B CA 1
ATOM 2871 C C . THR B 1 37 ? 34.312 41.844 13.922 1 41.78 37 THR B C 1
ATOM 2873 O O . THR B 1 37 ? 33.656 41.688 12.891 1 41.78 37 THR B O 1
ATOM 2876 N N . ALA B 1 38 ? 35.594 42.031 13.492 1 37.28 38 ALA B N 1
ATOM 2877 C CA . ALA B 1 38 ? 36.031 41.031 12.523 1 37.28 38 ALA B CA 1
ATOM 2878 C C . ALA B 1 38 ? 35.594 39.625 12.922 1 37.28 38 ALA B C 1
ATOM 2880 O O . ALA B 1 38 ? 35.75 39.219 14.078 1 37.28 38 ALA B O 1
ATOM 2881 N N . PRO B 1 39 ? 34.594 39.125 12.156 1 39.31 39 PRO B N 1
ATOM 2882 C CA . PRO B 1 39 ? 34.344 37.719 12.461 1 39.31 39 PRO B CA 1
ATOM 2883 C C . PRO B 1 39 ? 35.594 36.938 12.844 1 39.31 39 PRO B C 1
ATOM 2885 O O . PRO B 1 39 ? 36.688 37.281 12.375 1 39.31 39 PRO B O 1
ATOM 2888 N N . VAL B 1 40 ? 35.781 36.656 14.125 1 43.16 40 VAL B N 1
ATOM 2889 C CA . VAL B 1 40 ? 36.906 35.812 14.516 1 43.16 40 VAL B CA 1
ATOM 2890 C C . VAL B 1 40 ? 37.438 35.062 13.305 1 43.16 40 VAL B C 1
ATOM 2892 O O . VAL B 1 40 ? 36.688 34.812 12.344 1 43.16 40 VAL B O 1
ATOM 2895 N N . ALA B 1 41 ? 38.656 34.719 13.25 1 42.44 41 ALA B N 1
ATOM 2896 C CA . ALA B 1 41 ? 39.531 34.031 12.32 1 42.44 41 ALA B CA 1
ATOM 2897 C C . ALA B 1 41 ? 38.812 32.906 11.609 1 42.44 41 ALA B C 1
ATOM 2899 O O . ALA B 1 41 ? 37.969 32.219 12.203 1 42.44 41 ALA B O 1
ATOM 2900 N N . ASP B 1 42 ? 38.875 32.812 10.281 1 43.66 42 ASP B N 1
ATOM 2901 C CA . ASP B 1 42 ? 38.531 31.922 9.18 1 43.66 42 ASP B CA 1
ATOM 2902 C C . ASP B 1 42 ? 38.812 30.469 9.547 1 43.66 42 ASP B C 1
ATOM 2904 O O . ASP B 1 42 ? 39.938 30.094 9.844 1 43.66 42 ASP B O 1
ATOM 2908 N N . ARG B 1 43 ? 37.906 29.875 10.297 1 47.91 43 ARG B N 1
ATOM 2909 C CA . ARG B 1 43 ? 38.156 28.438 10.492 1 47.91 43 ARG B CA 1
ATOM 2910 C C . ARG B 1 43 ? 38.812 27.828 9.266 1 47.91 43 ARG B C 1
ATOM 2912 O O . ARG B 1 43 ? 38.469 28.172 8.133 1 47.91 43 ARG B O 1
ATOM 2919 N N . THR B 1 44 ? 40.156 27.484 9.32 1 47.97 44 THR B N 1
ATOM 2920 C CA . THR B 1 44 ? 40.938 26.859 8.242 1 47.97 44 THR B CA 1
ATOM 2921 C C . THR B 1 44 ? 40.094 25.75 7.574 1 47.97 44 THR B C 1
ATOM 2923 O O . THR B 1 44 ? 39.156 25.219 8.172 1 47.97 44 THR B O 1
ATOM 2926 N N . TRP B 1 45 ? 40.188 25.625 6.289 1 45.75 45 TRP B N 1
ATOM 2927 C CA . TRP B 1 45 ? 39.5 24.594 5.504 1 45.75 45 TRP B CA 1
ATOM 2928 C C . TRP B 1 45 ? 39.531 23.25 6.242 1 45.75 45 TRP B C 1
ATOM 2930 O O . TRP B 1 45 ? 38.531 22.531 6.246 1 45.75 45 TRP B O 1
ATOM 2940 N N . SER B 1 46 ? 40.75 23.047 6.898 1 49.91 46 SER B N 1
ATOM 2941 C CA . SER B 1 46 ? 40.875 21.797 7.629 1 49.91 46 SER B CA 1
ATOM 2942 C C . SER B 1 46 ? 39.875 21.719 8.781 1 49.91 46 SER B C 1
ATOM 2944 O O . SER B 1 46 ? 39.344 20.641 9.07 1 49.91 46 SER B O 1
ATOM 2946 N N . GLU B 1 47 ? 39.688 22.812 9.453 1 51.56 47 GLU B N 1
ATOM 2947 C CA . GLU B 1 47 ? 38.75 22.797 10.578 1 51.56 47 GLU B CA 1
ATOM 2948 C C . GLU B 1 47 ? 37.312 22.703 10.102 1 51.56 47 GLU B C 1
ATOM 2950 O O . GLU B 1 47 ? 36.469 22.078 10.75 1 51.56 47 GLU B O 1
ATOM 2955 N N . ARG B 1 48 ? 37.062 23.422 9 1 50.62 48 ARG B N 1
ATOM 2956 C CA . ARG B 1 48 ? 35.719 23.328 8.422 1 50.62 48 ARG B CA 1
ATOM 2957 C C . ARG B 1 48 ? 35.438 21.906 7.973 1 50.62 48 ARG B C 1
ATOM 2959 O O . ARG B 1 48 ? 34.312 21.422 8.148 1 50.62 48 ARG B O 1
ATOM 2966 N N . ILE B 1 49 ? 36.469 21.297 7.293 1 49.38 49 ILE B N 1
ATOM 2967 C CA . ILE B 1 49 ? 36.312 19.906 6.891 1 49.38 49 ILE B CA 1
ATOM 2968 C C . ILE B 1 49 ? 36.25 19.016 8.125 1 49.38 49 ILE B C 1
ATOM 2970 O O . ILE B 1 49 ? 35.469 18.062 8.188 1 49.38 49 ILE B O 1
ATOM 2974 N N . ALA B 1 50 ? 37.125 19.281 9.047 1 51.44 50 ALA B N 1
ATOM 2975 C CA . ALA B 1 50 ? 37.125 18.484 10.273 1 51.44 50 ALA B CA 1
ATOM 2976 C C . ALA B 1 50 ? 35.812 18.562 11 1 51.44 50 ALA B C 1
ATOM 2978 O O . ALA B 1 50 ? 35.344 17.578 11.586 1 51.44 50 ALA B O 1
ATOM 2979 N N . ASP B 1 51 ? 35.25 19.766 11.023 1 51.41 51 ASP B N 1
ATOM 2980 C CA . ASP B 1 51 ? 33.938 19.906 11.672 1 51.41 51 ASP B CA 1
ATOM 2981 C C . ASP B 1 51 ? 32.812 19.297 10.82 1 51.41 51 ASP B C 1
ATOM 2983 O O . ASP B 1 51 ? 31.75 19 11.328 1 51.41 51 ASP B O 1
ATOM 2987 N N . ALA B 1 52 ? 33.062 19.422 9.523 1 51.5 52 ALA B N 1
ATOM 2988 C CA . ALA B 1 52 ? 32.094 18.812 8.625 1 51.5 52 ALA B CA 1
ATOM 2989 C C . ALA B 1 52 ? 32.219 17.297 8.625 1 51.5 52 ALA B C 1
ATOM 2991 O O . ALA B 1 52 ? 31.328 16.578 8.164 1 51.5 52 ALA B O 1
ATOM 2992 N N . VAL B 1 53 ? 33.469 16.797 8.773 1 49.91 53 VAL B N 1
ATOM 2993 C CA . VAL B 1 53 ? 33.656 15.344 8.875 1 49.91 53 VAL B CA 1
ATOM 2994 C C . VAL B 1 53 ? 32.875 14.805 10.078 1 49.91 53 VAL B C 1
ATOM 2996 O O . VAL B 1 53 ? 33.125 15.227 11.211 1 49.91 53 VAL B O 1
ATOM 2999 N N . PRO B 1 54 ? 31.734 14.328 9.844 1 54.34 54 PRO B N 1
ATOM 3000 C CA . PRO B 1 54 ? 30.984 13.797 10.992 1 54.34 54 PRO B CA 1
ATOM 3001 C C . PRO B 1 54 ? 31.875 13 11.945 1 54.34 54 PRO B C 1
ATOM 3003 O O . PRO B 1 54 ? 32.906 12.477 11.539 1 54.34 54 PRO B O 1
ATOM 3006 N N . SER B 1 55 ? 31.734 13.195 13.203 1 59.47 55 SER B N 1
ATOM 3007 C CA . SER B 1 55 ? 32.375 12.344 14.195 1 59.47 55 SER B CA 1
ATOM 3008 C C . SER B 1 55 ? 32.438 10.898 13.719 1 59.47 55 SER B C 1
ATOM 3010 O O . SER B 1 55 ? 31.688 10.492 12.836 1 59.47 55 SER B O 1
ATOM 3012 N N . LYS B 1 56 ? 33.5 10.164 13.953 1 61.75 56 LYS B N 1
ATOM 3013 C CA . LYS B 1 56 ? 33.719 8.766 13.586 1 61.75 56 LYS B CA 1
ATOM 3014 C C . LYS B 1 56 ? 32.438 7.973 13.609 1 61.75 56 LYS B C 1
ATOM 3016 O O . LYS B 1 56 ? 32.188 7.156 12.719 1 61.75 56 LYS B O 1
ATOM 3021 N N . ARG B 1 57 ? 31.656 8.328 14.531 1 64.25 57 ARG B N 1
ATOM 3022 C CA . ARG B 1 57 ? 30.406 7.594 14.672 1 64.25 57 ARG B CA 1
ATOM 3023 C C . ARG B 1 57 ? 29.406 8 13.586 1 64.25 57 ARG B C 1
ATOM 3025 O O . ARG B 1 57 ? 28.719 7.152 13.016 1 64.25 57 ARG B O 1
ATOM 3032 N N . ARG B 1 58 ? 29.422 9.234 13.336 1 64.81 58 ARG B N 1
ATOM 3033 C CA . ARG B 1 58 ? 28.531 9.703 12.289 1 64.81 58 ARG B CA 1
ATOM 3034 C C . ARG B 1 58 ? 28.984 9.227 10.914 1 64.81 58 ARG B C 1
ATOM 3036 O O . ARG B 1 58 ? 28.156 8.859 10.07 1 64.81 58 ARG B O 1
ATOM 3043 N N . GLY B 1 59 ? 30.297 9.281 10.766 1 63.78 59 GLY B N 1
ATOM 3044 C CA . GLY B 1 59 ? 30.859 8.773 9.531 1 63.78 59 GLY B CA 1
ATOM 3045 C C . GLY B 1 59 ? 30.516 7.32 9.266 1 63.78 59 GLY B C 1
ATOM 3046 O O . GLY B 1 59 ? 30.156 6.957 8.141 1 63.78 59 GLY B O 1
ATOM 3047 N N . LEU B 1 60 ? 30.531 6.527 10.32 1 69.19 60 LEU B N 1
ATOM 3048 C CA . LEU B 1 60 ? 30.219 5.105 10.195 1 69.19 60 LEU B CA 1
ATOM 3049 C C . LEU B 1 60 ? 28.766 4.902 9.812 1 69.19 60 LEU B C 1
ATOM 3051 O O . LEU B 1 60 ? 28.438 4.039 8.992 1 69.19 60 LEU B O 1
ATOM 3055 N N . LYS B 1 61 ? 27.969 5.73 10.383 1 65.06 61 LYS B N 1
ATOM 3056 C CA . LYS B 1 61 ? 26.562 5.617 10.062 1 65.06 61 LYS B CA 1
ATOM 3057 C C . LYS B 1 61 ? 26.297 5.969 8.602 1 65.06 61 LYS B C 1
ATOM 3059 O O . LYS B 1 61 ? 25.5 5.305 7.93 1 65.06 61 LYS B O 1
ATOM 3064 N N . TYR B 1 62 ? 27.031 6.934 8.172 1 64.25 62 TYR B N 1
ATOM 3065 C CA . TYR B 1 62 ? 26.859 7.301 6.773 1 64.25 62 TYR B CA 1
ATOM 3066 C C . TYR B 1 62 ? 27.406 6.211 5.855 1 64.25 62 TYR B C 1
ATOM 3068 O O . TYR B 1 62 ? 26.797 5.898 4.828 1 64.25 62 TYR B O 1
ATOM 3076 N N . VAL B 1 63 ? 28.453 5.676 6.25 1 66.38 63 VAL B N 1
ATOM 3077 C CA . VAL B 1 63 ? 29.062 4.617 5.445 1 66.38 63 VAL B CA 1
ATOM 3078 C C . VAL B 1 63 ? 28.109 3.422 5.371 1 66.38 63 VAL B C 1
ATOM 3080 O O . VAL B 1 63 ? 27.906 2.846 4.301 1 66.38 63 VAL B O 1
ATOM 3083 N N . ILE B 1 64 ? 27.484 3.178 6.453 1 65.12 64 ILE B N 1
ATOM 3084 C CA . ILE B 1 64 ? 26.562 2.049 6.504 1 65.12 64 ILE B CA 1
ATOM 3085 C C . ILE B 1 64 ? 25.328 2.355 5.664 1 65.12 64 ILE B C 1
ATOM 3087 O O . ILE B 1 64 ? 24.875 1.513 4.887 1 65.12 64 ILE B O 1
ATOM 3091 N N . ALA B 1 65 ? 24.969 3.576 5.82 1 63.59 65 ALA B N 1
ATOM 3092 C CA . ALA B 1 65 ? 23.781 3.969 5.074 1 63.59 65 ALA B CA 1
ATOM 3093 C C . ALA B 1 65 ? 24.047 3.949 3.57 1 63.59 65 ALA B C 1
ATOM 3095 O O . ALA B 1 65 ? 23.219 3.455 2.797 1 63.59 65 ALA B O 1
ATOM 3096 N N . ILE B 1 66 ? 25.156 4.41 3.209 1 63.06 66 ILE B N 1
ATOM 3097 C CA . ILE B 1 66 ? 25.531 4.477 1.799 1 63.06 66 ILE B CA 1
ATOM 3098 C C . ILE B 1 66 ? 25.75 3.066 1.256 1 63.06 66 ILE B C 1
ATOM 3100 O O . ILE B 1 66 ? 25.328 2.758 0.134 1 63.06 66 ILE B O 1
ATOM 3104 N N . THR B 1 67 ? 26.312 2.232 2.072 1 64.19 67 THR B N 1
ATOM 3105 C CA . THR B 1 67 ? 26.562 0.854 1.661 1 64.19 67 THR B CA 1
ATOM 3106 C C . THR B 1 67 ? 25.25 0.113 1.441 1 64.19 67 THR B C 1
ATOM 3108 O O . THR B 1 67 ? 25.078 -0.596 0.446 1 64.19 67 THR B O 1
ATOM 3111 N N . ILE B 1 68 ? 24.391 0.397 2.309 1 62.97 68 ILE B N 1
ATOM 3112 C CA . ILE B 1 68 ? 23.078 -0.243 2.203 1 62.97 68 ILE B CA 1
ATOM 3113 C C . ILE B 1 68 ? 22.359 0.269 0.96 1 62.97 68 ILE B C 1
ATOM 3115 O O . ILE B 1 68 ? 21.766 -0.514 0.216 1 62.97 68 ILE B O 1
ATOM 3119 N N . ALA B 1 69 ? 22.562 1.545 0.803 1 62.84 69 ALA B N 1
ATOM 3120 C CA . ALA B 1 69 ? 21.953 2.15 -0.377 1 62.84 69 ALA B CA 1
ATOM 3121 C C . ALA B 1 69 ? 22.547 1.583 -1.659 1 62.84 69 ALA B C 1
ATOM 3123 O O . ALA B 1 69 ? 21.828 1.275 -2.609 1 62.84 69 ALA B O 1
ATOM 3124 N N . LEU B 1 70 ? 23.828 1.442 -1.675 1 63.31 70 LEU B N 1
ATOM 3125 C CA . LEU B 1 70 ? 24.531 0.93 -2.85 1 63.31 70 LEU B CA 1
ATOM 3126 C C . LEU B 1 70 ? 24.156 -0.524 -3.113 1 63.31 70 LEU B C 1
ATOM 3128 O O . LEU B 1 70 ? 23.984 -0.925 -4.266 1 63.31 70 LEU B O 1
ATOM 3132 N N . LEU B 1 71 ? 23.953 -1.227 -2.074 1 65.31 71 LEU B N 1
ATOM 3133 C CA . LEU B 1 71 ? 23.578 -2.633 -2.217 1 65.31 71 LEU B CA 1
ATOM 3134 C C . LEU B 1 71 ? 22.203 -2.775 -2.838 1 65.31 71 LEU B C 1
ATOM 3136 O O . LEU B 1 71 ? 21.953 -3.707 -3.605 1 65.31 71 LEU B O 1
ATOM 3140 N N . TRP B 1 72 ? 21.469 -1.748 -2.562 1 63.53 72 TRP B N 1
ATOM 3141 C CA . TRP B 1 72 ? 20.109 -1.804 -3.096 1 63.53 72 TRP B CA 1
ATOM 3142 C C . TRP B 1 72 ? 20.094 -1.384 -4.562 1 63.53 72 TRP B C 1
ATOM 3144 O O . TRP B 1 72 ? 19.156 -1.73 -5.297 1 63.53 72 TRP B O 1
ATOM 3154 N N . ILE B 1 73 ? 21.188 -0.764 -5.023 1 71.75 73 ILE B N 1
ATOM 3155 C CA . ILE B 1 73 ? 21.281 -0.27 -6.391 1 71.75 73 ILE B CA 1
ATOM 3156 C C . ILE B 1 73 ? 21.766 -1.385 -7.309 1 71.75 73 ILE B C 1
ATOM 3158 O O . ILE B 1 73 ? 21.5 -1.379 -8.508 1 71.75 73 ILE B O 1
ATOM 3162 N N . VAL B 1 74 ? 22.422 -2.307 -6.797 1 72.19 74 VAL B N 1
ATOM 3163 C CA . VAL B 1 74 ? 23.109 -3.338 -7.566 1 72.19 74 VAL B CA 1
ATOM 3164 C C . VAL B 1 74 ? 22.094 -4.129 -8.391 1 72.19 74 VAL B C 1
ATOM 3166 O O . VAL B 1 74 ? 22.297 -4.34 -9.586 1 72.19 74 VAL B O 1
ATOM 3169 N N . PRO B 1 75 ? 20.938 -4.48 -7.801 1 73 75 PRO B N 1
ATOM 3170 C CA . PRO B 1 75 ? 19.969 -5.223 -8.609 1 73 75 PRO B CA 1
ATOM 3171 C C . PRO B 1 75 ? 19.422 -4.398 -9.773 1 73 75 PRO B C 1
ATOM 3173 O O . PRO B 1 75 ? 19.125 -4.949 -10.844 1 73 75 PRO B O 1
ATOM 3176 N N . PHE B 1 76 ? 19.422 -3.182 -9.602 1 80.38 76 PHE B N 1
ATOM 3177 C CA . PHE B 1 76 ? 18.906 -2.322 -10.664 1 80.38 76 PHE B CA 1
ATOM 3178 C C . PHE B 1 76 ? 19.938 -2.186 -11.781 1 80.38 76 PHE B C 1
ATOM 3180 O O . PHE B 1 76 ? 19.578 -2.148 -12.961 1 80.38 76 PHE B O 1
ATOM 3187 N N . ILE B 1 77 ? 21.188 -2.094 -11.398 1 81.88 77 ILE B N 1
ATOM 3188 C CA . ILE B 1 77 ? 22.234 -2.066 -12.406 1 81.88 77 ILE B CA 1
ATOM 3189 C C . ILE B 1 77 ? 22.234 -3.381 -13.188 1 81.88 77 ILE B C 1
ATOM 3191 O O . ILE B 1 77 ? 22.375 -3.385 -14.414 1 81.88 77 ILE B O 1
ATOM 3195 N N . GLY B 1 78 ? 22.094 -4.402 -12.5 1 82.44 78 GLY B N 1
ATOM 3196 C CA . GLY B 1 78 ? 21.984 -5.703 -13.148 1 82.44 78 GLY B CA 1
ATOM 3197 C C . GLY B 1 78 ? 20.812 -5.793 -14.117 1 82.44 78 GLY B C 1
ATOM 3198 O O . GLY B 1 78 ? 20.938 -6.379 -15.195 1 82.44 78 GLY B O 1
ATOM 3199 N N . LEU B 1 79 ? 19.797 -5.223 -13.664 1 85.88 79 LEU B N 1
ATOM 3200 C CA . LEU B 1 79 ? 18.594 -5.211 -14.5 1 85.88 79 LEU B CA 1
ATOM 3201 C C . LEU B 1 79 ? 18.859 -4.438 -15.789 1 85.88 79 LEU B C 1
ATOM 3203 O O . LEU B 1 79 ? 18.469 -4.887 -16.875 1 85.88 79 LEU B O 1
ATOM 3207 N N . VAL B 1 80 ? 19.453 -3.314 -15.672 1 89.38 80 VAL B N 1
ATOM 3208 C CA . VAL B 1 80 ? 19.766 -2.502 -16.844 1 89.38 80 VAL B CA 1
ATOM 3209 C C . VAL B 1 80 ? 20.719 -3.26 -17.75 1 89.38 80 VAL B C 1
ATOM 3211 O O . VAL B 1 80 ? 20.516 -3.322 -18.969 1 89.38 80 VAL B O 1
ATOM 3214 N N . MET B 1 81 ? 21.672 -3.877 -17.172 1 89.31 81 MET B N 1
ATOM 3215 C CA . MET B 1 81 ? 22.656 -4.629 -17.953 1 89.31 81 MET B CA 1
ATOM 3216 C C . MET B 1 81 ? 22 -5.816 -18.641 1 89.31 81 MET B C 1
ATOM 3218 O O . MET B 1 81 ? 22.297 -6.105 -19.797 1 89.31 81 MET B O 1
ATOM 3222 N N . ALA B 1 82 ? 21.125 -6.445 -17.984 1 89 82 ALA B N 1
ATOM 3223 C CA . ALA B 1 82 ? 20.453 -7.605 -18.547 1 89 82 ALA B CA 1
ATOM 3224 C C . ALA B 1 82 ? 19.5 -7.188 -19.672 1 89 82 ALA B C 1
ATOM 3226 O O . ALA B 1 82 ? 19.281 -7.945 -20.625 1 89 82 ALA B O 1
ATOM 3227 N N . SER B 1 83 ? 18.984 -6 -19.562 1 92.94 83 SER B N 1
ATOM 3228 C CA . SER B 1 83 ? 17.984 -5.551 -20.531 1 92.94 83 SER B CA 1
ATOM 3229 C C . SER B 1 83 ? 18.625 -5.129 -21.844 1 92.94 83 SER B C 1
ATOM 3231 O O . SER B 1 83 ? 17.984 -5.156 -22.891 1 92.94 83 SER B O 1
ATOM 3233 N N . ILE B 1 84 ? 19.953 -4.742 -21.797 1 95.25 84 ILE B N 1
ATOM 3234 C CA . ILE B 1 84 ? 20.547 -4.156 -22.984 1 95.25 84 ILE B CA 1
ATOM 3235 C C . ILE B 1 84 ? 21.641 -5.078 -23.531 1 95.25 84 ILE B C 1
ATOM 3237 O O . ILE B 1 84 ? 22.484 -4.656 -24.328 1 95.25 84 ILE B O 1
ATOM 3241 N N . ARG B 1 85 ? 21.641 -6.32 -23.031 1 93.94 85 ARG B N 1
ATOM 3242 C CA . ARG B 1 85 ? 22.656 -7.273 -23.5 1 93.94 85 ARG B CA 1
ATOM 3243 C C . ARG B 1 85 ? 22 -8.594 -23.906 1 93.94 85 ARG B C 1
ATOM 3245 O O . ARG B 1 85 ? 20.922 -8.93 -23.438 1 93.94 85 ARG B O 1
ATOM 3252 N N . PRO B 1 86 ? 22.75 -9.312 -24.812 1 91.69 86 PRO B N 1
ATOM 3253 C CA . PRO B 1 86 ? 22.234 -10.641 -25.156 1 91.69 86 PRO B CA 1
ATOM 3254 C C . PRO B 1 86 ? 22.312 -11.625 -23.984 1 91.69 86 PRO B C 1
ATOM 3256 O O . PRO B 1 86 ? 23.172 -11.492 -23.125 1 91.69 86 PRO B O 1
ATOM 3259 N N . LEU B 1 87 ? 21.391 -12.5 -24.062 1 86.06 87 LEU B N 1
ATOM 3260 C CA . LEU B 1 87 ? 21.281 -13.484 -22.984 1 86.06 87 LEU B CA 1
ATOM 3261 C C . LEU B 1 87 ? 22.594 -14.234 -22.797 1 86.06 87 LEU B C 1
ATOM 3263 O O . LEU B 1 87 ? 22.984 -14.539 -21.672 1 86.06 87 LEU B O 1
ATOM 3267 N N . SER B 1 88 ? 23.281 -14.555 -23.828 1 85.81 88 SER B N 1
ATOM 3268 C CA . SER B 1 88 ? 24.516 -15.336 -23.797 1 85.81 88 SER B CA 1
ATOM 3269 C C . SER B 1 88 ? 25.594 -14.641 -22.953 1 85.81 88 SER B C 1
ATOM 3271 O O . SER B 1 88 ? 26.438 -15.305 -22.359 1 85.81 88 SER B O 1
ATOM 3273 N N . GLU B 1 89 ? 25.484 -13.312 -22.812 1 87.31 89 GLU B N 1
ATOM 3274 C CA . GLU B 1 89 ? 26.516 -12.547 -22.109 1 87.31 89 GLU B CA 1
ATOM 3275 C C . GLU B 1 89 ? 26.156 -12.375 -20.641 1 87.31 89 GLU B C 1
ATOM 3277 O O . GLU B 1 89 ? 27.016 -12.008 -19.828 1 87.31 89 GLU B O 1
ATOM 3282 N N . ILE B 1 90 ? 24.906 -12.672 -20.312 1 81.81 90 ILE B N 1
ATOM 3283 C CA . ILE B 1 90 ? 24.5 -12.336 -18.953 1 81.81 90 ILE B CA 1
ATOM 3284 C C . ILE B 1 90 ? 24.312 -13.617 -18.141 1 81.81 90 ILE B C 1
ATOM 3286 O O . ILE B 1 90 ? 24.219 -13.57 -16.922 1 81.81 90 ILE B O 1
ATOM 3290 N N . ILE B 1 91 ? 24.266 -14.711 -18.781 1 77.81 91 ILE B N 1
ATOM 3291 C CA . ILE B 1 91 ? 24.047 -15.984 -18.109 1 77.81 91 ILE B CA 1
ATOM 3292 C C . ILE B 1 91 ? 25.141 -16.219 -17.078 1 77.81 91 ILE B C 1
ATOM 3294 O O . ILE B 1 91 ? 24.891 -16.75 -15.992 1 77.81 91 ILE B O 1
ATOM 3298 N N . GLY B 1 92 ? 26.359 -15.852 -17.344 1 72.19 92 GLY B N 1
ATOM 3299 C CA . GLY B 1 92 ? 27.453 -16.016 -16.391 1 72.19 92 GLY B CA 1
ATOM 3300 C C . GLY B 1 92 ? 27.547 -14.898 -15.375 1 72.19 92 GLY B C 1
ATOM 3301 O O . GLY B 1 92 ? 28.391 -14.938 -14.477 1 72.19 92 GLY B O 1
ATOM 3302 N N . GLY B 1 93 ? 26.719 -13.945 -15.445 1 77.81 93 GLY B N 1
ATOM 3303 C CA . GLY B 1 93 ? 26.75 -12.781 -14.562 1 77.81 93 GLY B CA 1
ATOM 3304 C C . GLY B 1 93 ? 26.719 -11.469 -15.312 1 77.81 93 GLY B C 1
ATOM 3305 O O . GLY B 1 93 ? 27.5 -11.242 -16.234 1 77.81 93 GLY B O 1
ATOM 3306 N N . TRP B 1 94 ? 25.766 -10.648 -14.828 1 78.56 94 TRP B N 1
ATOM 3307 C CA . TRP B 1 94 ? 25.594 -9.375 -15.508 1 78.56 94 TRP B CA 1
ATOM 3308 C C . TRP B 1 94 ? 26.797 -8.461 -15.273 1 78.56 94 TRP B C 1
ATOM 3310 O O . TRP B 1 94 ? 26.969 -7.469 -15.984 1 78.56 94 TRP B O 1
ATOM 3320 N N . TRP B 1 95 ? 27.688 -8.867 -14.336 1 79.25 95 TRP B N 1
ATOM 3321 C CA . TRP B 1 95 ? 28.828 -8.031 -13.961 1 79.25 95 TRP B CA 1
ATOM 3322 C C . TRP B 1 95 ? 30 -8.258 -14.914 1 79.25 95 TRP B C 1
ATOM 3324 O O . TRP B 1 95 ? 31 -7.535 -14.852 1 79.25 95 TRP B O 1
ATOM 3334 N N . HIS B 1 96 ? 29.891 -9.273 -15.711 1 83.19 96 HIS B N 1
ATOM 3335 C CA . HIS B 1 96 ? 30.922 -9.477 -16.719 1 83.19 96 HIS B CA 1
ATOM 3336 C C . HIS B 1 96 ? 30.812 -8.461 -17.844 1 83.19 96 HIS B C 1
ATOM 3338 O O . HIS B 1 96 ? 29.969 -8.594 -18.719 1 83.19 96 HIS B O 1
ATOM 3344 N N . LEU B 1 97 ? 31.656 -7.43 -17.812 1 84.19 97 LEU B N 1
ATOM 3345 C CA . LEU B 1 97 ? 31.531 -6.305 -18.734 1 84.19 97 LEU B CA 1
ATOM 3346 C C . LEU B 1 97 ? 32.438 -6.484 -19.953 1 84.19 97 LEU B C 1
ATOM 3348 O O . LEU B 1 97 ? 32.312 -5.777 -20.953 1 84.19 97 LEU B O 1
ATOM 3352 N N . GLU B 1 98 ? 33.406 -7.395 -19.797 1 82.62 98 GLU B N 1
ATOM 3353 C CA . GLU B 1 98 ? 34.312 -7.59 -20.906 1 82.62 98 GLU B CA 1
ATOM 3354 C C . GLU B 1 98 ? 33.594 -8.133 -22.125 1 82.62 98 GLU B C 1
ATOM 3356 O O . GLU B 1 98 ? 32.906 -9.148 -22.047 1 82.62 98 GLU B O 1
ATOM 3361 N N . GLY B 1 99 ? 33.781 -7.477 -23.312 1 83.56 99 GLY B N 1
ATOM 3362 C CA . GLY B 1 99 ? 33.188 -7.914 -24.562 1 83.56 99 GLY B CA 1
ATOM 3363 C C . GLY B 1 99 ? 31.672 -7.691 -24.625 1 83.56 99 GLY B C 1
ATOM 3364 O O . GLY B 1 99 ? 30.969 -8.383 -25.359 1 83.56 99 GLY B O 1
ATOM 3365 N N . MET B 1 100 ? 31.25 -6.766 -23.875 1 85.88 100 MET B N 1
ATOM 3366 C CA . MET B 1 100 ? 29.812 -6.547 -23.812 1 85.88 100 MET B CA 1
ATOM 3367 C C . MET B 1 100 ? 29.297 -5.926 -25.109 1 85.88 100 MET B C 1
ATOM 3369 O O . MET B 1 100 ? 29.969 -5.098 -25.719 1 85.88 100 MET B O 1
ATOM 3373 N N . THR B 1 101 ? 28.188 -6.492 -25.594 1 91.69 101 THR B N 1
ATOM 3374 C CA . THR B 1 101 ? 27.438 -5.961 -26.734 1 91.69 101 THR B CA 1
ATOM 3375 C C . THR B 1 101 ? 26.141 -5.324 -26.266 1 91.69 101 THR B C 1
ATOM 3377 O O . THR B 1 101 ? 25.438 -5.887 -25.438 1 91.69 101 THR B O 1
ATOM 3380 N N . ILE B 1 102 ? 25.969 -4.102 -26.688 1 93.12 102 ILE B N 1
ATOM 3381 C CA . ILE B 1 102 ? 24.75 -3.393 -26.359 1 93.12 102 ILE B CA 1
ATOM 3382 C C . ILE B 1 102 ? 23.703 -3.643 -27.453 1 93.12 102 ILE B C 1
ATOM 3384 O O . ILE B 1 102 ? 24 -3.547 -28.641 1 93.12 102 ILE B O 1
ATOM 3388 N N . THR B 1 103 ? 22.578 -4.156 -27 1 93.56 103 THR B N 1
ATOM 3389 C CA . THR B 1 103 ? 21.484 -4.375 -27.953 1 93.56 103 THR B CA 1
ATOM 3390 C C . THR B 1 103 ? 20.156 -3.924 -27.359 1 93.56 103 THR B C 1
ATOM 3392 O O . THR B 1 103 ? 20 -3.883 -26.141 1 93.56 103 THR B O 1
ATOM 3395 N N . PHE B 1 104 ? 19.25 -3.52 -28.266 1 95.56 104 PHE B N 1
ATOM 3396 C CA . PHE B 1 104 ? 17.906 -3.158 -27.828 1 95.56 104 PHE B CA 1
ATOM 3397 C C . PHE B 1 104 ? 16.891 -4.195 -28.297 1 95.56 104 PHE B C 1
ATOM 3399 O O . PHE B 1 104 ? 15.68 -3.934 -28.312 1 95.56 104 PHE B O 1
ATOM 3406 N N . GLU B 1 105 ? 17.438 -5.336 -28.656 1 95 105 GLU B N 1
ATOM 3407 C CA . GLU B 1 105 ? 16.594 -6.422 -29.141 1 95 105 GLU B CA 1
ATOM 3408 C C . GLU B 1 105 ? 15.641 -6.91 -28.047 1 95 105 GLU B C 1
ATOM 3410 O O . GLU B 1 105 ? 14.5 -7.293 -28.344 1 95 105 GLU B O 1
ATOM 3415 N N . ASN B 1 106 ? 16.109 -6.891 -26.812 1 94.94 106 ASN B N 1
ATOM 3416 C CA . ASN B 1 106 ? 15.25 -7.297 -25.703 1 94.94 106 ASN B CA 1
ATOM 3417 C C . ASN B 1 106 ? 14.023 -6.391 -25.578 1 94.94 106 ASN B C 1
ATOM 3419 O O . ASN B 1 106 ? 12.93 -6.859 -25.281 1 94.94 106 ASN B O 1
ATOM 3423 N N . TYR B 1 107 ? 14.266 -5.16 -25.844 1 96.44 107 TYR B N 1
ATOM 3424 C CA . TYR B 1 107 ? 13.164 -4.207 -25.766 1 96.44 107 TYR B CA 1
ATOM 3425 C C . TYR B 1 107 ? 12.172 -4.426 -26.906 1 96.44 107 TYR B C 1
ATOM 3427 O O . TYR B 1 107 ? 10.953 -4.391 -26.688 1 96.44 107 TYR B O 1
ATOM 3435 N N . TYR B 1 108 ? 12.703 -4.641 -28.047 1 96.25 108 TYR B N 1
ATOM 3436 C CA . TYR B 1 108 ? 11.844 -4.895 -29.203 1 96.25 108 TYR B CA 1
ATOM 3437 C C . TYR B 1 108 ? 11.039 -6.176 -29.016 1 96.25 108 TYR B C 1
ATOM 3439 O O . TYR B 1 108 ? 9.828 -6.195 -29.25 1 96.25 108 TYR B O 1
ATOM 3447 N N . GLN B 1 109 ? 11.664 -7.176 -28.578 1 94.25 109 GLN B N 1
ATOM 3448 C CA . GLN B 1 109 ? 11.008 -8.469 -28.391 1 94.25 109 GLN B CA 1
ATOM 3449 C C . GLN B 1 109 ? 10 -8.414 -27.25 1 94.25 109 GLN B C 1
ATOM 3451 O O . GLN B 1 109 ? 8.938 -9.031 -27.328 1 94.25 109 GLN B O 1
ATOM 3456 N N . ALA B 1 110 ? 10.328 -7.719 -26.234 1 94.62 110 ALA B N 1
ATOM 3457 C CA . ALA B 1 110 ? 9.391 -7.578 -25.109 1 94.62 110 ALA B CA 1
ATOM 3458 C C . ALA B 1 110 ? 8.156 -6.781 -25.531 1 94.62 110 ALA B C 1
ATOM 3460 O O . ALA B 1 110 ? 7.031 -7.133 -25.172 1 94.62 110 ALA B O 1
ATOM 3461 N N . TRP B 1 111 ? 8.414 -5.758 -26.359 1 96.06 111 TRP B N 1
ATOM 3462 C CA . TRP B 1 111 ? 7.328 -4.891 -26.812 1 96.06 111 TRP B CA 1
ATOM 3463 C C . TRP B 1 111 ? 6.336 -5.66 -27.672 1 96.06 111 TRP B C 1
ATOM 3465 O O . TRP B 1 111 ? 5.125 -5.465 -27.562 1 96.06 111 TRP B O 1
ATOM 3475 N N . ASN B 1 112 ? 6.906 -6.57 -28.453 1 94.38 112 ASN B N 1
ATOM 3476 C CA . ASN B 1 112 ? 6.09 -7.285 -29.422 1 94.38 112 ASN B CA 1
ATOM 3477 C C . ASN B 1 112 ? 5.961 -8.766 -29.078 1 94.38 112 ASN B C 1
ATOM 3479 O O . ASN B 1 112 ? 5.766 -9.602 -29.953 1 94.38 112 ASN B O 1
ATOM 3483 N N . HIS B 1 113 ? 6.113 -8.984 -27.875 1 91.81 113 HIS B N 1
ATOM 3484 C CA . HIS B 1 113 ? 6.043 -10.383 -27.453 1 91.81 113 HIS B CA 1
ATOM 3485 C C . HIS B 1 113 ? 4.762 -11.039 -27.969 1 91.81 113 HIS B C 1
ATOM 3487 O O . HIS B 1 113 ? 3.701 -10.414 -27.984 1 91.81 113 HIS B O 1
ATOM 3493 N N . SER B 1 114 ? 4.82 -12.289 -28.266 1 87.94 114 SER B N 1
ATOM 3494 C CA . SER B 1 114 ? 3.725 -12.992 -28.922 1 87.94 114 SER B CA 1
ATOM 3495 C C . SER B 1 114 ? 2.566 -13.227 -27.953 1 87.94 114 SER B C 1
ATOM 3497 O O . SER B 1 114 ? 1.402 -13.039 -28.312 1 87.94 114 SER B O 1
ATOM 3499 N N . THR B 1 115 ? 2.842 -13.562 -26.766 1 85.5 115 THR B N 1
ATOM 3500 C CA . THR B 1 115 ? 1.799 -13.953 -25.828 1 85.5 115 THR B CA 1
ATOM 3501 C C . THR B 1 115 ? 1.413 -12.789 -24.922 1 85.5 115 THR B C 1
ATOM 3503 O O . THR B 1 115 ? 0.257 -12.672 -24.516 1 85.5 115 THR B O 1
ATOM 3506 N N . ALA B 1 116 ? 2.324 -12.023 -24.641 1 87.88 116 ALA B N 1
ATOM 3507 C CA . ALA B 1 116 ? 2.088 -10.914 -23.719 1 87.88 116 ALA B CA 1
ATOM 3508 C C . ALA B 1 116 ? 2.869 -9.672 -24.141 1 87.88 116 ALA B C 1
ATOM 3510 O O . ALA B 1 116 ? 3.814 -9.266 -23.453 1 87.88 116 ALA B O 1
ATOM 3511 N N . PRO B 1 117 ? 2.381 -9.07 -25.203 1 94.75 117 PRO B N 1
ATOM 3512 C CA . PRO B 1 117 ? 3.096 -7.883 -25.672 1 94.75 117 PRO B CA 1
ATOM 3513 C C . PRO B 1 117 ? 3.07 -6.738 -24.656 1 94.75 117 PRO B C 1
ATOM 3515 O O . PRO B 1 117 ? 1.994 -6.258 -24.281 1 94.75 117 PRO B O 1
ATOM 3518 N N . MET B 1 118 ? 4.227 -6.289 -24.344 1 96.12 118 MET B N 1
ATOM 3519 C CA . MET B 1 118 ? 4.359 -5.277 -23.297 1 96.12 118 MET B CA 1
ATOM 3520 C C . MET B 1 118 ? 3.727 -3.961 -23.734 1 96.12 118 MET B C 1
ATOM 3522 O O . MET B 1 118 ? 3.172 -3.229 -22.906 1 96.12 118 MET B O 1
ATOM 3526 N N . GLY B 1 119 ? 3.768 -3.699 -25.031 1 97.06 119 GLY B N 1
ATOM 3527 C CA . GLY B 1 119 ? 3.121 -2.488 -25.5 1 97.06 119 GLY B CA 1
ATOM 3528 C C . GLY B 1 119 ? 1.641 -2.432 -25.172 1 97.06 119 GLY B C 1
ATOM 3529 O O . GLY B 1 119 ? 1.145 -1.412 -24.703 1 97.06 119 GLY B O 1
ATOM 3530 N N . GLN B 1 120 ? 0.998 -3.461 -25.453 1 97.06 120 GLN B N 1
ATOM 3531 C CA . GLN B 1 120 ? -0.427 -3.557 -25.156 1 97.06 120 GLN B CA 1
ATOM 3532 C C . GLN B 1 120 ? -0.67 -3.6 -23.656 1 97.06 120 GLN B C 1
ATOM 3534 O O . GLN B 1 120 ? -1.6 -2.965 -23.141 1 97.06 120 GLN B O 1
ATOM 3539 N N . ALA B 1 121 ? 0.131 -4.309 -23 1 97.5 121 ALA B N 1
ATOM 3540 C CA . ALA B 1 121 ? -0.013 -4.438 -21.547 1 97.5 121 ALA B CA 1
ATOM 3541 C C . ALA B 1 121 ? 0.154 -3.088 -20.859 1 97.5 121 ALA B C 1
ATOM 3543 O O . ALA B 1 121 ? -0.557 -2.783 -19.891 1 97.5 121 ALA B O 1
ATOM 3544 N N . LEU B 1 122 ? 1.09 -2.318 -21.344 1 97.88 122 LEU B N 1
ATOM 3545 C CA . LEU B 1 122 ? 1.295 -0.987 -20.781 1 97.88 122 LEU B CA 1
ATOM 3546 C C . LEU B 1 122 ? 0.083 -0.097 -21.047 1 97.88 122 LEU B C 1
ATOM 3548 O O . LEU B 1 122 ? -0.352 0.637 -20.156 1 97.88 122 LEU B O 1
ATOM 3552 N N . ARG B 1 123 ? -0.42 -0.167 -22.188 1 98 123 ARG B N 1
ATOM 3553 C CA . ARG B 1 123 ? -1.62 0.599 -22.5 1 98 123 ARG B CA 1
ATOM 3554 C C . ARG B 1 123 ? -2.779 0.206 -21.594 1 98 123 ARG B C 1
ATOM 3556 O O . ARG B 1 123 ? -3.48 1.07 -21.062 1 98 123 ARG B O 1
ATOM 3563 N N . ASN B 1 124 ? -2.973 -1.078 -21.453 1 98.44 124 ASN B N 1
ATOM 3564 C CA . ASN B 1 124 ? -4.016 -1.57 -20.562 1 98.44 124 ASN B CA 1
ATOM 3565 C C . ASN B 1 124 ? -3.807 -1.077 -19.125 1 98.44 124 ASN B C 1
ATOM 3567 O O . ASN B 1 124 ? -4.77 -0.732 -18.438 1 98.44 124 ASN B O 1
ATOM 3571 N N . THR B 1 125 ? -2.576 -1.084 -18.719 1 98.38 125 THR B N 1
ATOM 3572 C CA . THR B 1 125 ? -2.25 -0.635 -17.359 1 98.38 125 THR B CA 1
ATOM 3573 C C . THR B 1 125 ? -2.605 0.838 -17.188 1 98.38 125 THR B C 1
ATOM 3575 O O . THR B 1 125 ? -3.133 1.232 -16.141 1 98.38 125 THR B O 1
ATOM 3578 N N . PHE B 1 126 ? -2.402 1.636 -18.234 1 98.5 126 PHE B N 1
ATOM 3579 C CA . PHE B 1 126 ? -2.785 3.041 -18.188 1 98.5 126 PHE B CA 1
ATOM 3580 C C . PHE B 1 126 ? -4.301 3.186 -18.094 1 98.5 126 PHE B C 1
ATOM 3582 O O . PHE B 1 126 ? -4.801 3.99 -17.297 1 98.5 126 PHE B O 1
ATOM 3589 N N . ILE B 1 127 ? -4.957 2.486 -18.828 1 98.56 127 ILE B N 1
ATOM 3590 C CA . ILE B 1 127 ? -6.41 2.574 -18.906 1 98.56 127 ILE B CA 1
ATOM 3591 C C . ILE B 1 127 ? -7.023 2.264 -17.547 1 98.56 127 ILE B C 1
ATOM 3593 O O . ILE B 1 127 ? -7.992 2.902 -17.141 1 98.56 127 ILE B O 1
ATOM 3597 N N . VAL B 1 128 ? -6.441 1.36 -16.828 1 98.62 128 VAL B N 1
ATOM 3598 C CA . VAL B 1 128 ? -6.984 0.941 -15.539 1 98.62 128 VAL B CA 1
ATOM 3599 C C . VAL B 1 128 ? -6.492 1.883 -14.445 1 98.62 128 VAL B C 1
ATOM 3601 O O . VAL B 1 128 ? -7.281 2.33 -13.609 1 98.62 128 VAL B O 1
ATOM 3604 N N . THR B 1 129 ? -5.25 2.223 -14.477 1 98.5 129 THR B N 1
ATOM 3605 C CA . THR B 1 129 ? -4.609 2.912 -13.359 1 98.5 129 THR B CA 1
ATOM 3606 C C . THR B 1 129 ? -5.094 4.355 -13.266 1 98.5 129 THR B C 1
ATOM 3608 O O . THR B 1 129 ? -5.406 4.844 -12.18 1 98.5 129 THR B O 1
ATOM 3611 N N . ILE B 1 130 ? -5.215 5.062 -14.383 1 98 130 ILE B N 1
ATOM 3612 C CA . ILE B 1 130 ? -5.488 6.492 -14.367 1 98 130 ILE B CA 1
ATOM 3613 C C . ILE B 1 130 ? -6.863 6.754 -13.766 1 98 130 ILE B C 1
ATOM 3615 O O . ILE B 1 130 ? -6.988 7.484 -12.773 1 98 130 ILE B O 1
ATOM 3619 N N . PRO B 1 131 ? -7.891 6.109 -14.242 1 98.25 131 PRO B N 1
ATOM 3620 C CA . PRO B 1 131 ? -9.188 6.383 -13.625 1 98.25 131 PRO B CA 1
ATOM 3621 C C . PRO B 1 131 ? -9.281 5.883 -12.188 1 98.25 131 PRO B C 1
ATOM 3623 O O . PRO B 1 131 ? -9.914 6.523 -11.344 1 98.25 131 PRO B O 1
ATOM 3626 N N . ALA B 1 132 ? -8.68 4.727 -11.891 1 97.94 132 ALA B N 1
ATOM 3627 C CA . ALA B 1 132 ? -8.727 4.18 -10.531 1 97.94 132 ALA B CA 1
ATOM 3628 C C . ALA B 1 132 ? -8.094 5.145 -9.531 1 97.94 132 ALA B C 1
ATOM 3630 O O . ALA B 1 132 ? -8.625 5.344 -8.438 1 97.94 132 ALA B O 1
ATOM 3631 N N . VAL B 1 133 ? -7 5.746 -9.93 1 97.69 133 VAL B N 1
ATOM 3632 C CA . VAL B 1 133 ? -6.281 6.664 -9.047 1 97.69 133 VAL B CA 1
ATOM 3633 C C . VAL B 1 133 ? -7.047 7.98 -8.93 1 97.69 133 VAL B C 1
ATOM 3635 O O . VAL B 1 133 ? -7.23 8.508 -7.832 1 97.69 133 VAL B O 1
ATOM 3638 N N . LEU B 1 134 ? -7.527 8.523 -10.047 1 97.25 134 LEU B N 1
ATOM 3639 C CA . LEU B 1 134 ? -8.211 9.812 -10.055 1 97.25 134 LEU B CA 1
ATOM 3640 C C . LEU B 1 134 ? -9.492 9.75 -9.227 1 97.25 134 LEU B C 1
ATOM 3642 O O . LEU B 1 134 ? -9.766 10.656 -8.438 1 97.25 134 LEU B O 1
ATOM 3646 N N . VAL B 1 135 ? -10.219 8.703 -9.398 1 95.62 135 VAL B N 1
ATOM 3647 C CA . VAL B 1 135 ? -11.484 8.578 -8.688 1 95.62 135 VAL B CA 1
ATOM 3648 C C . VAL B 1 135 ? -11.227 8.391 -7.195 1 95.62 135 VAL B C 1
ATOM 3650 O O . VAL B 1 135 ? -11.906 8.992 -6.355 1 95.62 135 VAL B O 1
ATOM 3653 N N . VAL B 1 136 ? -10.25 7.574 -6.859 1 95.19 136 VAL B N 1
ATOM 3654 C CA . VAL B 1 136 ? -9.922 7.344 -5.457 1 95.19 136 VAL B CA 1
ATOM 3655 C C . VAL B 1 136 ? -9.438 8.641 -4.816 1 95.19 136 VAL B C 1
ATOM 3657 O O . VAL B 1 136 ? -9.766 8.93 -3.662 1 95.19 136 VAL B O 1
ATOM 3660 N N . MET B 1 137 ? -8.648 9.383 -5.555 1 94.5 137 MET B N 1
ATOM 3661 C CA . MET B 1 137 ? -8.164 10.672 -5.055 1 94.5 137 MET B CA 1
ATOM 3662 C C . MET B 1 137 ? -9.328 11.625 -4.816 1 94.5 137 MET B C 1
ATOM 3664 O O . MET B 1 137 ? -9.398 12.273 -3.77 1 94.5 137 MET B O 1
ATOM 3668 N N . LEU B 1 138 ? -10.172 11.711 -5.711 1 92.56 138 LEU B N 1
ATOM 3669 C CA . LEU B 1 138 ? -11.32 12.617 -5.613 1 92.56 138 LEU B CA 1
ATOM 3670 C C . LEU B 1 138 ? -12.227 12.227 -4.453 1 92.56 138 LEU B C 1
ATOM 3672 O O . LEU B 1 138 ? -12.539 13.055 -3.598 1 92.56 138 LEU B O 1
ATOM 3676 N N . LEU B 1 139 ? -12.57 10.977 -4.422 1 90.31 139 LEU B N 1
ATOM 3677 C CA . LEU B 1 139 ? -13.453 10.5 -3.363 1 90.31 139 LEU B CA 1
ATOM 3678 C C . LEU B 1 139 ? -12.75 10.547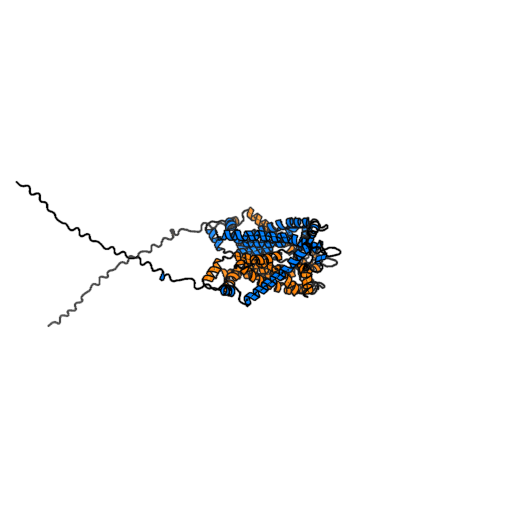 -2.008 1 90.31 139 LEU B C 1
ATOM 3680 O O . LEU B 1 139 ? -13.383 10.844 -0.989 1 90.31 139 LEU B O 1
ATOM 3684 N N . GLY B 1 140 ? -11.477 10.227 -2.008 1 92.56 140 GLY B N 1
ATOM 3685 C CA . GLY B 1 140 ? -10.711 10.234 -0.771 1 92.56 140 GLY B CA 1
ATOM 3686 C C . GLY B 1 140 ? -10.617 11.609 -0.136 1 92.56 140 GLY B C 1
ATOM 3687 O O . GLY B 1 140 ? -10.836 11.758 1.067 1 92.56 140 GLY B O 1
ATOM 3688 N N . VAL B 1 141 ? -10.289 12.578 -0.941 1 90.62 141 VAL B N 1
ATOM 3689 C CA . VAL B 1 141 ? -10.18 13.953 -0.452 1 90.62 141 VAL B CA 1
ATOM 3690 C C . VAL B 1 141 ? -11.539 14.43 0.05 1 90.62 141 VAL B C 1
ATOM 3692 O O . VAL B 1 141 ? -11.633 15.062 1.108 1 90.62 141 VAL B O 1
ATOM 3695 N N . MET B 1 142 ? -12.539 14.109 -0.651 1 86.81 142 MET B N 1
ATOM 3696 C CA . MET B 1 142 ? -13.891 14.531 -0.294 1 86.81 142 MET B CA 1
ATOM 3697 C C . MET B 1 142 ? -14.336 13.867 1.003 1 86.81 142 MET B C 1
ATOM 3699 O O . MET B 1 142 ? -15.07 14.469 1.793 1 86.81 142 MET B O 1
ATOM 3703 N N . ALA B 1 143 ? -13.938 12.727 1.21 1 89.56 143 ALA B N 1
ATOM 3704 C CA . ALA B 1 143 ? -14.359 11.984 2.398 1 89.56 143 ALA B CA 1
ATOM 3705 C C . ALA B 1 143 ? -13.484 12.344 3.6 1 89.56 143 ALA B C 1
ATOM 3707 O O . ALA B 1 143 ? -13.969 12.383 4.734 1 89.56 143 ALA B O 1
ATOM 3708 N N . ALA B 1 144 ? -12.266 12.586 3.371 1 93.44 144 ALA B N 1
ATOM 3709 C CA . ALA B 1 144 ? -11.312 12.812 4.453 1 93.44 144 ALA B CA 1
ATOM 3710 C C . ALA B 1 144 ? -11.633 14.094 5.215 1 93.44 144 ALA B C 1
ATOM 3712 O O . ALA B 1 144 ? -11.508 14.148 6.438 1 93.44 144 ALA B O 1
ATOM 3713 N N . TYR B 1 145 ? -12.094 15.117 4.547 1 91.56 145 TYR B N 1
ATOM 3714 C CA . TYR B 1 145 ? -12.305 16.422 5.164 1 91.56 145 TYR B CA 1
ATOM 3715 C C . TYR B 1 145 ? -13.422 16.359 6.199 1 91.56 145 TYR B C 1
ATOM 3717 O O . TYR B 1 145 ? -13.227 16.75 7.352 1 91.56 145 TYR B O 1
ATOM 3725 N N . PRO B 1 146 ? -14.602 15.82 5.824 1 89.88 146 PRO B N 1
ATOM 3726 C CA . PRO B 1 146 ? -15.641 15.695 6.848 1 89.88 146 PRO B CA 1
ATOM 3727 C C . PRO B 1 146 ? -15.227 14.805 8.008 1 89.88 146 PRO B C 1
ATOM 3729 O O . PRO B 1 146 ? -15.594 15.062 9.156 1 89.88 146 PRO B O 1
ATOM 3732 N N . PHE B 1 147 ? -14.477 13.859 7.785 1 90.31 147 PHE B N 1
ATOM 3733 C CA . PHE B 1 147 ? -14.047 12.961 8.852 1 90.31 147 PHE B CA 1
ATOM 3734 C C . PHE B 1 147 ? -13.047 13.648 9.766 1 90.31 147 PHE B C 1
ATOM 3736 O O . PHE B 1 147 ? -12.938 13.305 10.945 1 90.31 147 PHE B O 1
ATOM 3743 N N . ALA B 1 148 ? -12.383 14.633 9.273 1 90.75 148 ALA B N 1
ATOM 3744 C CA . ALA B 1 148 ? -11.383 15.352 10.062 1 90.75 148 ALA B CA 1
ATOM 3745 C C . ALA B 1 148 ? -12.016 16.531 10.797 1 90.75 148 ALA B C 1
ATOM 3747 O O . ALA B 1 148 ? -11.594 16.875 11.906 1 90.75 148 ALA B O 1
ATOM 3748 N N . ARG B 1 149 ? -13.039 17.125 10.227 1 90.38 149 ARG B N 1
ATOM 3749 C CA . ARG B 1 149 ? -13.438 18.438 10.719 1 90.38 149 ARG B CA 1
ATOM 3750 C C . ARG B 1 149 ? -14.875 18.422 11.227 1 90.38 149 ARG B C 1
ATOM 3752 O O . ARG B 1 149 ? -15.25 19.219 12.094 1 90.38 149 ARG B O 1
ATOM 3759 N N . PHE B 1 150 ? -15.648 17.594 10.703 1 88.31 150 PHE B N 1
ATOM 3760 C CA . PHE B 1 150 ? -17.062 17.656 11.031 1 88.31 150 PHE B CA 1
ATOM 3761 C C . PHE B 1 150 ? -17.422 16.609 12.078 1 88.31 150 PHE B C 1
ATOM 3763 O O . PHE B 1 150 ? -16.703 15.625 12.25 1 88.31 150 PHE B O 1
ATOM 3770 N N . GLU B 1 151 ? -18.469 17.047 12.805 1 86.56 151 GLU B N 1
ATOM 3771 C CA . GLU B 1 151 ? -19.141 16.078 13.672 1 86.56 151 GLU B CA 1
ATOM 3772 C C . GLU B 1 151 ? -20.531 15.727 13.148 1 86.56 151 GLU B C 1
ATOM 3774 O O . GLU B 1 151 ? -21.344 16.609 12.906 1 86.56 151 GLU B O 1
ATOM 3779 N N . PHE B 1 152 ? -20.672 14.547 12.711 1 81.69 152 PHE B N 1
ATOM 3780 C CA . PHE B 1 152 ? -21.969 14.102 12.203 1 81.69 152 PHE B CA 1
ATOM 3781 C C . PHE B 1 152 ? -22.312 12.727 12.758 1 81.69 152 PHE B C 1
ATOM 3783 O O . PHE B 1 152 ? -21.453 12.008 13.242 1 81.69 152 PHE B O 1
ATOM 3790 N N . PRO B 1 153 ? -23.656 12.586 12.703 1 81.06 153 PRO B N 1
ATOM 3791 C CA . PRO B 1 153 ? -24.078 11.289 13.242 1 81.06 153 PRO B CA 1
ATOM 3792 C C . PRO B 1 153 ? -23.469 10.109 12.469 1 81.06 153 PRO B C 1
ATOM 3794 O O . PRO B 1 153 ? -23.312 10.188 11.25 1 81.06 153 PRO B O 1
ATOM 3797 N N . LEU B 1 154 ? -23.078 9.016 13.008 1 80.62 154 LEU B N 1
ATOM 3798 C CA . LEU B 1 154 ? -22.562 7.762 12.461 1 80.62 154 LEU B CA 1
ATOM 3799 C C . LEU B 1 154 ? -21.125 7.926 11.977 1 80.62 154 LEU B C 1
ATOM 3801 O O . LEU B 1 154 ? -20.625 7.086 11.227 1 80.62 154 LEU B O 1
ATOM 3805 N N . LYS B 1 155 ? -20.547 9.016 12.25 1 85.88 155 LYS B N 1
ATOM 3806 C CA . LYS B 1 155 ? -19.172 9.281 11.836 1 85.88 155 LYS B CA 1
ATOM 3807 C C . LYS B 1 155 ? -18.25 8.133 12.227 1 85.88 155 LYS B C 1
ATOM 3809 O O . LYS B 1 155 ? -17.516 7.613 11.383 1 85.88 155 LYS B O 1
ATOM 3814 N N . ARG B 1 156 ? -18.422 7.758 13.414 1 83.31 156 ARG B N 1
ATOM 3815 C CA . ARG B 1 156 ? -17.547 6.711 13.93 1 83.31 156 ARG B CA 1
ATOM 3816 C C . ARG B 1 156 ? -17.828 5.379 13.242 1 83.31 156 ARG B C 1
ATOM 3818 O O . ARG B 1 156 ? -16.891 4.664 12.867 1 83.31 156 ARG B O 1
ATOM 3825 N N . THR B 1 157 ? -19.047 5.148 13.078 1 82.12 157 THR B N 1
ATOM 3826 C CA . THR B 1 157 ? -19.438 3.893 12.445 1 82.12 157 THR B CA 1
ATOM 3827 C C . THR B 1 157 ? -18.984 3.855 10.992 1 82.12 157 THR B C 1
ATOM 3829 O O . THR B 1 157 ? -18.469 2.836 10.523 1 82.12 157 THR B O 1
ATOM 3832 N N . LEU B 1 158 ? -19.141 4.965 10.312 1 83 158 LEU B N 1
ATOM 3833 C CA . LEU B 1 158 ? -18.75 5.023 8.906 1 83 158 LEU B CA 1
ATOM 3834 C C . LEU B 1 158 ? -17.234 4.906 8.758 1 83 158 LEU B C 1
ATOM 3836 O O . LEU B 1 158 ? -16.75 4.234 7.848 1 83 158 LEU B O 1
ATOM 3840 N N . PHE B 1 159 ? -16.625 5.531 9.609 1 85.38 159 PHE B N 1
ATOM 3841 C CA . PHE B 1 159 ? -15.164 5.461 9.562 1 85.38 159 PHE B CA 1
ATOM 3842 C C . PHE B 1 159 ? -14.68 4.051 9.867 1 85.38 159 PHE B C 1
ATOM 3844 O O . PHE B 1 159 ? -13.742 3.557 9.234 1 85.38 159 PHE B O 1
ATOM 3851 N N . PHE B 1 160 ? -15.32 3.389 10.75 1 81.12 160 PHE B N 1
ATOM 3852 C CA . PHE B 1 160 ? -14.984 2.01 11.086 1 81.12 160 PHE B CA 1
ATOM 3853 C C . PHE B 1 160 ? -15.227 1.088 9.891 1 81.12 160 PHE B C 1
ATOM 3855 O O . PHE B 1 160 ? -14.461 0.147 9.664 1 81.12 160 PHE B O 1
ATOM 3862 N N . LEU B 1 161 ? -16.219 1.32 9.242 1 81.94 161 LEU B N 1
ATOM 3863 C CA . LEU B 1 161 ? -16.516 0.51 8.07 1 81.94 161 LEU B CA 1
ATOM 3864 C C . LEU B 1 161 ? -15.43 0.65 7.016 1 81.94 161 LEU B C 1
ATOM 3866 O O . LEU B 1 161 ? -15.062 -0.328 6.359 1 81.94 161 LEU B O 1
ATOM 3870 N N . ILE B 1 162 ? -14.984 1.813 6.84 1 83.44 162 ILE B N 1
ATOM 3871 C CA . ILE B 1 162 ? -13.891 2.064 5.898 1 83.44 162 ILE B CA 1
ATOM 3872 C C . ILE B 1 162 ? -12.648 1.288 6.328 1 83.44 162 ILE B C 1
ATOM 3874 O O . ILE B 1 162 ? -11.992 0.656 5.5 1 83.44 162 ILE B O 1
ATOM 3878 N N . LEU B 1 163 ? -12.422 1.229 7.562 1 82.69 163 LEU B N 1
ATOM 3879 C CA . LEU B 1 163 ? -11.258 0.531 8.102 1 82.69 163 LEU B CA 1
ATOM 3880 C C . LEU B 1 163 ? -11.422 -0.979 7.961 1 82.69 163 LEU B C 1
ATOM 3882 O O . LEU B 1 163 ? -10.438 -1.695 7.766 1 82.69 163 LEU B O 1
ATOM 3886 N N . LEU B 1 164 ? -12.633 -1.414 8.086 1 83.25 164 LEU B N 1
ATOM 3887 C CA . LEU B 1 164 ? -12.922 -2.836 7.938 1 83.25 164 LEU B CA 1
ATOM 3888 C C . LEU B 1 164 ? -12.578 -3.316 6.531 1 83.25 164 LEU B C 1
ATOM 3890 O O . LEU B 1 164 ? -12.023 -4.406 6.359 1 83.25 164 LEU B O 1
ATOM 3894 N N . VAL B 1 165 ? -12.867 -2.553 5.578 1 81.19 165 VAL B N 1
ATOM 3895 C CA . VAL B 1 165 ? -12.562 -2.893 4.191 1 81.19 165 VAL B CA 1
ATOM 3896 C C . VAL B 1 165 ? -11.047 -2.961 4.004 1 81.19 165 VAL B C 1
ATOM 3898 O O . VAL B 1 165 ? -10.539 -3.861 3.334 1 81.19 165 VAL B O 1
ATOM 3901 N N . MET B 1 166 ? -10.367 -2.088 4.582 1 83.62 166 MET B N 1
ATOM 3902 C CA . MET B 1 166 ? -8.906 -2.039 4.496 1 83.62 166 MET B CA 1
ATOM 3903 C C . MET B 1 166 ? -8.281 -3.26 5.16 1 83.62 166 MET B C 1
ATOM 3905 O O . MET B 1 166 ? -7.227 -3.73 4.73 1 83.62 166 MET B O 1
ATOM 3909 N N . ALA B 1 167 ? -8.984 -3.75 6.113 1 86.12 167 ALA B N 1
ATOM 3910 C CA . ALA B 1 167 ? -8.453 -4.852 6.902 1 86.12 167 ALA B CA 1
ATOM 3911 C C . ALA B 1 167 ? -8.656 -6.188 6.195 1 86.12 167 ALA B C 1
ATOM 3913 O O . ALA B 1 167 ? -8.055 -7.195 6.566 1 86.12 167 ALA B O 1
ATOM 3914 N N . ALA B 1 168 ? -9.492 -6.199 5.273 1 86.12 168 ALA B N 1
ATOM 3915 C CA . ALA B 1 168 ? -9.82 -7.438 4.574 1 86.12 168 ALA B CA 1
ATOM 3916 C C . ALA B 1 168 ? -8.641 -7.93 3.742 1 86.12 168 ALA B C 1
ATOM 3918 O O . ALA B 1 168 ? -7.984 -7.141 3.057 1 86.12 168 ALA B O 1
ATOM 3919 N N . PRO B 1 169 ? -8.312 -9.188 3.842 1 86.19 169 PRO B N 1
ATOM 3920 C CA . PRO B 1 169 ? -7.293 -9.727 2.938 1 86.19 169 PRO B CA 1
ATOM 3921 C C . PRO B 1 169 ? -7.719 -9.68 1.473 1 86.19 169 PRO B C 1
ATOM 3923 O O . PRO B 1 169 ? -8.906 -9.789 1.168 1 86.19 169 PRO B O 1
ATOM 3926 N N . PRO B 1 170 ? -6.773 -9.516 0.629 1 85.06 170 PRO B N 1
ATOM 3927 C CA . PRO B 1 170 ? -7.113 -9.406 -0.792 1 85.06 170 PRO B CA 1
ATOM 3928 C C . PRO B 1 170 ? -7.844 -10.641 -1.319 1 85.06 170 PRO B C 1
ATOM 3930 O O . PRO B 1 170 ? -8.672 -10.531 -2.223 1 85.06 170 PRO B O 1
ATOM 3933 N N . GLU B 1 171 ? -7.543 -11.742 -0.823 1 82.38 171 GLU B N 1
ATOM 3934 C CA . GLU B 1 171 ? -8.195 -12.977 -1.254 1 82.38 171 GLU B CA 1
ATOM 3935 C C . GLU B 1 171 ? -9.695 -12.938 -0.985 1 82.38 171 GLU B C 1
ATOM 3937 O O . GLU B 1 171 ? -10.492 -13.43 -1.788 1 82.38 171 GLU B O 1
ATOM 3942 N N . LEU B 1 172 ? -10 -12.414 0.169 1 78.56 172 LEU B N 1
ATOM 3943 C CA . LEU B 1 172 ? -11.414 -12.266 0.496 1 78.56 172 LEU B CA 1
ATOM 3944 C C . LEU B 1 172 ? -12.102 -11.312 -0.479 1 78.56 172 LEU B C 1
ATOM 3946 O O . LEU B 1 172 ? -13.227 -11.562 -0.916 1 78.56 172 LEU B O 1
ATOM 3950 N N . VAL B 1 173 ? -11.445 -10.266 -0.729 1 81.38 173 VAL B N 1
ATOM 3951 C CA . VAL B 1 173 ? -11.984 -9.289 -1.665 1 81.38 173 VAL B CA 1
ATOM 3952 C C . VAL B 1 173 ? -12.156 -9.922 -3.041 1 81.38 173 VAL B C 1
ATOM 3954 O O . VAL B 1 173 ? -13.172 -9.719 -3.705 1 81.38 173 VAL B O 1
ATOM 3957 N N . ALA B 1 174 ? -11.18 -10.695 -3.389 1 84.31 174 ALA B N 1
ATOM 3958 C CA . ALA B 1 174 ? -11.242 -11.375 -4.684 1 84.31 174 ALA B CA 1
ATOM 3959 C C . ALA B 1 174 ? -12.406 -12.359 -4.73 1 84.31 174 ALA B C 1
ATOM 3961 O O . ALA B 1 174 ? -13.18 -12.375 -5.691 1 84.31 174 ALA B O 1
ATOM 3962 N N . MET B 1 175 ? -12.516 -13.109 -3.748 1 75.69 175 MET B N 1
ATOM 3963 C CA . MET B 1 175 ? -13.555 -14.133 -3.709 1 75.69 175 MET B CA 1
ATOM 3964 C C . MET B 1 175 ? -14.945 -13.492 -3.656 1 75.69 175 MET B C 1
ATOM 3966 O O . MET B 1 175 ? -15.867 -13.945 -4.332 1 75.69 175 MET B O 1
ATOM 3970 N N . GLY B 1 176 ? -15.078 -12.484 -2.875 1 75.31 176 GLY B N 1
ATOM 3971 C CA . GLY B 1 176 ? -16.359 -11.812 -2.729 1 75.31 176 GLY B CA 1
ATOM 3972 C C . GLY B 1 176 ? -16.812 -11.109 -3.994 1 75.31 176 GLY B C 1
ATOM 3973 O O . GLY B 1 176 ? -18.016 -11.039 -4.277 1 75.31 176 GLY B O 1
ATOM 3974 N N . ASN B 1 177 ? -15.852 -10.633 -4.762 1 80.88 177 ASN B N 1
ATOM 3975 C CA . ASN B 1 177 ? -16.203 -9.859 -5.941 1 80.88 177 ASN B CA 1
ATOM 3976 C C . ASN B 1 177 ? -16.25 -10.727 -7.195 1 80.88 177 ASN B C 1
ATOM 3978 O O . ASN B 1 177 ? -16.797 -10.32 -8.219 1 80.88 177 ASN B O 1
ATOM 3982 N N . TYR B 1 178 ? -15.688 -11.859 -7.098 1 83.19 178 TYR B N 1
ATOM 3983 C CA . TYR B 1 178 ? -15.594 -12.719 -8.273 1 83.19 178 TYR B CA 1
ATOM 3984 C C . TYR B 1 178 ? -16.969 -13 -8.859 1 83.19 178 TYR B C 1
ATOM 3986 O O . TYR B 1 178 ? -17.234 -12.688 -10.023 1 83.19 178 TYR B O 1
ATOM 3994 N N . ASN B 1 179 ? -17.859 -13.508 -8.039 1 77.06 179 ASN B N 1
ATOM 3995 C CA . ASN B 1 179 ? -19.188 -13.852 -8.508 1 77.06 179 ASN B CA 1
ATOM 3996 C C . ASN B 1 179 ? -20 -12.609 -8.859 1 77.06 179 ASN B C 1
ATOM 3998 O O . ASN B 1 179 ? -20.75 -12.602 -9.844 1 77.06 179 ASN B O 1
ATOM 4002 N N . ALA B 1 180 ? -19.828 -11.57 -8.023 1 79.19 180 ALA B N 1
ATOM 4003 C CA . ALA B 1 180 ? -20.562 -10.328 -8.289 1 79.19 180 ALA B CA 1
ATOM 4004 C C . ALA B 1 180 ? -20.172 -9.742 -9.641 1 79.19 180 ALA B C 1
ATOM 4006 O O . ALA B 1 180 ? -21.031 -9.352 -10.422 1 79.19 180 ALA B O 1
ATOM 4007 N N . LEU B 1 181 ? -18.938 -9.719 -9.945 1 88.94 181 LEU B N 1
ATOM 4008 C CA . LEU B 1 181 ? -18.469 -9.164 -11.211 1 88.94 181 LEU B CA 1
ATOM 4009 C C . LEU B 1 181 ? -18.938 -10.016 -12.391 1 88.94 181 LEU B C 1
ATOM 4011 O O . LEU B 1 181 ? -19.25 -9.484 -13.453 1 88.94 181 LEU B O 1
ATOM 4015 N N . ARG B 1 182 ? -18.953 -11.266 -12.172 1 90.06 182 ARG B N 1
ATOM 4016 C CA . ARG B 1 182 ? -19.438 -12.164 -13.211 1 90.06 182 ARG B CA 1
ATOM 4017 C C . ARG B 1 182 ? -20.922 -11.945 -13.461 1 90.06 182 ARG B C 1
ATOM 4019 O O . ARG B 1 182 ? -21.359 -11.852 -14.609 1 90.06 182 ARG B O 1
ATOM 4026 N N . GLU B 1 183 ? -21.656 -11.82 -12.414 1 86.69 183 GLU B N 1
ATOM 4027 C CA . GLU B 1 183 ? -23.109 -11.656 -12.508 1 86.69 183 GLU B CA 1
ATOM 4028 C C . GLU B 1 183 ? -23.469 -10.328 -13.164 1 86.69 183 GLU B C 1
ATOM 4030 O O . GLU B 1 183 ? -24.438 -10.25 -13.922 1 86.69 183 GLU B O 1
ATOM 4035 N N . PHE B 1 184 ? -22.703 -9.32 -12.93 1 91.38 184 PHE B N 1
ATOM 4036 C CA . PHE B 1 184 ? -23.031 -7.996 -13.453 1 91.38 184 PHE B CA 1
ATOM 4037 C C . PHE B 1 184 ? -22.344 -7.766 -14.797 1 91.38 184 PHE B C 1
ATOM 4039 O O . PHE B 1 184 ? -22.438 -6.676 -15.367 1 91.38 184 PHE B O 1
ATOM 4046 N N . GLY B 1 185 ? -21.656 -8.75 -15.234 1 94.81 185 GLY B N 1
ATOM 4047 C CA . GLY B 1 185 ? -21 -8.656 -16.531 1 94.81 185 GLY B CA 1
ATOM 4048 C C . GLY B 1 185 ? -19.781 -7.766 -16.516 1 94.81 185 GLY B C 1
ATOM 4049 O O . GLY B 1 185 ? -19.422 -7.18 -17.531 1 94.81 185 GLY B O 1
ATOM 4050 N N . LEU B 1 186 ? -19.172 -7.633 -15.391 1 96.12 186 LEU B N 1
ATOM 4051 C CA . LEU B 1 186 ? -18.016 -6.754 -15.25 1 96.12 186 LEU B CA 1
ATOM 4052 C C . LEU B 1 186 ? -16.734 -7.562 -15.086 1 96.12 186 LEU B C 1
ATOM 4054 O O . LEU B 1 186 ? -15.648 -6.996 -14.914 1 96.12 186 LEU B O 1
ATOM 4058 N N . PHE B 1 187 ? -16.906 -8.891 -15.172 1 95.06 187 PHE B N 1
ATOM 4059 C CA . PHE B 1 187 ? -15.734 -9.766 -15.117 1 95.06 187 PHE B CA 1
ATOM 4060 C C . PHE B 1 187 ? -14.93 -9.68 -16.406 1 95.06 187 PHE B C 1
ATOM 4062 O O . PHE B 1 187 ? -15.492 -9.578 -17.5 1 95.06 187 PHE B O 1
ATOM 4069 N N . ASP B 1 188 ? -13.578 -9.641 -16.203 1 97.62 188 ASP B N 1
ATOM 4070 C CA . ASP B 1 188 ? -12.68 -9.586 -17.344 1 97.62 188 ASP B CA 1
ATOM 4071 C C . ASP B 1 188 ? -12.922 -8.328 -18.188 1 97.62 188 ASP B C 1
ATOM 4073 O O . ASP B 1 188 ? -13.031 -8.398 -19.406 1 97.62 188 ASP B O 1
ATOM 4077 N N . THR B 1 189 ? -13.117 -7.223 -17.453 1 98.12 189 THR B N 1
ATOM 4078 C CA . THR B 1 189 ? -13.273 -5.906 -18.062 1 98.12 189 THR B CA 1
ATOM 4079 C C . THR B 1 189 ? -12.438 -4.871 -17.328 1 98.12 189 THR B C 1
ATOM 4081 O O . THR B 1 189 ? -12.125 -5.043 -16.141 1 98.12 189 THR B O 1
ATOM 4084 N N . TYR B 1 190 ? -12.102 -3.783 -18.094 1 98.19 190 TYR B N 1
ATOM 4085 C CA . TYR B 1 190 ? -11.391 -2.678 -17.469 1 98.19 190 TYR B CA 1
ATOM 4086 C C . TYR B 1 190 ? -12.211 -2.092 -16.312 1 98.19 190 TYR B C 1
ATOM 4088 O O . TYR B 1 190 ? -11.68 -1.851 -15.227 1 98.19 190 TYR B O 1
ATOM 4096 N N . MET B 1 191 ? -13.477 -1.948 -16.547 1 97.62 191 MET B N 1
ATOM 4097 C CA . MET B 1 191 ? -14.344 -1.288 -15.578 1 97.62 191 MET B CA 1
ATOM 4098 C C . MET B 1 191 ? -14.438 -2.104 -14.297 1 97.62 191 MET B C 1
ATOM 4100 O O . MET B 1 191 ? -14.414 -1.544 -13.195 1 97.62 191 MET B O 1
ATOM 4104 N N . GLY B 1 192 ? -14.602 -3.402 -14.453 1 96.62 192 GLY B N 1
ATOM 4105 C CA . GLY B 1 192 ? -14.625 -4.25 -13.266 1 96.62 192 GLY B CA 1
ATOM 4106 C C . GLY B 1 192 ? -13.383 -4.109 -12.414 1 96.62 192 GLY B C 1
ATOM 4107 O O . GLY B 1 192 ? -13.469 -3.963 -11.195 1 96.62 192 GLY B O 1
ATOM 4108 N N . LEU B 1 193 ? -12.219 -4.137 -13.047 1 97.25 193 LEU B N 1
ATOM 4109 C CA . LEU B 1 193 ? -10.953 -4.027 -12.32 1 97.25 193 LEU B CA 1
ATOM 4110 C C . LEU B 1 193 ? -10.789 -2.633 -11.727 1 97.25 193 LEU B C 1
ATOM 4112 O O . LEU B 1 193 ? -10.312 -2.488 -10.602 1 97.25 193 LEU B O 1
ATOM 4116 N N . ILE B 1 194 ? -11.211 -1.597 -12.461 1 97.69 194 ILE B N 1
ATOM 4117 C CA . ILE B 1 194 ? -11.148 -0.218 -11.984 1 97.69 194 ILE B CA 1
ATOM 4118 C C . ILE B 1 194 ? -11.969 -0.077 -10.703 1 97.69 194 ILE B C 1
ATOM 4120 O O . ILE B 1 194 ? -11.5 0.495 -9.719 1 97.69 194 ILE B O 1
ATOM 4124 N N . LEU B 1 195 ? -13.109 -0.664 -10.695 1 93.44 195 LEU B N 1
ATOM 4125 C CA . LEU B 1 195 ? -13.992 -0.572 -9.539 1 93.44 195 LEU B CA 1
ATOM 4126 C C . LEU B 1 195 ? -13.383 -1.276 -8.328 1 93.44 195 LEU B C 1
ATOM 4128 O O . LEU B 1 195 ? -13.477 -0.783 -7.203 1 93.44 195 LEU B O 1
ATOM 4132 N N . VAL B 1 196 ? -12.781 -2.406 -8.562 1 91.94 196 VAL B N 1
ATOM 4133 C CA . VAL B 1 196 ? -12.133 -3.146 -7.488 1 91.94 196 VAL B CA 1
ATOM 4134 C C . VAL B 1 196 ? -11 -2.311 -6.895 1 91.94 196 VAL B C 1
ATOM 4136 O O . VAL B 1 196 ? -10.867 -2.205 -5.672 1 91.94 196 VAL B O 1
ATOM 4139 N N . HIS B 1 197 ? -10.211 -1.679 -7.73 1 95.06 197 HIS B N 1
ATOM 4140 C CA . HIS B 1 197 ? -9.094 -0.867 -7.266 1 95.06 197 HIS B CA 1
ATOM 4141 C C . HIS B 1 197 ? -9.586 0.358 -6.5 1 95.06 197 HIS B C 1
ATOM 4143 O O . HIS B 1 197 ? -8.953 0.781 -5.527 1 95.06 197 HIS B O 1
ATOM 4149 N N . ILE B 1 198 ? -10.68 0.917 -6.969 1 92.81 198 ILE B N 1
ATOM 4150 C CA . ILE B 1 198 ? -11.242 2.068 -6.273 1 92.81 198 ILE B CA 1
ATOM 4151 C C . ILE B 1 198 ? -11.672 1.664 -4.863 1 92.81 198 ILE B C 1
ATOM 4153 O O . ILE B 1 198 ? -11.305 2.32 -3.887 1 92.81 198 ILE B O 1
ATOM 4157 N N . GLY B 1 199 ? -12.406 0.603 -4.797 1 88.38 199 GLY B N 1
ATOM 4158 C CA . GLY B 1 199 ? -12.859 0.123 -3.498 1 88.38 199 GLY B CA 1
ATOM 4159 C C . GLY B 1 199 ? -11.711 -0.225 -2.564 1 88.38 199 GLY B C 1
ATOM 4160 O O . GLY B 1 199 ? -11.766 0.085 -1.371 1 88.38 199 GLY B O 1
ATOM 4161 N N . TRP B 1 200 ? -10.695 -0.794 -3.131 1 88.81 200 TRP B N 1
ATOM 4162 C CA . TRP B 1 200 ? -9.562 -1.259 -2.344 1 88.81 200 TRP B CA 1
ATOM 4163 C C . TRP B 1 200 ? -8.711 -0.084 -1.865 1 88.81 200 TRP B C 1
ATOM 4165 O O . TRP B 1 200 ? -8.164 -0.115 -0.762 1 88.81 200 TRP B O 1
ATOM 4175 N N . GLY B 1 201 ? -8.602 0.919 -2.598 1 92.12 201 GLY B N 1
ATOM 4176 C CA . GLY B 1 201 ? -7.707 2.027 -2.318 1 92.12 201 GLY B CA 1
ATOM 4177 C C . GLY B 1 201 ? -8.336 3.096 -1.439 1 92.12 201 GLY B C 1
ATOM 4178 O O . GLY B 1 201 ? -7.621 3.869 -0.793 1 92.12 201 GLY B O 1
ATOM 4179 N N . LEU B 1 202 ? -9.617 3.125 -1.331 1 90.31 202 LEU B N 1
ATOM 4180 C CA . LEU B 1 202 ? -10.305 4.23 -0.67 1 90.31 202 LEU B CA 1
ATOM 4181 C C . LEU B 1 202 ? -9.984 4.254 0.82 1 90.31 202 LEU B C 1
ATOM 4183 O O . LEU B 1 202 ? -9.773 5.324 1.396 1 90.31 202 LEU B O 1
ATOM 4187 N N . GLY B 1 203 ? -9.93 3.111 1.413 1 89.94 203 GLY B N 1
ATOM 4188 C CA . GLY B 1 203 ? -9.734 3.049 2.852 1 89.94 203 GLY B CA 1
ATOM 4189 C C . GLY B 1 203 ? -8.445 3.717 3.309 1 89.94 203 GLY B C 1
ATOM 4190 O O . GLY B 1 203 ? -8.469 4.594 4.176 1 89.94 203 GLY B O 1
ATOM 4191 N N . TRP B 1 204 ? -7.355 3.361 2.695 1 91.5 204 TRP B N 1
ATOM 4192 C CA . TRP B 1 204 ? -6.086 3.91 3.16 1 91.5 204 TRP B CA 1
ATOM 4193 C C . TRP B 1 204 ? -5.965 5.387 2.791 1 91.5 204 TRP B C 1
ATOM 4195 O O . TRP B 1 204 ? -5.402 6.176 3.551 1 91.5 204 TRP B O 1
ATOM 4205 N N . VAL B 1 205 ? -6.5 5.789 1.697 1 94.44 205 VAL B N 1
ATOM 4206 C CA . VAL B 1 205 ? -6.414 7.176 1.263 1 94.44 205 VAL B CA 1
ATOM 4207 C C . VAL B 1 205 ? -7.195 8.07 2.227 1 94.44 205 VAL B C 1
ATOM 4209 O O . VAL B 1 205 ? -6.703 9.117 2.645 1 94.44 205 VAL B O 1
ATOM 4212 N N . VAL B 1 206 ? -8.367 7.629 2.604 1 92.19 206 VAL B N 1
ATOM 4213 C CA . VAL B 1 206 ? -9.188 8.398 3.529 1 92.19 206 VAL B CA 1
ATOM 4214 C C . VAL B 1 206 ? -8.492 8.484 4.887 1 92.19 206 VAL B C 1
ATOM 4216 O O . VAL B 1 206 ? -8.414 9.562 5.484 1 92.19 206 VAL B O 1
ATOM 4219 N N . LEU B 1 207 ? -8.016 7.379 5.324 1 89.69 207 LEU B N 1
ATOM 4220 C CA . LEU B 1 207 ? -7.332 7.348 6.613 1 89.69 207 LEU B CA 1
ATOM 4221 C C . LEU B 1 207 ? -6.125 8.281 6.613 1 89.69 207 LEU B C 1
ATOM 4223 O O . LEU B 1 207 ? -5.949 9.07 7.543 1 89.69 207 LEU B O 1
ATOM 4227 N N . PHE B 1 208 ? -5.375 8.203 5.609 1 91.25 208 PHE B N 1
ATOM 4228 C CA . PHE B 1 208 ? -4.156 8.992 5.5 1 91.25 208 PHE B CA 1
ATOM 4229 C C . PHE B 1 208 ? -4.488 10.484 5.441 1 91.25 208 PHE B C 1
ATOM 4231 O O . PHE B 1 208 ? -3.92 11.281 6.191 1 91.25 208 PHE B O 1
ATOM 4238 N N . LEU B 1 209 ? -5.336 10.852 4.605 1 93.56 209 LEU B N 1
ATOM 4239 C CA . LEU B 1 209 ? -5.668 12.266 4.422 1 93.56 209 LEU B CA 1
ATOM 4240 C C . LEU B 1 209 ? -6.367 12.82 5.652 1 93.56 209 LEU B C 1
ATOM 4242 O O . LEU B 1 209 ? -6.125 13.969 6.047 1 93.56 209 LEU B O 1
ATOM 4246 N N . ARG B 1 210 ? -7.242 12.023 6.164 1 91.69 210 ARG B N 1
ATOM 4247 C CA . ARG B 1 210 ? -7.883 12.453 7.402 1 91.69 210 ARG B CA 1
ATOM 4248 C C . ARG B 1 210 ? -6.848 12.773 8.477 1 91.69 210 ARG B C 1
ATOM 4250 O O . ARG B 1 210 ? -6.934 13.812 9.141 1 91.69 210 ARG B O 1
ATOM 4257 N N . ASN B 1 211 ? -5.926 11.953 8.656 1 87.94 211 ASN B N 1
ATOM 4258 C CA . ASN B 1 211 ? -4.91 12.141 9.68 1 87.94 211 ASN B CA 1
ATOM 4259 C C . ASN B 1 211 ? -3.998 13.32 9.359 1 87.94 211 ASN B C 1
ATOM 4261 O O . ASN B 1 211 ? -3.555 14.039 10.258 1 87.94 211 ASN B O 1
ATOM 4265 N N . TYR B 1 212 ? -3.75 13.492 8.117 1 90.06 212 TYR B N 1
ATOM 4266 C CA . TYR B 1 212 ? -2.986 14.664 7.719 1 90.06 212 TYR B CA 1
ATOM 4267 C C . TYR B 1 212 ? -3.729 15.945 8.078 1 90.06 212 TYR B C 1
ATOM 4269 O O . TYR B 1 212 ? -3.141 16.875 8.625 1 90.06 212 TYR B O 1
ATOM 4277 N N . LEU B 1 213 ? -4.945 15.969 7.852 1 90.5 213 LEU B N 1
ATOM 4278 C CA . LEU B 1 213 ? -5.77 17.141 8.094 1 90.5 213 LEU B CA 1
ATOM 4279 C C . LEU B 1 213 ? -5.887 17.422 9.594 1 90.5 213 LEU B C 1
ATOM 4281 O O . LEU B 1 213 ? -5.965 18.594 10 1 90.5 213 LEU B O 1
ATOM 4285 N N . LEU B 1 214 ? -5.879 16.391 10.305 1 87.94 214 LEU B N 1
ATOM 4286 C CA . LEU B 1 214 ? -5.93 16.562 11.75 1 87.94 214 LEU B CA 1
ATOM 4287 C C . LEU B 1 214 ? -4.668 17.25 12.266 1 87.94 214 LEU B C 1
ATOM 4289 O O . LEU B 1 214 ? -4.68 17.859 13.344 1 87.94 214 LEU B O 1
ATOM 4293 N N . GLY B 1 215 ? -3.67 17.203 11.453 1 83.38 215 GLY B N 1
ATOM 4294 C CA . GLY B 1 215 ? -2.43 17.875 11.812 1 83.38 215 GLY B CA 1
ATOM 4295 C C . GLY B 1 215 ? -2.439 19.359 11.508 1 83.38 215 GLY B C 1
ATOM 4296 O O . GLY B 1 215 ? -1.601 20.109 12.008 1 83.38 215 GLY B O 1
ATOM 4297 N N . ILE B 1 216 ? -3.395 19.766 10.734 1 83.62 216 ILE B N 1
ATOM 4298 C CA . ILE B 1 216 ? -3.547 21.188 10.422 1 83.62 216 ILE B CA 1
ATOM 4299 C C . ILE B 1 216 ? -4.363 21.875 11.516 1 83.62 216 ILE B C 1
ATOM 4301 O O . ILE B 1 216 ? -5.48 21.453 11.82 1 83.62 216 ILE B O 1
ATOM 4305 N N . PRO B 1 217 ? -3.857 22.938 12.078 1 86.25 217 PRO B N 1
ATOM 4306 C CA . PRO B 1 217 ? -4.578 23.625 13.156 1 86.25 217 PRO B CA 1
ATOM 4307 C C . PRO B 1 217 ? -5.965 24.109 12.727 1 86.25 217 PRO B C 1
ATOM 4309 O O . PRO B 1 217 ? -6.102 24.75 11.68 1 86.25 217 PRO B O 1
ATOM 4312 N N . LYS B 1 218 ? -6.895 23.875 13.57 1 89.38 218 LYS B N 1
ATOM 4313 C CA . LYS B 1 218 ? -8.273 24.266 13.297 1 89.38 218 LYS B CA 1
ATOM 4314 C C . LYS B 1 218 ? -8.438 25.781 13.328 1 89.38 218 LYS B C 1
ATOM 4316 O O . LYS B 1 218 ? -9.383 26.328 12.75 1 89.38 218 LYS B O 1
ATOM 4321 N N . GLU B 1 219 ? -7.504 26.391 13.992 1 90.31 219 GLU B N 1
ATOM 4322 C CA . GLU B 1 219 ? -7.543 27.828 14.164 1 90.31 219 GLU B CA 1
ATOM 4323 C C . GLU B 1 219 ? -7.492 28.547 12.82 1 90.31 219 GLU B C 1
ATOM 4325 O O . GLU B 1 219 ? -8.07 29.625 12.664 1 90.31 219 GLU B O 1
ATOM 4330 N N . LEU B 1 220 ? -6.859 27.875 11.922 1 88.06 220 LEU B N 1
ATOM 4331 C CA . LEU B 1 220 ? -6.77 28.453 10.586 1 88.06 220 LEU B CA 1
ATOM 4332 C C . LEU B 1 220 ? -8.148 28.531 9.938 1 88.06 220 LEU B C 1
ATOM 4334 O O . LEU B 1 220 ? -8.477 29.531 9.289 1 88.06 220 LEU B O 1
ATOM 4338 N N . GLU B 1 221 ? -8.875 27.562 10.156 1 91.94 221 GLU B N 1
ATOM 4339 C CA . GLU B 1 221 ? -10.219 27.516 9.586 1 91.94 221 GLU B CA 1
ATOM 4340 C C . GLU B 1 221 ? -11.172 28.422 10.352 1 91.94 221 GLU B C 1
ATOM 4342 O O . GLU B 1 221 ? -12.023 29.094 9.75 1 91.94 221 GLU B O 1
ATOM 4347 N N . GLU B 1 222 ? -11.047 28.5 11.602 1 92.62 222 GLU B N 1
ATOM 4348 C CA . GLU B 1 222 ? -11.891 29.328 12.445 1 92.62 222 GLU B CA 1
ATOM 4349 C C . GLU B 1 222 ? -11.672 30.812 12.141 1 92.62 222 GLU B C 1
ATOM 4351 O O . GLU B 1 222 ? -12.633 31.578 12.078 1 92.62 222 GLU B O 1
ATOM 4356 N N . ALA B 1 223 ? -10.453 31.125 11.969 1 93.25 223 ALA B N 1
ATOM 4357 C CA . ALA B 1 223 ? -10.125 32.5 11.633 1 93.25 223 ALA B CA 1
ATOM 4358 C C . ALA B 1 223 ? -10.766 32.906 10.305 1 93.25 223 ALA B C 1
ATOM 4360 O O . ALA B 1 223 ? -11.305 34.031 10.172 1 93.25 223 ALA B O 1
ATOM 4361 N N . ALA B 1 224 ? -10.719 32.062 9.375 1 93.88 224 ALA B N 1
ATOM 4362 C CA . ALA B 1 224 ? -11.305 32.344 8.07 1 93.88 224 ALA B CA 1
ATOM 4363 C C . ALA B 1 224 ? -12.828 32.438 8.156 1 93.88 224 ALA B C 1
ATOM 4365 O O . ALA B 1 224 ? -13.445 33.25 7.457 1 93.88 224 ALA B O 1
ATOM 4366 N N . ARG B 1 225 ? -13.414 31.672 9.008 1 93.75 225 ARG B N 1
ATOM 4367 C CA . ARG B 1 225 ? -14.859 31.719 9.211 1 93.75 225 ARG B CA 1
ATOM 4368 C C . ARG B 1 225 ? -15.273 33.062 9.836 1 93.75 225 ARG B C 1
ATOM 4370 O O . ARG B 1 225 ? -16.328 33.594 9.484 1 93.75 225 ARG B O 1
ATOM 4377 N N . ILE B 1 226 ? -14.469 33.438 10.727 1 94.38 226 ILE B N 1
ATOM 4378 C CA . ILE B 1 226 ? -14.711 34.719 11.375 1 94.38 226 ILE B CA 1
ATOM 4379 C C . ILE B 1 226 ? -14.664 35.844 10.336 1 94.38 226 ILE B C 1
ATOM 4381 O O . ILE B 1 226 ? -15.438 36.781 10.406 1 94.38 226 ILE B O 1
ATOM 4385 N N . ASP B 1 227 ? -13.844 35.719 9.344 1 94.38 227 ASP B N 1
ATOM 4386 C CA . ASP B 1 227 ? -13.711 36.688 8.266 1 94.38 227 ASP B CA 1
ATOM 4387 C C . ASP B 1 227 ? -14.836 36.531 7.242 1 94.38 227 ASP B C 1
ATOM 4389 O O . ASP B 1 227 ? -14.883 37.25 6.254 1 94.38 227 ASP B O 1
ATOM 4393 N N . GLY B 1 228 ? -15.656 35.594 7.422 1 94.06 228 GLY B N 1
ATOM 4394 C CA . GLY B 1 228 ? -16.844 35.438 6.602 1 94.06 228 GLY B CA 1
ATOM 4395 C C . GLY B 1 228 ? -16.688 34.438 5.488 1 94.06 228 GLY B C 1
ATOM 4396 O O . GLY B 1 228 ? -17.562 34.312 4.621 1 94.06 228 GLY B O 1
ATOM 4397 N N . ALA B 1 229 ? -15.625 33.656 5.48 1 94.31 229 ALA B N 1
ATOM 4398 C CA . ALA B 1 229 ? -15.398 32.688 4.43 1 94.31 229 ALA B CA 1
ATOM 4399 C C . ALA B 1 229 ? -16.312 31.484 4.602 1 94.31 229 ALA B C 1
ATOM 4401 O O . ALA B 1 229 ? -16.562 31.031 5.727 1 94.31 229 ALA B O 1
ATOM 4402 N N . SER B 1 230 ? -16.797 31 3.439 1 94.06 230 SER B N 1
ATOM 4403 C CA . SER B 1 230 ? -17.625 29.797 3.455 1 94.06 230 SER B CA 1
ATOM 4404 C C . SER B 1 230 ? -16.766 28.547 3.615 1 94.06 230 SER B C 1
ATOM 4406 O O . SER B 1 230 ? -15.547 28.594 3.455 1 94.06 230 SER B O 1
ATOM 4408 N N . ARG B 1 231 ? -17.453 27.453 3.922 1 89.62 231 ARG B N 1
ATOM 4409 C CA . ARG B 1 231 ? -16.734 26.188 4.109 1 89.62 231 ARG B CA 1
ATOM 4410 C C . ARG B 1 231 ? -16.062 25.734 2.822 1 89.62 231 ARG B C 1
ATOM 4412 O O . ARG B 1 231 ? -14.945 25.203 2.854 1 89.62 231 ARG B O 1
ATOM 4419 N N . TYR B 1 232 ? -16.766 25.938 1.781 1 90.31 232 TYR B N 1
ATOM 4420 C CA . TYR B 1 232 ? -16.188 25.562 0.493 1 90.31 232 TYR B CA 1
ATOM 4421 C C . TYR B 1 232 ? -14.992 26.438 0.156 1 90.31 232 TYR B C 1
ATOM 4423 O O . TYR B 1 232 ? -13.984 25.953 -0.372 1 90.31 232 TYR B O 1
ATOM 4431 N N . GLN B 1 233 ? -15.07 27.688 0.467 1 92.5 233 GLN B N 1
ATOM 4432 C CA . GLN B 1 233 ? -13.961 28.609 0.24 1 92.5 233 GLN B CA 1
ATOM 4433 C C . GLN B 1 233 ? -12.75 28.234 1.092 1 92.5 233 GLN B C 1
ATOM 4435 O O . GLN B 1 233 ? -11.617 28.25 0.614 1 92.5 233 GLN B O 1
ATOM 4440 N N . ILE B 1 234 ? -13.055 27.891 2.303 1 93.62 234 ILE B N 1
ATOM 4441 C CA . ILE B 1 234 ? -11.992 27.484 3.221 1 93.62 234 ILE B CA 1
ATOM 4442 C C . ILE B 1 234 ? -11.312 26.219 2.711 1 93.62 234 ILE B C 1
ATOM 4444 O O . ILE B 1 234 ? -10.086 26.141 2.672 1 93.62 234 ILE B O 1
ATOM 4448 N N . PHE B 1 235 ? -12.141 25.328 2.256 1 92.25 235 PHE B N 1
ATOM 4449 C CA . PHE B 1 235 ? -11.625 24.062 1.742 1 92.25 235 PHE B CA 1
ATOM 4450 C C . PHE B 1 235 ? -10.75 24.297 0.516 1 92.25 235 PHE B C 1
ATOM 4452 O O . PHE B 1 235 ? -9.625 23.797 0.444 1 92.25 235 PHE B O 1
ATOM 4459 N N . ARG B 1 236 ? -11.148 25.031 -0.367 1 91.25 236 ARG B N 1
ATOM 4460 C CA . ARG B 1 236 ? -10.477 25.234 -1.65 1 91.25 236 ARG B CA 1
ATOM 4461 C C . ARG B 1 236 ? -9.258 26.125 -1.502 1 91.25 236 ARG B C 1
ATOM 4463 O O . ARG B 1 236 ? -8.234 25.906 -2.154 1 91.25 236 ARG B O 1
ATOM 4470 N N . THR B 1 237 ? -9.289 27.125 -0.572 1 92.06 237 THR B N 1
ATOM 4471 C CA . THR B 1 237 ? -8.266 28.156 -0.556 1 92.06 237 THR B CA 1
ATOM 4472 C C . THR B 1 237 ? -7.273 27.922 0.581 1 92.06 237 THR B C 1
ATOM 4474 O O . THR B 1 237 ? -6.141 28.406 0.531 1 92.06 237 THR B O 1
ATOM 4477 N N . ILE B 1 238 ? -7.664 27.188 1.568 1 90.94 238 ILE B N 1
ATOM 4478 C CA . ILE B 1 238 ? -6.785 27.016 2.717 1 90.94 238 ILE B CA 1
ATOM 4479 C C . ILE B 1 238 ? -6.406 25.531 2.857 1 90.94 238 ILE B C 1
ATOM 4481 O O . ILE B 1 238 ? -5.234 25.172 2.748 1 90.94 238 ILE B O 1
ATOM 4485 N N . ILE B 1 239 ? -7.398 24.719 2.908 1 91.25 239 ILE B N 1
ATOM 4486 C CA . ILE B 1 239 ? -7.172 23.312 3.262 1 91.25 239 ILE B CA 1
ATOM 4487 C C . ILE B 1 239 ? -6.496 22.594 2.098 1 91.25 239 ILE B C 1
ATOM 4489 O O . ILE B 1 239 ? -5.488 21.906 2.285 1 91.25 239 ILE B O 1
ATOM 4493 N N . LEU B 1 240 ? -7.008 22.75 0.917 1 91.12 240 LEU B N 1
ATOM 4494 C CA . LEU B 1 240 ? -6.496 22.031 -0.239 1 91.12 240 LEU B CA 1
ATOM 4495 C C . LEU B 1 240 ? -5.055 22.422 -0.534 1 91.12 240 LEU B C 1
ATOM 4497 O O . LEU B 1 240 ? -4.191 21.562 -0.705 1 91.12 240 LEU B O 1
ATOM 4501 N N . PRO B 1 241 ? -4.754 23.672 -0.513 1 88.5 241 PRO B N 1
ATOM 4502 C CA . PRO B 1 241 ? -3.363 24.078 -0.749 1 88.5 241 PRO B CA 1
ATOM 4503 C C . PRO B 1 241 ? -2.422 23.609 0.358 1 88.5 241 PRO B C 1
ATOM 4505 O O . PRO B 1 241 ? -1.301 23.172 0.077 1 88.5 241 PRO B O 1
ATOM 4508 N N . LEU B 1 242 ? -2.887 23.688 1.563 1 86.62 242 LEU B N 1
ATOM 4509 C CA . LEU B 1 242 ? -2.059 23.25 2.682 1 86.62 242 LEU B CA 1
ATOM 4510 C C . LEU B 1 242 ? -1.856 21.734 2.65 1 86.62 242 LEU B C 1
ATOM 4512 O O . LEU B 1 242 ? -0.904 21.219 3.242 1 86.62 242 LEU B O 1
ATOM 4516 N N . SER B 1 243 ? -2.75 21.031 1.934 1 90.62 243 SER B N 1
ATOM 4517 C CA . SER B 1 243 ? -2.705 19.578 1.895 1 90.62 243 SER B CA 1
ATOM 4518 C C . SER B 1 243 ? -1.968 19.078 0.656 1 90.62 243 SER B C 1
ATOM 4520 O O . SER B 1 243 ? -1.909 17.875 0.405 1 90.62 243 SER B O 1
ATOM 4522 N N . THR B 1 244 ? -1.37 19.906 -0.116 1 88.88 244 THR B N 1
ATOM 4523 C CA . THR B 1 244 ? -0.756 19.547 -1.392 1 88.88 244 THR B CA 1
ATOM 4524 C C . THR B 1 244 ? 0.327 18.484 -1.196 1 88.88 244 THR B C 1
ATOM 4526 O O . THR B 1 244 ? 0.371 17.5 -1.926 1 88.88 244 THR B O 1
ATOM 4529 N N . PRO B 1 245 ? 1.204 18.609 -0.199 1 86.38 245 PRO B N 1
ATOM 4530 C CA . PRO B 1 245 ? 2.213 17.547 -0.024 1 86.38 245 PRO B CA 1
ATOM 4531 C C . PRO B 1 245 ? 1.599 16.188 0.244 1 86.38 245 PRO B C 1
ATOM 4533 O O . PRO B 1 245 ? 2.082 15.172 -0.274 1 86.38 245 PRO B O 1
ATOM 4536 N N . ALA B 1 246 ? 0.576 16.281 1.055 1 89.69 246 ALA B N 1
ATOM 4537 C CA . ALA B 1 246 ? -0.107 15.016 1.354 1 89.69 246 ALA B CA 1
ATOM 4538 C C . ALA B 1 246 ? -0.797 14.461 0.113 1 89.69 246 ALA B C 1
ATOM 4540 O O . ALA B 1 246 ? -0.764 13.25 -0.132 1 89.69 246 ALA B O 1
ATOM 4541 N N . LEU B 1 247 ? -1.414 15.32 -0.671 1 91.81 247 LEU B N 1
ATOM 4542 C CA . LEU B 1 247 ? -2.125 14.906 -1.876 1 91.81 247 LEU B CA 1
ATOM 4543 C C . LEU B 1 247 ? -1.159 14.32 -2.9 1 91.81 247 LEU B C 1
ATOM 4545 O O . LEU B 1 247 ? -1.466 13.312 -3.543 1 91.81 247 LEU B O 1
ATOM 4549 N N . VAL B 1 248 ? -0.043 14.898 -3.012 1 89.12 248 VAL B N 1
ATOM 4550 C CA . VAL B 1 248 ? 0.97 14.398 -3.936 1 89.12 248 VAL B CA 1
ATOM 4551 C C . VAL B 1 248 ? 1.457 13.023 -3.48 1 89.12 248 VAL B C 1
ATOM 4553 O O . VAL B 1 248 ? 1.604 12.109 -4.293 1 89.12 248 VAL B O 1
ATOM 4556 N N . SER B 1 249 ? 1.73 12.922 -2.182 1 89.56 249 SER B N 1
ATOM 4557 C CA . SER B 1 249 ? 2.178 11.641 -1.636 1 89.56 249 SER B CA 1
ATOM 4558 C C . SER B 1 249 ? 1.165 10.539 -1.916 1 89.56 249 SER B C 1
ATOM 4560 O O . SER B 1 249 ? 1.529 9.461 -2.395 1 89.56 249 SER B O 1
ATOM 4562 N N . VAL B 1 250 ? -0.102 10.836 -1.606 1 93.12 250 VAL B N 1
ATOM 4563 C CA . VAL B 1 250 ? -1.151 9.836 -1.779 1 93.12 250 VAL B CA 1
ATOM 4564 C C . VAL B 1 250 ? -1.293 9.492 -3.258 1 93.12 250 VAL B C 1
ATOM 4566 O O . VAL B 1 250 ? -1.477 8.32 -3.611 1 93.12 250 VAL B O 1
ATOM 4569 N N . ALA B 1 251 ? -1.233 10.461 -4.078 1 93 251 ALA B N 1
ATOM 4570 C CA . ALA B 1 251 ? -1.366 10.227 -5.516 1 93 251 ALA B CA 1
ATOM 4571 C C . ALA B 1 251 ? -0.245 9.336 -6.031 1 93 251 ALA B C 1
ATOM 4573 O O . ALA B 1 251 ? -0.495 8.383 -6.777 1 93 251 ALA B O 1
ATOM 4574 N N . VAL B 1 252 ? 0.931 9.617 -5.66 1 91.88 252 VAL B N 1
ATOM 4575 C CA . VAL B 1 252 ? 2.092 8.875 -6.125 1 91.88 252 VAL B CA 1
ATOM 4576 C C . VAL B 1 252 ? 2.025 7.438 -5.605 1 91.88 252 VAL B C 1
ATOM 4578 O O . VAL B 1 252 ? 2.242 6.484 -6.359 1 91.88 252 VAL B O 1
ATOM 4581 N N . ILE B 1 253 ? 1.779 7.371 -4.371 1 92.19 253 ILE B N 1
ATOM 4582 C CA . ILE B 1 253 ? 1.747 6.059 -3.736 1 92.19 253 ILE B CA 1
ATOM 4583 C C . ILE B 1 253 ? 0.598 5.234 -4.312 1 92.19 253 ILE B C 1
ATOM 4585 O O . ILE B 1 253 ? 0.786 4.078 -4.699 1 92.19 253 ILE B O 1
ATOM 4589 N N . GLN B 1 254 ? -0.599 5.824 -4.375 1 95.62 254 GLN B N 1
ATOM 4590 C CA . GLN B 1 254 ? -1.757 5.137 -4.938 1 95.62 254 GLN B CA 1
ATOM 4591 C C . GLN B 1 254 ? -1.513 4.746 -6.391 1 95.62 254 GLN B C 1
ATOM 4593 O O . GLN B 1 254 ? -1.888 3.65 -6.816 1 95.62 254 GLN B O 1
ATOM 4598 N N . PHE B 1 255 ? -0.974 5.629 -7.141 1 96.44 255 PHE B N 1
ATOM 4599 C CA . PHE B 1 255 ? -0.654 5.332 -8.531 1 96.44 255 PHE B CA 1
ATOM 4600 C C . PHE B 1 255 ? 0.29 4.141 -8.625 1 96.44 255 PHE B C 1
ATOM 4602 O O . PHE B 1 255 ? 0.049 3.211 -9.398 1 96.44 255 PHE B O 1
ATOM 4609 N N . THR B 1 256 ? 1.325 4.215 -7.895 1 94.44 256 THR B N 1
ATOM 4610 C CA . THR B 1 256 ? 2.332 3.16 -7.938 1 94.44 256 THR B CA 1
ATOM 4611 C C . THR B 1 256 ? 1.729 1.818 -7.531 1 94.44 256 THR B C 1
ATOM 4613 O O . THR B 1 256 ? 2.025 0.788 -8.141 1 94.44 256 THR B O 1
ATOM 4616 N N . TRP B 1 257 ? 0.916 1.836 -6.562 1 92.81 257 TRP B N 1
ATOM 4617 C CA . TRP B 1 257 ? 0.301 0.607 -6.07 1 92.81 257 TRP B CA 1
ATOM 4618 C C . TRP B 1 257 ? -0.638 0.014 -7.117 1 92.81 257 TRP B C 1
ATOM 4620 O O . TRP B 1 257 ? -0.613 -1.193 -7.371 1 92.81 257 TRP B O 1
ATOM 4630 N N . VAL B 1 258 ? -1.431 0.798 -7.691 1 96.75 258 VAL B N 1
ATOM 4631 C CA . VAL B 1 258 ? -2.354 0.31 -8.711 1 96.75 258 VAL B CA 1
ATOM 4632 C C . VAL B 1 258 ? -1.577 -0.111 -9.953 1 96.75 258 VAL B C 1
ATOM 4634 O O . VAL B 1 258 ? -1.852 -1.161 -10.539 1 96.75 258 VAL B O 1
ATOM 4637 N N . TRP B 1 259 ? -0.623 0.659 -10.305 1 97.06 259 TRP B N 1
ATOM 4638 C CA . TRP B 1 259 ? 0.202 0.403 -11.484 1 97.06 259 TRP B CA 1
ATOM 4639 C C . TRP B 1 259 ? 0.904 -0.945 -11.375 1 97.06 259 TRP B C 1
ATOM 4641 O O . TRP B 1 259 ? 1.036 -1.667 -12.367 1 97.06 259 TRP B O 1
ATOM 4651 N N . ASN B 1 260 ? 1.291 -1.298 -10.203 1 94.19 260 ASN B N 1
ATOM 4652 C CA . ASN B 1 260 ? 2.104 -2.49 -9.984 1 94.19 260 ASN B CA 1
ATOM 4653 C C . ASN B 1 260 ? 1.264 -3.648 -9.445 1 94.19 260 ASN B C 1
ATOM 4655 O O . ASN B 1 260 ? 1.803 -4.699 -9.094 1 94.19 260 ASN B O 1
ATOM 4659 N N . ALA B 1 261 ? -0.004 -3.439 -9.422 1 93.62 261 ALA B N 1
ATOM 4660 C CA . ALA B 1 261 ? -0.878 -4.473 -8.875 1 93.62 261 ALA B CA 1
ATOM 4661 C C . ALA B 1 261 ? -0.806 -5.75 -9.711 1 93.62 261 ALA B C 1
ATOM 4663 O O . ALA B 1 261 ? -0.929 -5.707 -10.938 1 93.62 261 ALA B O 1
ATOM 4664 N N . PHE B 1 262 ? -0.633 -6.891 -9.078 1 89.44 262 PHE B N 1
ATOM 4665 C CA . PHE B 1 262 ? -0.522 -8.18 -9.75 1 89.44 262 PHE B CA 1
ATOM 4666 C C . PHE B 1 262 ? -1.681 -9.094 -9.359 1 89.44 262 PHE B C 1
ATOM 4668 O O . PHE B 1 262 ? -2.238 -9.789 -10.211 1 89.44 262 PHE B O 1
ATOM 4675 N N . PHE B 1 263 ? -2.074 -9.047 -8.141 1 87.81 263 PHE B N 1
ATOM 4676 C CA . PHE B 1 263 ? -3.004 -10.039 -7.609 1 87.81 263 PHE B CA 1
ATOM 4677 C C . PHE B 1 263 ? -4.391 -9.867 -8.219 1 87.81 263 PHE B C 1
ATOM 4679 O O . PHE B 1 263 ? -4.941 -10.805 -8.805 1 87.81 263 PHE B O 1
ATOM 4686 N N . PHE B 1 264 ? -4.945 -8.695 -8.164 1 92.81 264 PHE B N 1
ATOM 4687 C CA . PHE B 1 264 ? -6.309 -8.5 -8.648 1 92.81 264 PHE B CA 1
ATOM 4688 C C . PHE B 1 264 ? -6.379 -8.703 -10.156 1 92.81 264 PHE B C 1
ATOM 4690 O O . PHE B 1 264 ? -7.281 -9.375 -10.656 1 92.81 264 PHE B O 1
ATOM 4697 N N . PRO B 1 265 ? -5.41 -8.156 -10.867 1 94.94 265 PRO B N 1
ATOM 4698 C CA . PRO B 1 265 ? -5.422 -8.477 -12.297 1 94.94 265 PRO B CA 1
ATOM 4699 C C . PRO B 1 265 ? -5.344 -9.977 -12.562 1 94.94 265 PRO B C 1
ATOM 4701 O O . PRO B 1 265 ? -6.012 -10.484 -13.469 1 94.94 265 PRO B O 1
ATOM 4704 N N . LEU B 1 266 ? -4.566 -10.633 -11.852 1 90.56 266 LEU B N 1
ATOM 4705 C CA . LEU B 1 266 ? -4.441 -12.078 -12.023 1 90.56 266 LEU B CA 1
ATOM 4706 C C . LEU B 1 266 ? -5.785 -12.773 -11.82 1 90.56 266 LEU B C 1
ATOM 4708 O O . LEU B 1 266 ? -6.102 -13.742 -12.508 1 90.56 266 LEU B O 1
ATOM 4712 N N . VAL B 1 267 ? -6.539 -12.297 -10.953 1 90 267 VAL B N 1
ATOM 4713 C CA . VAL B 1 267 ? -7.789 -12.945 -10.578 1 90 267 VAL B CA 1
ATOM 4714 C C . VAL B 1 267 ? -8.898 -12.516 -11.539 1 90 267 VAL B C 1
ATOM 4716 O O . VAL B 1 267 ? -9.734 -13.336 -11.938 1 90 267 VAL B O 1
ATOM 4719 N N . PHE B 1 268 ? -8.914 -11.273 -11.969 1 95.25 268 PHE B N 1
ATOM 4720 C CA . PHE B 1 268 ? -10.117 -10.727 -12.586 1 95.25 268 PHE B CA 1
ATOM 4721 C C . PHE B 1 268 ? -9.906 -10.523 -14.086 1 95.25 268 PHE B C 1
ATOM 4723 O O . PHE B 1 268 ? -10.867 -10.312 -14.82 1 95.25 268 PHE B O 1
ATOM 4730 N N . MET B 1 269 ? -8.719 -10.484 -14.508 1 96.12 269 MET B N 1
ATOM 4731 C CA . MET B 1 269 ? -8.414 -10.312 -15.93 1 96.12 269 MET B CA 1
ATOM 4732 C C . MET B 1 269 ? -7.926 -11.617 -16.547 1 96.12 269 MET B C 1
ATOM 4734 O O . MET B 1 269 ? -6.789 -12.031 -16.297 1 96.12 269 MET B O 1
ATOM 4738 N N . ARG B 1 270 ? -8.703 -12.18 -17.469 1 94.31 270 ARG B N 1
ATOM 4739 C CA . ARG B 1 270 ? -8.406 -13.516 -17.969 1 94.31 270 ARG B CA 1
ATOM 4740 C C . ARG B 1 270 ? -8.016 -13.477 -19.438 1 94.31 270 ARG B C 1
ATOM 4742 O O . ARG B 1 270 ? -7.172 -14.25 -19.891 1 94.31 270 ARG B O 1
ATOM 4749 N N . SER B 1 271 ? -8.578 -12.586 -20.172 1 95.88 271 SER B N 1
ATOM 4750 C CA . SER B 1 271 ? -8.273 -12.477 -21.594 1 95.88 271 SER B CA 1
ATOM 4751 C C . SER B 1 271 ? -6.879 -11.891 -21.812 1 95.88 271 SER B C 1
ATOM 4753 O O . SER B 1 271 ? -6.559 -10.82 -21.297 1 95.88 271 SER B O 1
ATOM 4755 N N . PRO B 1 272 ? -6.137 -12.523 -22.625 1 93.88 272 PRO B N 1
ATOM 4756 C CA . PRO B 1 272 ? -4.762 -12.078 -22.859 1 93.88 272 PRO B CA 1
ATOM 4757 C C . PRO B 1 272 ? -4.691 -10.641 -23.375 1 93.88 272 PRO B C 1
ATOM 4759 O O . PRO B 1 272 ? -3.742 -9.914 -23.062 1 93.88 272 PRO B O 1
ATOM 4762 N N . GLU B 1 273 ? -5.633 -10.273 -24.094 1 95.38 273 GLU B N 1
ATOM 4763 C CA . GLU B 1 273 ? -5.641 -8.922 -24.656 1 95.38 273 GLU B CA 1
ATOM 4764 C C . GLU B 1 273 ? -5.832 -7.871 -23.562 1 95.38 273 GLU B C 1
ATOM 4766 O O . GLU B 1 273 ? -5.602 -6.684 -23.781 1 95.38 273 GLU B O 1
ATOM 4771 N N . LEU B 1 274 ? -6.23 -8.32 -22.359 1 97.12 274 LEU B N 1
ATOM 4772 C CA . LEU B 1 274 ? -6.531 -7.383 -21.281 1 97.12 274 LEU B CA 1
ATOM 4773 C C . LEU B 1 274 ? -5.469 -7.441 -20.188 1 97.12 274 LEU B C 1
ATOM 4775 O O . LEU B 1 274 ? -5.566 -6.746 -19.188 1 97.12 274 LEU B O 1
ATOM 4779 N N . TYR B 1 275 ? -4.41 -8.164 -20.422 1 96.44 275 TYR B N 1
ATOM 4780 C CA . TYR B 1 275 ? -3.369 -8.297 -19.422 1 96.44 275 TYR B CA 1
ATOM 4781 C C . TYR B 1 275 ? -2.701 -6.953 -19.141 1 96.44 275 TYR B C 1
ATOM 4783 O O . TYR B 1 275 ? -2.473 -6.164 -20.062 1 96.44 275 TYR B O 1
ATOM 4791 N N . LEU B 1 276 ? -2.439 -6.754 -17.875 1 97.25 276 LEU B N 1
ATOM 4792 C CA . LEU B 1 276 ? -1.677 -5.578 -17.469 1 97.25 276 LEU B CA 1
ATOM 4793 C C . LEU B 1 276 ? -0.186 -5.895 -17.406 1 97.25 276 LEU B C 1
ATOM 4795 O O . LEU B 1 276 ? 0.21 -7.059 -17.469 1 97.25 276 LEU B O 1
ATOM 4799 N N . ALA B 1 277 ? 0.618 -4.926 -17.281 1 96.06 277 ALA B N 1
ATOM 4800 C CA . ALA B 1 277 ? 2.068 -5.039 -17.406 1 96.06 277 ALA B CA 1
ATOM 4801 C C . ALA B 1 277 ? 2.639 -5.996 -16.375 1 96.06 277 ALA B C 1
ATOM 4803 O O . ALA B 1 277 ? 3.404 -6.906 -16.703 1 96.06 277 ALA B O 1
ATOM 4804 N N . PRO B 1 278 ? 2.24 -5.867 -15.086 1 92.62 278 PRO B N 1
ATOM 4805 C CA . PRO B 1 278 ? 2.803 -6.797 -14.102 1 92.62 278 PRO B CA 1
ATOM 4806 C C . PRO B 1 278 ? 2.408 -8.25 -14.367 1 92.62 278 PRO B C 1
ATOM 4808 O O . PRO B 1 278 ? 3.154 -9.164 -14.016 1 92.62 278 PRO B O 1
ATOM 4811 N N . GLN B 1 279 ? 1.286 -8.469 -14.969 1 90.5 279 GLN B N 1
ATOM 4812 C CA . GLN B 1 279 ? 0.832 -9.812 -15.328 1 90.5 279 GLN B CA 1
ATOM 4813 C C . GLN B 1 279 ? 1.624 -10.359 -16.516 1 90.5 279 GLN B C 1
ATOM 4815 O O . GLN B 1 279 ? 1.833 -11.57 -16.609 1 90.5 279 GLN B O 1
ATOM 4820 N N . ALA B 1 280 ? 1.996 -9.516 -17.344 1 92.38 280 ALA B N 1
ATOM 4821 C CA . ALA B 1 280 ? 2.658 -9.922 -18.578 1 92.38 280 ALA B CA 1
ATOM 4822 C C . ALA B 1 280 ? 4.098 -10.352 -18.328 1 92.38 280 ALA B C 1
ATOM 4824 O O . ALA B 1 280 ? 4.633 -11.211 -19.016 1 92.38 280 ALA B O 1
ATOM 4825 N N . LEU B 1 281 ? 4.719 -9.836 -17.344 1 90.31 281 LEU B N 1
ATOM 4826 C CA . LEU B 1 281 ? 6.148 -10.016 -17.094 1 90.31 281 LEU B CA 1
ATOM 4827 C C . LEU B 1 281 ? 6.484 -11.484 -16.875 1 90.31 281 LEU B C 1
ATOM 4829 O O . LEU B 1 281 ? 7.383 -12.023 -17.531 1 90.31 281 LEU B O 1
ATOM 4833 N N . PRO B 1 282 ? 5.75 -12.172 -16.016 1 85.62 282 PRO B N 1
ATOM 4834 C CA . PRO B 1 282 ? 6.086 -13.578 -15.82 1 85.62 282 PRO B CA 1
ATOM 4835 C C . PRO B 1 282 ? 5.844 -14.43 -17.062 1 85.62 282 PRO B C 1
ATOM 4837 O O . PRO B 1 282 ? 6.418 -15.516 -17.188 1 85.62 282 PRO B O 1
ATOM 4840 N N . LEU B 1 283 ? 5.031 -14 -17.906 1 87.38 283 LEU B N 1
ATOM 4841 C CA . LEU B 1 283 ? 4.711 -14.758 -19.109 1 87.38 283 LEU B CA 1
ATOM 4842 C C . LEU B 1 283 ? 5.832 -14.648 -20.141 1 87.38 283 LEU B C 1
ATOM 4844 O O . LEU B 1 283 ? 5.863 -15.406 -21.109 1 87.38 283 LEU B O 1
ATOM 4848 N N . MET B 1 284 ? 6.672 -13.758 -19.906 1 85.88 284 MET B N 1
ATOM 4849 C CA . MET B 1 284 ? 7.797 -13.578 -20.812 1 85.88 284 MET B CA 1
ATOM 4850 C C . MET B 1 284 ? 8.922 -14.555 -20.5 1 85.88 284 MET B C 1
ATOM 4852 O O . MET B 1 284 ? 9.945 -14.578 -21.188 1 85.88 284 MET B O 1
ATOM 4856 N N . ARG B 1 285 ? 8.523 -15.344 -19.453 1 81.19 285 ARG B N 1
ATOM 4857 C CA . ARG B 1 285 ? 9.508 -16.359 -19.109 1 81.19 285 ARG B CA 1
ATOM 4858 C C . ARG B 1 285 ? 9.547 -17.469 -20.156 1 81.19 285 ARG B C 1
ATOM 4860 O O . ARG B 1 285 ?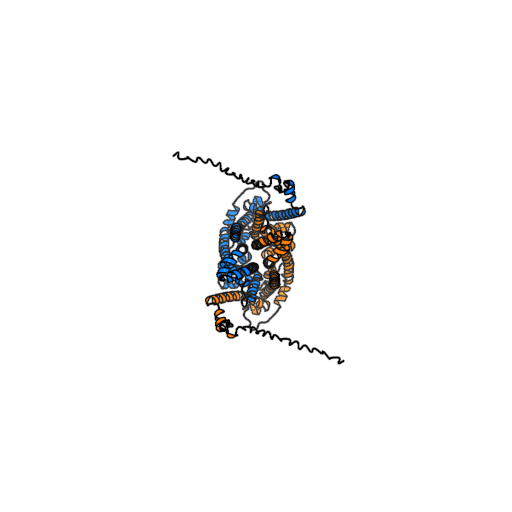 8.492 -17.922 -20.625 1 81.19 285 ARG B O 1
ATOM 4867 N N . GLY B 1 286 ? 10.508 -17.547 -20.969 1 72 286 GLY B N 1
ATOM 4868 C CA . GLY B 1 286 ? 10.641 -18.594 -21.969 1 72 286 GLY B CA 1
ATOM 4869 C C . GLY B 1 286 ? 10.25 -19.969 -21.453 1 72 286 GLY B C 1
ATOM 4870 O O . GLY B 1 286 ? 10.172 -20.188 -20.25 1 72 286 GLY B O 1
ATOM 4871 N N . ARG B 1 287 ? 9.648 -20.828 -22.281 1 67.69 287 ARG B N 1
ATOM 4872 C CA . ARG B 1 287 ? 9.227 -22.188 -21.938 1 67.69 287 ARG B CA 1
ATOM 4873 C C . ARG B 1 287 ? 10.43 -23.078 -21.672 1 67.69 287 ARG B C 1
ATOM 4875 O O . ARG B 1 287 ? 10.422 -23.891 -20.734 1 67.69 287 ARG B O 1
ATOM 4882 N N . VAL B 1 288 ? 11.375 -22.922 -22.5 1 65.38 288 VAL B N 1
ATOM 4883 C CA . VAL B 1 288 ? 12.539 -23.797 -22.422 1 65.38 288 VAL B CA 1
ATOM 4884 C C . VAL B 1 288 ? 13.594 -23.172 -21.516 1 65.38 288 VAL B C 1
ATOM 4886 O O . VAL B 1 288 ? 14.109 -23.844 -20.609 1 65.38 288 VAL B O 1
ATOM 4889 N N . GLN B 1 289 ? 13.953 -21.906 -21.766 1 70.94 289 GLN B N 1
ATOM 4890 C CA . GLN B 1 289 ? 14.914 -21.141 -20.969 1 70.94 289 GLN B CA 1
ATOM 4891 C C . GLN B 1 289 ? 14.344 -19.797 -20.562 1 70.94 289 GLN B C 1
ATOM 4893 O O . GLN B 1 289 ? 13.625 -19.156 -21.328 1 70.94 289 GLN B O 1
ATOM 4898 N N . VAL B 1 290 ? 14.727 -19.547 -19.359 1 73.56 290 VAL B N 1
ATOM 4899 C CA . VAL B 1 290 ? 14.266 -18.234 -18.891 1 73.56 290 VAL B CA 1
ATOM 4900 C C . VAL B 1 290 ? 14.922 -17.125 -19.703 1 73.56 290 VAL B C 1
ATOM 4902 O O . VAL B 1 290 ? 16.156 -17.094 -19.828 1 73.56 290 VAL B O 1
ATOM 4905 N N . GLU B 1 291 ? 14.117 -16.297 -20.297 1 84.69 291 GLU B N 1
ATOM 4906 C CA . GLU B 1 291 ? 14.602 -15.156 -21.062 1 84.69 291 GLU B CA 1
ATOM 4907 C C . GLU B 1 291 ? 14.773 -13.93 -20.188 1 84.69 291 GLU B C 1
ATOM 4909 O O . GLU B 1 291 ? 14 -12.977 -20.281 1 84.69 291 GLU B O 1
ATOM 4914 N N . TRP B 1 292 ? 15.859 -13.875 -19.578 1 83.62 292 TRP B N 1
ATOM 4915 C CA . TRP B 1 292 ? 16.109 -12.844 -18.578 1 83.62 292 TRP B CA 1
ATOM 4916 C C . TRP B 1 292 ? 16.188 -11.469 -19.234 1 83.62 292 TRP B C 1
ATOM 4918 O O . TRP B 1 292 ? 15.773 -10.469 -18.625 1 83.62 292 TRP B O 1
ATOM 4928 N N . GLY B 1 293 ? 16.75 -11.477 -20.359 1 88.19 293 GLY B N 1
ATOM 4929 C CA . GLY B 1 293 ? 16.812 -10.203 -21.062 1 88.19 293 GLY B CA 1
ATOM 4930 C C . GLY B 1 293 ? 15.445 -9.594 -21.328 1 88.19 293 GLY B C 1
ATOM 4931 O O . GLY B 1 293 ? 15.25 -8.391 -21.141 1 88.19 293 GLY B O 1
ATOM 4932 N N . LEU B 1 294 ? 14.523 -10.461 -21.703 1 90.06 294 LEU B N 1
ATOM 4933 C CA . LEU B 1 294 ? 13.164 -10.008 -21.984 1 90.06 294 LEU B CA 1
ATOM 4934 C C . LEU B 1 294 ? 12.477 -9.523 -20.703 1 90.06 294 LEU B C 1
ATOM 4936 O O . LEU B 1 294 ? 11.836 -8.477 -20.703 1 90.06 294 LEU B O 1
ATOM 4940 N N . ILE B 1 295 ? 12.641 -10.25 -19.734 1 88.62 295 ILE B N 1
ATOM 4941 C CA . ILE B 1 295 ? 12.031 -9.898 -18.453 1 88.62 295 ILE B CA 1
ATOM 4942 C C . ILE B 1 295 ? 12.617 -8.586 -17.953 1 88.62 295 ILE B C 1
ATOM 4944 O O . ILE B 1 295 ? 11.891 -7.727 -17.453 1 88.62 295 ILE B O 1
ATOM 4948 N N . ALA B 1 296 ? 13.922 -8.508 -18.109 1 90.12 296 ALA B N 1
ATOM 4949 C CA . ALA B 1 296 ? 14.602 -7.289 -17.672 1 90.12 296 ALA B CA 1
ATOM 4950 C C . ALA B 1 296 ? 14.109 -6.078 -18.453 1 90.12 296 ALA B C 1
ATOM 4952 O O . ALA B 1 296 ? 13.789 -5.039 -17.875 1 90.12 296 ALA B O 1
ATOM 4953 N N . ALA B 1 297 ? 14.031 -6.211 -19.688 1 93.81 297 ALA B N 1
ATOM 4954 C CA . ALA B 1 297 ? 13.555 -5.121 -20.547 1 93.81 297 ALA B CA 1
ATOM 4955 C C . ALA B 1 297 ? 12.109 -4.754 -20.203 1 93.81 297 ALA B C 1
ATOM 4957 O O . ALA B 1 297 ? 11.781 -3.572 -20.078 1 93.81 297 ALA B O 1
ATOM 4958 N N . GLY B 1 298 ? 11.281 -5.762 -20.109 1 93.69 298 GLY B N 1
ATOM 4959 C CA . GLY B 1 298 ? 9.898 -5.52 -19.719 1 93.69 298 GLY B CA 1
ATOM 4960 C C . GLY B 1 298 ? 9.781 -4.832 -18.375 1 93.69 298 GLY B C 1
ATOM 4961 O O . GLY B 1 298 ? 8.938 -3.957 -18.188 1 93.69 298 GLY B O 1
ATOM 4962 N N . SER B 1 299 ? 10.586 -5.199 -17.453 1 91.94 299 SER B N 1
ATOM 4963 C CA . SER B 1 299 ? 10.594 -4.613 -16.109 1 91.94 299 SER B CA 1
ATOM 4964 C C . SER B 1 299 ? 10.984 -3.139 -16.156 1 91.94 299 SER B C 1
ATOM 4966 O O . SER B 1 299 ? 10.383 -2.309 -15.477 1 91.94 299 SER B O 1
ATOM 4968 N N . ILE B 1 300 ? 11.961 -2.875 -16.922 1 93 300 ILE B N 1
ATOM 4969 C CA . ILE B 1 300 ? 12.398 -1.49 -17.047 1 93 300 ILE B CA 1
ATOM 4970 C C . ILE B 1 300 ? 11.281 -0.646 -17.656 1 93 300 ILE B C 1
ATOM 4972 O O . ILE B 1 300 ? 11.016 0.465 -17.188 1 93 300 ILE B O 1
ATOM 4976 N N . MET B 1 301 ? 10.641 -1.156 -18.641 1 95.5 301 MET B N 1
ATOM 4977 C CA . MET B 1 301 ? 9.531 -0.436 -19.25 1 95.5 301 MET B CA 1
ATOM 4978 C C . MET B 1 301 ? 8.414 -0.189 -18.234 1 95.5 301 MET B C 1
ATOM 4980 O O . MET B 1 301 ? 7.816 0.886 -18.219 1 95.5 301 MET B O 1
ATOM 4984 N N . THR B 1 302 ? 8.172 -1.154 -17.484 1 94.5 302 THR B N 1
ATOM 4985 C CA . THR B 1 302 ? 7.113 -1.048 -16.484 1 94.5 302 THR B CA 1
ATOM 4986 C C . THR B 1 302 ? 7.504 -0.061 -15.383 1 94.5 302 THR B C 1
ATOM 4988 O O . THR B 1 302 ? 6.68 0.748 -14.953 1 94.5 302 THR B O 1
ATOM 4991 N N . MET B 1 303 ? 8.688 -0.086 -14.961 1 93.12 303 MET B N 1
ATOM 4992 C CA . MET B 1 303 ? 9.164 0.771 -13.875 1 93.12 303 MET B CA 1
ATOM 4993 C C . MET B 1 303 ? 9.281 2.219 -14.344 1 93.12 303 MET B C 1
ATOM 4995 O O . MET B 1 303 ? 9.227 3.141 -13.523 1 93.12 303 MET B O 1
ATOM 4999 N N . ALA B 1 304 ? 9.461 2.428 -15.578 1 94.06 304 ALA B N 1
ATOM 5000 C CA . ALA B 1 304 ? 9.703 3.76 -16.125 1 94.06 304 ALA B CA 1
ATOM 5001 C C . ALA B 1 304 ? 8.531 4.695 -15.828 1 94.06 304 ALA B C 1
ATOM 5003 O O . ALA B 1 304 ? 8.734 5.879 -15.555 1 94.06 304 ALA B O 1
ATOM 5004 N N . VAL B 1 305 ? 7.375 4.199 -15.773 1 95.12 305 VAL B N 1
ATOM 5005 C CA . VAL B 1 305 ? 6.188 5.039 -15.672 1 95.12 305 VAL B CA 1
ATOM 5006 C C . VAL B 1 305 ? 6.098 5.645 -14.273 1 95.12 305 VAL B C 1
ATOM 5008 O O . VAL B 1 305 ? 6.059 6.867 -14.117 1 95.12 305 VAL B O 1
ATOM 5011 N N . PRO B 1 306 ? 6.137 4.836 -13.266 1 93.62 306 PRO B N 1
ATOM 5012 C CA . PRO B 1 306 ? 6.125 5.469 -11.945 1 93.62 306 PRO B CA 1
ATOM 5013 C C . PRO B 1 306 ? 7.336 6.363 -11.711 1 93.62 306 PRO B C 1
ATOM 5015 O O . PRO B 1 306 ? 7.23 7.387 -11.023 1 93.62 306 PRO B O 1
ATOM 5018 N N . VAL B 1 307 ? 8.445 5.984 -12.273 1 89.69 307 VAL B N 1
ATOM 5019 C CA . VAL B 1 307 ? 9.648 6.789 -12.109 1 89.69 307 VAL B CA 1
ATOM 5020 C C . VAL B 1 307 ? 9.445 8.164 -12.742 1 89.69 307 VAL B C 1
ATOM 5022 O O . VAL B 1 307 ? 9.781 9.188 -12.148 1 89.69 307 VAL B O 1
ATOM 5025 N N . ILE B 1 308 ? 8.93 8.195 -13.891 1 91.31 308 ILE B N 1
ATOM 5026 C CA . ILE B 1 308 ? 8.656 9.445 -14.594 1 91.31 308 ILE B CA 1
ATOM 5027 C C . ILE B 1 308 ? 7.641 10.266 -13.805 1 91.31 308 ILE B C 1
ATOM 5029 O O . ILE B 1 308 ? 7.793 11.484 -13.664 1 91.31 308 ILE B O 1
ATOM 5033 N N . LEU B 1 309 ? 6.648 9.586 -13.297 1 89.62 309 LEU B N 1
ATOM 5034 C CA . LEU B 1 309 ? 5.652 10.273 -12.484 1 89.62 309 LEU B CA 1
ATOM 5035 C C . LEU B 1 309 ? 6.297 10.938 -11.266 1 89.62 309 LEU B C 1
ATOM 5037 O O . LEU B 1 309 ? 5.984 12.078 -10.938 1 89.62 309 LEU B O 1
ATOM 5041 N N . PHE B 1 310 ? 7.141 10.242 -10.695 1 83.5 310 PHE B N 1
ATOM 5042 C CA . PHE B 1 310 ? 7.828 10.766 -9.523 1 83.5 310 PHE B CA 1
ATOM 5043 C C . PHE B 1 310 ? 8.672 11.984 -9.883 1 83.5 310 PHE B C 1
ATOM 5045 O O . PHE B 1 310 ? 8.68 12.977 -9.156 1 83.5 310 PHE B O 1
ATOM 5052 N N . LEU B 1 311 ? 9.32 11.898 -10.938 1 81.5 311 LEU B N 1
ATOM 5053 C CA . LEU B 1 311 ? 10.195 12.984 -11.367 1 81.5 311 LEU B CA 1
ATOM 5054 C C . LEU B 1 311 ? 9.383 14.227 -11.727 1 81.5 311 LEU B C 1
ATOM 5056 O O . LEU B 1 311 ? 9.805 15.352 -11.461 1 81.5 311 LEU B O 1
ATOM 5060 N N . LEU B 1 312 ? 8.289 14.031 -12.234 1 82.31 312 LEU B N 1
ATOM 5061 C CA . LEU B 1 312 ? 7.434 15.148 -12.625 1 82.31 312 LEU B CA 1
ATOM 5062 C C . LEU B 1 312 ? 6.828 15.828 -11.398 1 82.31 312 LEU B C 1
ATOM 5064 O O . LEU B 1 312 ? 6.711 17.047 -11.359 1 82.31 312 LEU B O 1
ATOM 5068 N N . LEU B 1 313 ? 6.5 15.047 -10.406 1 75.56 313 LEU B N 1
ATOM 5069 C CA . LEU B 1 313 ? 5.836 15.609 -9.234 1 75.56 313 LEU B CA 1
ATOM 5070 C C . LEU B 1 313 ? 6.848 16.234 -8.289 1 75.56 313 LEU B C 1
ATOM 5072 O O . LEU B 1 313 ? 6.52 17.188 -7.562 1 75.56 313 LEU B O 1
ATOM 5076 N N . GLU B 1 314 ? 7.953 15.664 -8.227 1 69.19 314 GLU B N 1
ATOM 5077 C CA . GLU B 1 314 ? 9 16.25 -7.402 1 69.19 314 GLU B CA 1
ATOM 5078 C C . GLU B 1 314 ? 9.367 17.656 -7.891 1 69.19 314 GLU B C 1
ATOM 5080 O O . GLU B 1 314 ? 9.656 18.531 -7.086 1 69.19 314 GLU B O 1
ATOM 5085 N N . ARG B 1 315 ? 9.375 17.859 -9.086 1 65.44 315 ARG B N 1
ATOM 5086 C CA . ARG B 1 315 ? 9.656 19.188 -9.633 1 65.44 315 ARG B CA 1
ATOM 5087 C C . ARG B 1 315 ? 8.578 20.188 -9.242 1 65.44 315 ARG B C 1
ATOM 5089 O O . ARG B 1 315 ? 8.875 21.344 -8.961 1 65.44 315 ARG B O 1
ATOM 5096 N N . TYR B 1 316 ? 7.414 19.703 -9.25 1 58.94 316 TYR B N 1
ATOM 5097 C CA . TYR B 1 316 ? 6.305 20.562 -8.852 1 58.94 316 TYR B CA 1
ATOM 5098 C C . TYR B 1 316 ? 6.43 20.969 -7.387 1 58.94 316 TYR B C 1
ATOM 5100 O O . TYR B 1 316 ? 6.145 22.125 -7.027 1 58.94 316 TYR B O 1
ATOM 5108 N N . TYR B 1 317 ? 6.797 20.047 -6.582 1 58.81 317 TYR B N 1
ATOM 5109 C CA . TYR B 1 317 ? 6.938 20.312 -5.156 1 58.81 317 TYR B CA 1
ATOM 5110 C C . TYR B 1 317 ? 7.961 21.406 -4.906 1 58.81 317 TYR B C 1
ATOM 5112 O O . TYR B 1 317 ? 7.766 22.266 -4.039 1 58.81 317 TYR B O 1
ATOM 5120 N N . LYS B 1 318 ? 9.016 21.266 -5.559 1 55.09 318 LYS B N 1
ATOM 5121 C CA . LYS B 1 318 ? 10.055 22.281 -5.371 1 55.09 318 LYS B CA 1
ATOM 5122 C C . LYS B 1 318 ? 9.555 23.672 -5.758 1 55.09 318 LYS B C 1
ATOM 5124 O O . LYS B 1 318 ? 9.859 24.656 -5.082 1 55.0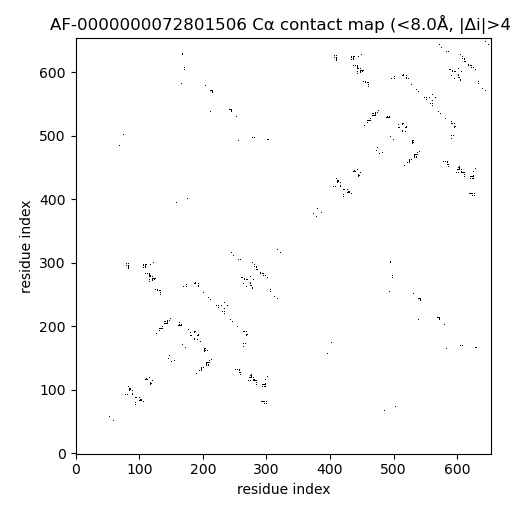9 318 LYS B O 1
ATOM 5129 N N . ARG B 1 319 ? 8.656 23.625 -6.676 1 49.72 319 ARG B N 1
ATOM 5130 C CA . ARG B 1 319 ? 8.219 24.938 -7.145 1 49.72 319 ARG B CA 1
ATOM 5131 C C . ARG B 1 319 ? 7.008 25.422 -6.355 1 49.72 319 ARG B C 1
ATOM 5133 O O . ARG B 1 319 ? 6.902 26.609 -6.035 1 49.72 319 ARG B O 1
ATOM 5140 N N . GLY B 1 320 ? 6.031 24.594 -6.176 1 47.41 320 GLY B N 1
ATOM 5141 C CA . GLY B 1 320 ? 4.754 25 -5.617 1 47.41 320 GLY B CA 1
ATOM 5142 C C . GLY B 1 320 ? 4.793 25.203 -4.113 1 47.41 320 GLY B C 1
ATOM 5143 O O . GLY B 1 320 ? 4.137 26.094 -3.584 1 47.41 320 GLY B O 1
ATOM 5144 N N . MET B 1 321 ? 5.371 24.234 -3.391 1 48.19 321 MET B N 1
ATOM 5145 C CA . MET B 1 321 ? 5.496 24.469 -1.954 1 48.19 321 MET B CA 1
ATOM 5146 C C . MET B 1 321 ? 6.27 25.75 -1.672 1 48.19 321 MET B C 1
ATOM 5148 O O . MET B 1 321 ? 5.969 26.469 -0.714 1 48.19 321 MET B O 1
ATOM 5152 N N . VAL B 1 322 ? 7.199 26.062 -2.482 1 42.84 322 VAL B N 1
ATOM 5153 C CA . VAL B 1 322 ? 7.918 27.328 -2.344 1 42.84 322 VAL B CA 1
ATOM 5154 C C . VAL B 1 322 ? 6.957 28.5 -2.561 1 42.84 322 VAL B C 1
ATOM 5156 O O . VAL B 1 322 ? 7.008 29.5 -1.836 1 42.84 322 VAL B O 1
ATOM 5159 N N . ALA B 1 323 ? 6.102 28.406 -3.479 1 43.03 323 ALA B N 1
ATOM 5160 C CA . ALA B 1 323 ? 5.23 29.547 -3.758 1 43.03 323 ALA B CA 1
ATOM 5161 C C . ALA B 1 323 ? 4.199 29.719 -2.648 1 43.03 323 ALA B C 1
ATOM 5163 O O . ALA B 1 323 ? 3.846 30.859 -2.305 1 43.03 323 ALA B O 1
ATOM 5164 N N . ALA B 1 324 ? 3.65 28.75 -2.062 1 44.16 324 ALA B N 1
ATOM 5165 C CA . ALA B 1 324 ? 2.617 28.906 -1.043 1 44.16 324 ALA B CA 1
ATOM 5166 C C . ALA B 1 324 ? 3.191 29.531 0.23 1 44.16 324 ALA B C 1
ATOM 5168 O O . ALA B 1 324 ? 2.512 30.297 0.918 1 44.16 324 ALA B O 1
ATOM 5169 N N . VAL B 1 325 ? 4.398 29.203 0.624 1 42.06 325 VAL B N 1
ATOM 5170 C CA . VAL B 1 325 ? 5 29.828 1.803 1 42.06 325 VAL B CA 1
ATOM 5171 C C . VAL B 1 325 ? 5.371 31.266 1.498 1 42.06 325 VAL B C 1
ATOM 5173 O O . VAL B 1 325 ? 5.363 32.125 2.391 1 42.06 325 VAL B O 1
ATOM 5176 N N . ALA B 1 326 ? 5.695 31.625 0.33 1 39.97 326 ALA B N 1
ATOM 5177 C CA . ALA B 1 326 ? 6.133 33 0.019 1 39.97 326 ALA B CA 1
ATOM 5178 C C . ALA B 1 326 ? 4.945 33.938 -0.07 1 39.97 326 ALA B C 1
ATOM 5180 O O . ALA B 1 326 ? 5.105 35.156 0.044 1 39.97 326 ALA B O 1
ATOM 5181 N N . ASP B 1 327 ? 3.709 33.406 -0.414 1 37.25 327 ASP B N 1
ATOM 5182 C CA . ASP B 1 327 ? 2.65 34.406 -0.421 1 37.25 327 ASP B CA 1
ATOM 5183 C C . ASP B 1 327 ? 1.955 34.5 0.937 1 37.25 327 ASP B C 1
ATOM 5185 O O . ASP B 1 327 ? 1.67 33.469 1.553 1 37.25 327 ASP B O 1
#

Solvent-accessible surface area (backbone atoms only — not comparable to full-atom values): 35751 Å² total; per-residue (Å²): 137,82,80,75,76,76,68,80,70,82,70,78,74,74,78,73,77,74,75,75,72,72,71,75,70,72,78,64,73,58,78,80,66,49,71,76,71,58,75,72,82,76,72,49,70,64,51,51,46,53,68,63,44,49,56,74,68,50,43,48,50,48,51,49,51,48,48,52,51,50,61,65,44,47,61,52,51,40,34,55,44,27,17,30,26,55,57,86,59,34,74,87,33,55,79,56,62,81,87,67,56,82,42,61,59,26,43,52,46,24,38,63,26,89,79,43,26,39,52,57,10,44,51,42,34,48,66,32,32,53,57,23,38,52,51,29,50,53,53,17,56,64,51,10,50,50,70,48,71,51,87,56,90,60,47,67,60,52,51,47,51,37,48,49,60,51,30,46,41,62,65,57,53,47,59,63,41,49,59,54,27,50,75,70,67,28,52,58,38,64,66,36,54,24,52,52,49,26,64,60,47,31,29,59,45,22,52,42,48,18,32,52,50,61,62,49,66,62,63,62,56,52,53,41,43,74,73,64,48,48,70,66,53,43,40,64,69,45,48,47,62,69,37,41,48,55,52,50,41,51,50,52,52,48,39,44,50,54,54,41,45,42,66,64,50,64,72,47,40,74,52,65,90,60,34,31,42,53,60,28,44,70,66,47,44,41,90,88,51,76,34,56,17,31,36,27,23,42,47,50,61,59,23,44,54,47,43,50,52,48,57,57,49,53,56,44,47,65,51,48,58,51,49,60,72,72,99,138,81,82,74,77,75,75,77,75,77,76,76,78,77,77,76,78,76,75,76,74,74,73,77,72,74,78,66,74,60,77,82,67,51,72,78,73,58,74,73,80,76,71,50,69,65,50,51,46,54,69,61,45,51,56,74,65,50,43,49,50,48,50,49,50,50,49,52,50,50,60,65,43,47,60,53,52,40,34,53,44,26,16,30,27,55,56,85,60,34,75,86,32,57,80,55,61,80,87,66,55,83,42,62,60,26,44,53,47,24,39,61,27,88,78,44,27,40,53,57,10,47,52,42,33,48,66,31,30,53,56,24,39,53,51,28,50,54,52,16,55,62,50,11,50,50,70,50,71,53,86,56,91,59,48,66,60,54,52,47,50,37,48,49,60,54,30,45,41,60,66,56,54,48,60,63,42,49,58,54,27,50,73,71,66,27,52,57,39,64,65,38,53,24,50,51,49,26,65,60,46,32,30,58,46,22,51,44,48,18,31,51,49,61,65,49,67,63,63,62,57,51,53,41,43,72,72,64,49,48,70,67,52,42,41,64,69,46,49,48,62,68,36,40,48,54,50,50,42,50,50,52,52,48,39,42,50,54,56,41,46,41,66,63,50,66,74,46,40,74,51,66,91,59,31,31,42,53,59,27,43,69,66,46,45,41,90,88,51,76,34,55,18,30,36,26,23,43,48,50,62,58,22,46,53,48,44,51,50,48,56,56,49,53,54,44,47,65,52,50,60,51,48,59,73,72,100

Radius of gyration: 39.24 Å; Cα contacts (8 Å, |Δi|>4): 643; chains: 2; bounding box: 80×165×127 Å

pLDDT: mean 77.69, std 21.88, range [23.77, 98.62]

InterPro domains:
  IPR000515 ABC transporter type 1, transmembrane domain MetI-like [PF00528] (138-316)
  IPR000515 ABC transporter type 1, transmembrane domain MetI-like [PS50928] (122-313)
  IPR000515 ABC transporter type 1, transmembrane domain MetI-like [cd06261] (122-305)
  IPR035906 MetI-like superfamily [G3DSA:1.10.3720.10] (53-315)
  IPR035906 MetI-like superfamily [SSF161098] (57-322)

Organism: NCBI:txid2691917

Foldseek 3Di:
DDPCVCPPPPPPPPPPVPPCPPPPPPPPVPPVPPVCVVVPDDCPPCNVVVVVCPDPVVVVVVVVVVVVVVVVCVVVQLLVLLQQFDPVQPVVHSPPPPPTDGHNVLLVCCCPPDQAHLVLQAVLLCLQLVLLLVVLLVVLLVLLVCLQPNDDPCSVVVLVVLVVLQPDDVVVLLVVCVVVCVVVVNFQHSVSSSVSLSSNLNSVSSVQLNVVQNVPDCVQVVVVVVVPDDPVRCCVPPVCLVCVVVSLVSSLVSSVCSLQDDVNCVRRHDDSSNHHLNPRLVVCQDPVHGSSNNSSSSVCVSVVVSVVSVVVVVVVCVVSVVVVVVD/DDPPPPVPPPCPPPPPPPPPPPPPPPPPVPPVPPPCVVVPDDCPPCNVVVVVCPDPVVVVVVVVVVVVVVVVCVVVVLLVLLQQFAPVQPVVHSPPPPPTDGHNVLLVCCCPPDQAHLVLQAVLLCLQLVLLLVVLLVVLLVLLVCLQPNDDPCSVVVLVVLVVLQPDDVVVLLVVCVVVCVVVVNFQHSVSSSVSLNSNLNSVSSVQLNVVQNPDDCVQVVVVVVVPDDPVRCCVPPVCLVCVVVSLVSSLVSSVCSLQDDVNCVRRHDDSSNHHLNPRLVVCQDPVHGSSNNSSSSVCVSVVVSVVSVVVVVVVCVPSVVVVVVD